Protein AF-A0A367KCV8-F1 (afdb_monomer_lite)

Foldseek 3Di:
DEEEEEAPQDADQLSLLLCLAQLNVVLCVVVVYQEYEYQRAPNVVSNVVSVVVHDDDRHHYYYDHDDPDCLVVLLPGQAYEYAQDPVVLVSNLVSVHAYEYEYDPPDPPCPSVVVQVVCVVQQQYHYDYSVCPSVCSVCSVVRDGDRDDDDDVVLVVVVVCLVVQEAEADALDKDKDWDAAQGKGKYKYFDDDPDDPDDQFAFKKKKKKFWQDDWDDPVDPDAADDKWKFKDLDPSCQDGDDVHGDTFDDPAQRMTIDMDPRRGRMMMMMTGHYHDPDDIDDIIMMMMHMHSPDHQAAEDPPPPFAKDWPEAAQFKTKIKTDFDPDDDFAKDKFKFAPQRRSRQSGPNNSVVRTDPDKDWDKDWALADPVSGIIIMIMIGRHHGQGKIWMWMWTADPNGIYIYGTAIATYANDNQWDFAACQPQLNNGTAIFGFAPVPDPPPCSPVVSPVLSVVLVVVCVVVVVVLVVDDQVPDDQDPPATSVQLSVLVSNLSSDQSTWHWGAQCQFVPWDFPPDPDGRQLQKDKAAFCRDPHNCCCVPRRGHTTITRAAALVSQVSNVVHDHCVVVRDGDDDPVNSVHHGYDDPGWTAGSSRTD

Radius of gyration: 41.88 Å; chains: 1; bounding box: 92×59×120 Å

pLDDT: mean 84.04, std 12.92, range [35.06, 97.25]

Secondary structure (DSSP, 8-state):
-EEEEE-TTS--HHHHHHHTSHHHHHHHHHTT--EEEEE-TT-HHHHHHHHHT--SS--EEEEES--S--HHHHHH-SEEEEE--HHHHHHHHHTT-EEEEE--TTSS-THHHHHHHHHHHTTSSEEE-TTTHHHHHHHGGG--PPPPPPP-HHHHHHHHHHHHHEEEPPBTEEEEEEE-TT-EEEEEEE----S-TT---PPPPEEEEEEEE--B-TT--SPPPPPEEEEE--TT-SS-BTTBSEEEPEEETTEEEEE--S--SEEEEEEEPPPPPS--BS-EEEEEEEESSS-SSEEE-SS-S-EEEEEE-SS-EEEEEPP--SSPP-EEEEEESS--GGGTT-HHHHHHTBPTT-EEEEEEE--STT---EEEEEEESPPTT-EEEEEEEEEETTEEEEEPPEEEE--S-TTEEEE---SSSTT--EEEE--TTTS-TT-HHHHHHHHHHHHHHHHHHHHHHHHTS-TTT-BSSSS-BHHHHHHHHHHHHHHHHS-EEE-TTTTTT---TTS---S-TTEEEE-TT--SSHHIIIII---SEEEEPPBTHHHHHHHHHS-GGG------THHHHTT-B---SS--EETTEE-

Structure (mmCIF, N/CA/C/O backbone):
data_AF-A0A367KCV8-F1
#
_entry.id   AF-A0A367KCV8-F1
#
loop_
_atom_site.group_PDB
_atom_site.id
_atom_site.type_symbol
_atom_site.label_atom_id
_atom_site.label_alt_id
_atom_site.label_comp_id
_atom_site.label_asym_id
_atom_site.label_entity_id
_atom_site.label_seq_id
_atom_site.pdbx_PDB_ins_code
_atom_site.Cartn_x
_atom_site.Cartn_y
_atom_site.Cartn_z
_atom_site.occupancy
_atom_site.B_iso_or_equiv
_atom_site.auth_seq_id
_atom_site.auth_comp_id
_atom_site.auth_asym_id
_atom_site.auth_atom_id
_atom_site.pdbx_PDB_model_num
ATOM 1 N N . MET A 1 1 ? -55.609 3.832 51.923 1.00 79.38 1 MET A N 1
ATOM 2 C CA . MET A 1 1 ? -54.250 3.484 51.453 1.00 79.38 1 MET A CA 1
ATOM 3 C C . MET A 1 1 ? -53.265 3.565 52.612 1.00 79.38 1 MET A C 1
ATOM 5 O O . MET A 1 1 ? -53.505 4.347 53.537 1.00 79.38 1 MET A O 1
ATOM 9 N N . SER A 1 2 ? -52.213 2.745 52.594 1.00 87.00 2 SER A N 1
ATOM 10 C CA . SER A 1 2 ? -51.105 2.768 53.562 1.00 87.00 2 SER A CA 1
ATOM 11 C C . SER A 1 2 ? -49.853 3.425 52.970 1.00 87.00 2 SER A C 1
ATOM 13 O O . SER A 1 2 ? -49.466 3.138 51.837 1.00 87.00 2 SER A O 1
ATOM 15 N N . LEU A 1 3 ? -49.215 4.302 53.746 1.00 88.88 3 LEU A N 1
ATOM 16 C CA . LEU A 1 3 ? -48.005 5.030 53.360 1.00 88.88 3 LEU A CA 1
ATOM 17 C C . LEU A 1 3 ? -46.841 4.656 54.278 1.00 88.88 3 LEU A C 1
ATOM 19 O O . LEU A 1 3 ? -46.977 4.706 55.501 1.00 88.88 3 LEU A O 1
ATOM 23 N N . PHE A 1 4 ? -45.696 4.323 53.691 1.00 90.50 4 PHE A N 1
ATOM 24 C CA . PHE A 1 4 ? -44.454 4.095 54.424 1.00 90.50 4 PHE A CA 1
ATOM 25 C C . PHE A 1 4 ? -43.439 5.197 54.117 1.00 90.50 4 PHE A C 1
ATOM 27 O O . PHE A 1 4 ? -43.141 5.470 52.956 1.00 90.50 4 PHE A O 1
ATOM 34 N N . ILE A 1 5 ? -42.915 5.844 55.156 1.00 90.31 5 ILE A N 1
ATOM 35 C CA . ILE A 1 5 ? -41.949 6.939 55.037 1.00 90.31 5 ILE A CA 1
ATOM 36 C C . ILE A 1 5 ? -40.646 6.502 55.693 1.00 90.31 5 ILE A C 1
ATOM 38 O O . ILE A 1 5 ? -40.646 6.108 56.858 1.00 90.31 5 ILE A O 1
ATOM 42 N N . THR A 1 6 ? -39.532 6.582 54.968 1.00 89.00 6 THR A N 1
ATOM 43 C CA . THR A 1 6 ? -38.209 6.223 55.494 1.00 89.00 6 THR A CA 1
ATOM 44 C C . THR A 1 6 ? -37.154 7.274 55.178 1.00 89.00 6 THR A C 1
ATOM 46 O O . THR A 1 6 ? -37.049 7.776 54.057 1.00 89.00 6 THR A O 1
ATOM 49 N N . VAL A 1 7 ? -36.327 7.572 56.179 1.00 85.94 7 VAL A N 1
ATOM 50 C CA . VAL A 1 7 ? -35.112 8.387 56.025 1.00 85.94 7 VAL A CA 1
ATOM 51 C C . VAL A 1 7 ? -33.915 7.573 55.508 1.00 85.94 7 VAL A C 1
ATOM 53 O O . VAL A 1 7 ? -32.872 8.132 55.186 1.00 85.94 7 VAL A O 1
ATOM 56 N N . GLY A 1 8 ? -34.051 6.250 55.376 1.00 79.25 8 GLY A N 1
ATOM 57 C CA . GLY A 1 8 ? -32.950 5.353 55.023 1.00 79.25 8 GLY A CA 1
ATOM 58 C C . GLY A 1 8 ? -32.027 5.056 56.210 1.00 79.25 8 GLY A C 1
ATOM 59 O O . GLY A 1 8 ? -32.471 4.973 57.355 1.00 79.25 8 GLY A O 1
ATOM 60 N N . SER A 1 9 ? -30.739 4.832 55.937 1.00 74.44 9 SER A N 1
ATOM 61 C CA . SER A 1 9 ? -29.710 4.543 56.954 1.00 74.44 9 SER A CA 1
ATOM 62 C C . SER A 1 9 ? -29.044 5.796 57.529 1.00 74.44 9 SER A C 1
ATOM 64 O O . SER A 1 9 ? -28.329 5.712 58.522 1.00 74.44 9 SER A O 1
ATOM 66 N N . THR A 1 10 ? -29.255 6.947 56.893 1.00 70.56 10 THR A N 1
ATOM 67 C CA . THR A 1 10 ? -28.753 8.258 57.307 1.00 70.56 10 THR A CA 1
ATOM 68 C C . THR A 1 10 ? -29.955 9.094 57.728 1.00 70.56 10 THR A C 1
ATOM 70 O O . THR A 1 10 ? -30.866 9.262 56.926 1.00 70.56 10 THR A O 1
ATOM 73 N N . GLY A 1 11 ? -30.002 9.581 58.970 1.00 72.31 11 GLY A N 1
ATOM 74 C CA . GLY A 1 11 ? -31.126 10.396 59.445 1.00 72.31 11 GLY A CA 1
ATOM 75 C C . GLY A 1 11 ? -31.396 11.606 58.544 1.00 72.31 11 GLY A C 1
ATOM 76 O O . GLY A 1 11 ? -30.465 12.171 57.969 1.00 72.31 11 GLY A O 1
ATOM 77 N N . PHE A 1 12 ? -32.666 11.996 58.417 1.00 81.69 12 PHE A N 1
ATOM 78 C CA . PHE A 1 12 ? -33.070 13.150 57.616 1.00 81.69 12 PHE A CA 1
ATOM 79 C C . PHE A 1 12 ? -34.162 13.945 58.333 1.00 81.69 12 PHE A C 1
ATOM 81 O O . PHE A 1 12 ? -35.361 13.741 58.130 1.00 81.69 12 PHE A O 1
ATOM 88 N N . ASP A 1 13 ? -33.709 14.854 59.193 1.00 84.44 13 ASP A N 1
ATOM 89 C CA . ASP A 1 13 ? -34.562 15.630 60.091 1.00 84.44 13 ASP A CA 1
ATOM 90 C C . ASP A 1 13 ? -35.578 16.490 59.332 1.00 84.44 13 ASP A C 1
ATOM 92 O O . ASP A 1 13 ? -36.745 16.538 59.721 1.00 84.44 13 ASP A O 1
ATOM 96 N N . ASP A 1 14 ? -35.174 17.109 58.217 1.00 84.94 14 ASP A N 1
ATOM 97 C CA . ASP A 1 14 ? -36.052 17.976 57.423 1.00 84.94 14 ASP A CA 1
ATOM 98 C C . ASP A 1 14 ? -37.203 17.204 56.769 1.00 84.94 14 ASP A C 1
ATOM 100 O O . ASP A 1 14 ? -38.337 17.686 56.751 1.00 84.94 14 ASP A O 1
ATOM 104 N N . LEU A 1 15 ? -36.952 15.975 56.300 1.00 86.12 15 LEU A N 1
ATOM 105 C CA . LEU A 1 15 ? -38.008 15.119 55.758 1.00 86.12 15 LEU A CA 1
ATOM 106 C C . LEU A 1 15 ? -39.021 14.753 56.838 1.00 86.12 15 LEU A C 1
ATOM 108 O O . LEU A 1 15 ? -40.221 14.853 56.595 1.00 86.12 15 LEU A O 1
ATOM 112 N N . ILE A 1 16 ? -38.568 14.363 58.034 1.00 86.50 16 ILE A N 1
ATOM 113 C CA . ILE A 1 16 ? -39.478 14.056 59.146 1.00 86.50 16 ILE A CA 1
ATOM 114 C C . ILE A 1 16 ? -40.247 15.306 59.567 1.00 86.50 16 ILE A C 1
ATOM 116 O O . ILE A 1 16 ? -41.457 15.235 59.764 1.00 86.50 16 ILE A O 1
ATOM 120 N N . LYS A 1 17 ? -39.587 16.463 59.635 1.00 86.50 17 LYS A N 1
ATOM 121 C CA . LYS A 1 17 ? -40.207 17.736 60.007 1.00 86.50 17 LYS A CA 1
ATOM 122 C C . LYS A 1 17 ? -41.314 18.160 59.036 1.00 86.50 17 LYS A C 1
ATOM 124 O O . LYS A 1 17 ? -42.360 18.614 59.494 1.00 86.50 17 LYS A O 1
ATOM 129 N N . GLU A 1 18 ? -41.100 18.003 57.731 1.00 86.06 18 GLU A N 1
ATOM 130 C CA . GLU A 1 18 ? -42.091 18.348 56.704 1.00 86.06 18 GLU A CA 1
ATOM 131 C C . GLU A 1 18 ? -43.231 17.324 56.662 1.00 86.06 18 GLU A C 1
ATOM 133 O O . GLU A 1 18 ? -44.409 17.687 56.666 1.00 86.06 18 GLU A O 1
ATOM 138 N N . THR A 1 19 ? -42.891 16.031 56.698 1.00 85.38 19 THR A N 1
ATOM 139 C CA . THR A 1 19 ? -43.872 14.938 56.601 1.00 85.38 19 THR A CA 1
ATOM 140 C C . THR A 1 19 ? -44.714 14.752 57.862 1.00 85.38 19 THR A C 1
ATOM 142 O O . THR A 1 19 ? -45.744 14.085 57.799 1.00 85.38 19 THR A O 1
ATOM 145 N N . THR A 1 20 ? -44.311 15.325 58.998 1.00 84.69 20 THR A N 1
ATOM 146 C CA . THR A 1 20 ? -45.121 15.386 60.231 1.00 84.69 20 THR A CA 1
ATOM 147 C C . THR A 1 20 ? -45.837 16.725 60.412 1.00 84.69 20 THR A C 1
ATOM 149 O O . THR A 1 20 ? -46.619 16.875 61.351 1.00 84.69 20 THR A O 1
ATOM 152 N N . SER A 1 21 ? -45.653 17.678 59.487 1.00 84.81 21 SER A N 1
ATOM 153 C CA . SER A 1 21 ? -46.322 18.974 59.565 1.00 84.81 21 SER A CA 1
ATOM 154 C C . SER A 1 21 ? -47.848 18.824 59.434 1.00 84.81 21 SER A C 1
ATOM 156 O O . SER A 1 21 ? -48.326 18.016 58.624 1.00 84.81 21 SER A O 1
ATOM 158 N N . PRO A 1 22 ? -48.654 19.631 60.157 1.00 80.88 22 PRO A N 1
ATOM 159 C CA . PRO A 1 22 ? -50.114 19.526 60.103 1.00 80.88 22 PRO A CA 1
ATOM 160 C C . PRO A 1 22 ? -50.658 19.652 58.679 1.00 80.88 22 PRO A C 1
ATOM 162 O O . PRO A 1 22 ? -51.522 18.892 58.247 1.00 80.88 22 PRO A O 1
ATOM 165 N N . SER A 1 23 ? -50.057 20.566 57.920 1.00 82.00 23 SER A N 1
ATOM 166 C CA . SER A 1 23 ? -50.456 20.889 56.559 1.00 82.00 23 SER A CA 1
ATOM 167 C C . SER A 1 23 ? -50.233 19.726 55.579 1.00 82.00 23 SER A C 1
ATOM 169 O O . SER A 1 23 ? -50.980 19.582 54.610 1.00 82.00 23 SER A O 1
ATOM 171 N N . PHE A 1 24 ? -49.211 18.899 55.815 1.00 84.00 24 PHE A N 1
ATOM 172 C CA . PHE A 1 24 ? -48.908 17.717 55.015 1.00 84.00 24 PHE A CA 1
ATOM 173 C C . PHE A 1 24 ? -49.825 16.546 55.379 1.00 84.00 24 PHE A C 1
ATOM 175 O O . PHE A 1 24 ? -50.396 15.909 54.492 1.00 84.00 24 PHE A O 1
ATOM 182 N N . LEU A 1 25 ? -50.037 16.313 56.678 1.00 83.69 25 LEU A N 1
ATOM 183 C CA . LEU A 1 25 ? -50.931 15.267 57.182 1.00 83.69 25 LEU A CA 1
ATOM 184 C C . LEU A 1 25 ? -52.392 15.484 56.739 1.00 83.69 25 LEU A C 1
ATOM 186 O O . LEU A 1 25 ? -53.073 14.528 56.370 1.00 83.69 25 LEU A O 1
ATOM 190 N N . GLU A 1 26 ? -52.865 16.732 56.685 1.00 82.00 26 GLU A N 1
ATOM 191 C CA . GLU A 1 26 ? -54.178 17.080 56.114 1.00 82.00 26 GLU A CA 1
ATOM 192 C C . GLU A 1 26 ? -54.273 16.772 54.609 1.00 82.00 26 GLU A C 1
ATOM 194 O O . GLU A 1 26 ? -55.301 16.277 54.130 1.00 82.00 26 GLU A O 1
ATOM 199 N N . SER A 1 27 ? -53.191 17.015 53.859 1.00 82.25 27 SER A N 1
ATOM 200 C CA . SER A 1 27 ? -53.111 16.679 52.431 1.00 82.25 27 SER A CA 1
ATOM 201 C C . SER A 1 27 ? -53.175 15.164 52.213 1.00 82.25 27 SER A C 1
ATOM 203 O O . SER A 1 27 ? -53.894 14.693 51.333 1.00 82.25 27 SER A O 1
ATOM 205 N N . LEU A 1 28 ? -52.495 14.378 53.056 1.00 83.19 28 LEU A N 1
ATOM 206 C CA . LEU A 1 28 ? -52.553 12.914 53.018 1.00 83.19 28 LEU A CA 1
ATOM 207 C C . LEU A 1 28 ? -53.958 12.376 53.313 1.00 83.19 28 LEU A C 1
ATOM 209 O O . LEU A 1 28 ? -54.453 11.514 52.582 1.00 83.19 28 LEU A O 1
ATOM 213 N N . ALA A 1 29 ? -54.618 12.915 54.342 1.00 81.31 29 ALA A N 1
ATOM 214 C CA . ALA A 1 29 ? -55.981 12.531 54.697 1.00 81.31 29 ALA A CA 1
ATOM 215 C C . ALA A 1 29 ? -56.967 12.820 53.551 1.00 81.31 29 ALA A C 1
ATOM 217 O O . ALA A 1 29 ? -57.804 11.977 53.226 1.00 81.31 29 ALA A O 1
ATOM 218 N N . SER A 1 30 ? -56.815 13.970 52.884 1.00 80.06 30 SER A N 1
ATOM 219 C CA . SER A 1 30 ? -57.627 14.363 51.721 1.00 80.06 30 SER A CA 1
ATOM 220 C C . SER A 1 30 ? -57.410 13.455 50.500 1.00 80.06 30 SER A C 1
ATOM 222 O O . SER A 1 30 ? -58.302 13.321 49.668 1.00 80.06 30 SER A O 1
ATOM 224 N N . ASN A 1 31 ? -56.255 12.787 50.415 1.00 77.31 31 ASN A N 1
ATOM 225 C CA . ASN A 1 31 ? -55.912 11.820 49.368 1.00 77.31 31 ASN A CA 1
ATOM 226 C C . ASN A 1 31 ? -56.251 10.355 49.739 1.00 77.31 31 ASN A C 1
ATOM 228 O O . ASN A 1 31 ? -55.851 9.435 49.027 1.00 77.31 31 ASN A O 1
ATOM 232 N N . GLY A 1 32 ? -56.987 10.107 50.835 1.00 80.19 32 GLY A N 1
ATOM 233 C CA . GLY A 1 32 ? -57.448 8.762 51.228 1.00 80.19 32 GLY A CA 1
ATOM 234 C C . GLY A 1 32 ? -56.385 7.880 51.906 1.00 80.19 32 GLY A C 1
ATOM 235 O O . GLY A 1 32 ? -56.506 6.643 51.955 1.00 80.19 32 GLY A O 1
ATOM 236 N N . ILE A 1 33 ? -55.318 8.493 52.425 1.00 82.62 33 ILE A N 1
ATOM 237 C CA . ILE A 1 33 ? -54.262 7.819 53.186 1.00 82.62 33 ILE A CA 1
ATOM 238 C C . ILE A 1 33 ? -54.579 7.965 54.677 1.00 82.62 33 ILE A C 1
ATOM 240 O O . ILE A 1 33 ? -54.560 9.064 55.220 1.00 82.62 33 ILE A O 1
ATOM 244 N N . HIS A 1 34 ? -54.869 6.843 55.340 1.00 81.25 34 HIS A N 1
ATOM 245 C CA . HIS A 1 34 ? -55.301 6.823 56.749 1.00 81.25 34 HIS A CA 1
ATOM 246 C C . HIS A 1 34 ? -54.345 6.064 57.678 1.00 81.25 34 HIS A C 1
ATOM 248 O O . HIS A 1 34 ? -54.458 6.174 58.898 1.00 81.25 34 HIS A O 1
ATOM 254 N N . LYS A 1 35 ? -53.412 5.287 57.113 1.00 87.38 35 LYS A N 1
ATOM 255 C CA . LYS A 1 35 ? -52.412 4.512 57.853 1.00 87.38 35 LYS A CA 1
ATOM 256 C C . LYS A 1 35 ? -51.023 4.921 57.384 1.00 87.38 35 LYS A C 1
ATOM 258 O O . LYS A 1 35 ? -50.709 4.738 56.209 1.00 87.38 35 LYS A O 1
ATOM 263 N N . ILE A 1 36 ? -50.212 5.457 58.287 1.00 88.19 36 ILE A N 1
ATOM 264 C CA . ILE A 1 36 ? -48.871 5.947 57.977 1.00 88.19 36 ILE A CA 1
ATOM 265 C C . ILE A 1 36 ? -47.884 5.283 58.927 1.00 88.19 36 ILE A C 1
ATOM 267 O O . ILE A 1 36 ? -48.107 5.236 60.136 1.00 88.19 36 ILE A O 1
ATOM 271 N N . ARG A 1 37 ? -46.790 4.761 58.378 1.00 89.25 37 ARG A N 1
ATOM 272 C CA . ARG A 1 37 ? -45.695 4.200 59.162 1.00 89.25 37 ARG A CA 1
ATOM 273 C C . ARG A 1 37 ? -44.399 4.932 58.854 1.00 89.25 37 ARG A C 1
ATOM 275 O O . ARG A 1 37 ? -44.002 5.016 57.695 1.00 89.25 37 ARG A O 1
ATOM 282 N N . TYR A 1 38 ? -43.744 5.427 59.895 1.00 89.31 38 TYR A N 1
ATOM 283 C CA . TYR A 1 38 ? -42.483 6.150 59.808 1.00 89.31 38 TYR A CA 1
ATOM 284 C C . TYR A 1 38 ? -41.320 5.280 60.274 1.00 89.31 38 TYR A C 1
ATOM 286 O O . TYR A 1 38 ? -41.352 4.679 61.344 1.00 89.31 38 TYR A O 1
ATOM 294 N N . GLN A 1 39 ? -40.246 5.286 59.501 1.00 88.12 39 GLN A N 1
ATOM 295 C CA . GLN A 1 39 ? -38.913 4.987 59.987 1.00 88.12 39 GLN A CA 1
ATOM 296 C C . GLN A 1 39 ? -38.185 6.325 60.154 1.00 88.12 39 GLN A C 1
ATOM 298 O O . GLN A 1 39 ? -37.676 6.879 59.177 1.00 88.12 39 GLN A O 1
ATOM 303 N N . TYR A 1 40 ? -38.159 6.851 61.379 1.00 85.62 40 TYR A N 1
ATOM 304 C CA . TYR A 1 40 ? -37.575 8.164 61.683 1.00 85.62 40 TYR A CA 1
ATOM 305 C C . TYR A 1 40 ? -36.071 8.110 61.989 1.00 85.62 40 TYR A C 1
ATOM 307 O O . TYR A 1 40 ? -35.425 9.152 62.055 1.00 85.62 40 TYR A O 1
ATOM 315 N N . GLY A 1 41 ? -35.483 6.920 62.157 1.00 84.94 41 GLY A N 1
ATOM 316 C CA . GLY A 1 41 ? -34.047 6.776 62.403 1.00 84.94 41 GLY A CA 1
ATOM 317 C C . GLY A 1 41 ? -33.590 7.533 63.654 1.00 84.94 41 GLY A C 1
ATOM 318 O O . GLY A 1 41 ? -34.101 7.293 64.745 1.00 84.94 41 GLY A O 1
ATOM 319 N N . SER A 1 42 ? -32.627 8.446 63.498 1.00 82.94 42 SER A N 1
ATOM 320 C CA . SER A 1 42 ? -32.120 9.311 64.577 1.00 82.94 42 SER A CA 1
ATOM 321 C C . SER A 1 42 ? -33.021 10.511 64.910 1.00 82.94 42 SER A C 1
ATOM 323 O O . SER A 1 42 ? -32.768 11.191 65.900 1.00 82.94 42 SER A O 1
ATOM 325 N N . SER A 1 43 ? -34.073 10.768 64.128 1.00 82.69 43 SER A N 1
ATOM 326 C CA . SER A 1 43 ? -34.943 11.953 64.234 1.00 82.69 43 SER A CA 1
ATOM 327 C C . SER A 1 43 ? -36.124 11.768 65.210 1.00 82.69 43 SER A C 1
ATOM 329 O O . SER A 1 43 ? -37.176 12.392 65.060 1.00 82.69 43 SER A O 1
ATOM 331 N N . GLU A 1 44 ? -35.978 10.894 66.212 1.00 82.19 44 GLU A N 1
ATOM 332 C CA . GLU A 1 44 ? -37.047 10.488 67.142 1.00 82.19 44 GLU A CA 1
ATOM 333 C C . GLU A 1 44 ? -37.644 11.658 67.935 1.00 82.19 44 GLU A C 1
ATOM 335 O O . GLU A 1 44 ? -38.862 11.780 68.066 1.00 82.19 44 GLU A O 1
ATOM 340 N N . SER A 1 45 ? -36.790 12.552 68.436 1.00 78.88 45 SER A N 1
ATOM 341 C CA . SER A 1 45 ? -37.211 13.710 69.231 1.00 78.88 45 SER A CA 1
ATOM 342 C C . SER A 1 45 ? -38.119 14.658 68.441 1.00 78.88 45 SER A C 1
ATOM 344 O O . SER A 1 45 ? -39.093 15.176 68.986 1.00 78.88 45 SER A O 1
ATOM 346 N N . ILE A 1 46 ? -37.840 14.838 67.146 1.00 80.81 46 ILE A N 1
ATOM 347 C CA . ILE A 1 46 ? -38.629 15.670 66.229 1.00 80.81 46 ILE A CA 1
ATOM 348 C C . ILE A 1 46 ? -39.981 15.007 65.959 1.00 80.81 46 ILE A C 1
ATOM 350 O O . ILE A 1 46 ? -41.014 15.671 66.037 1.00 80.81 46 ILE A O 1
ATOM 354 N N . PHE A 1 47 ? -39.972 13.698 65.695 1.00 82.81 47 PHE A N 1
ATOM 355 C CA . PHE A 1 47 ? -41.176 12.912 65.436 1.00 82.81 47 PHE A CA 1
ATOM 356 C C . PHE A 1 47 ? -42.160 12.963 66.615 1.00 82.81 47 PHE A C 1
ATOM 358 O O . PHE A 1 47 ? -43.333 13.288 66.430 1.00 82.81 47 PHE A O 1
ATOM 365 N N . ILE A 1 48 ? -41.679 12.722 67.840 1.00 81.31 48 ILE A N 1
ATOM 366 C CA . ILE A 1 48 ? -42.518 12.738 69.048 1.00 81.31 48 ILE A CA 1
ATOM 367 C C . ILE A 1 48 ? -43.056 14.147 69.327 1.00 81.31 48 ILE A C 1
ATOM 369 O O . ILE A 1 48 ? -44.250 14.308 69.5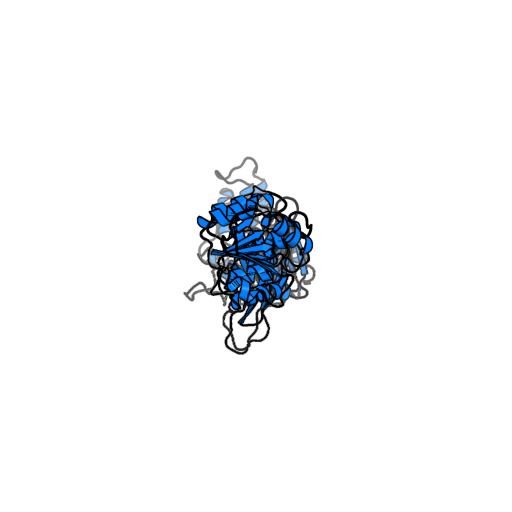82 1.00 81.31 48 ILE A O 1
ATOM 373 N N . HIS A 1 49 ? -42.202 15.173 69.255 1.00 80.62 49 HIS A N 1
ATOM 374 C CA . HIS A 1 49 ? -42.602 16.551 69.548 1.00 80.62 49 HIS A CA 1
ATOM 375 C C . HIS A 1 49 ? -43.658 17.073 68.560 1.00 80.62 49 HIS A C 1
ATOM 377 O O . HIS A 1 49 ? -44.608 17.741 68.966 1.00 80.62 49 HIS A O 1
ATOM 383 N N . GLN A 1 50 ? -43.528 16.763 67.266 1.00 77.19 50 GLN A N 1
ATOM 384 C CA . GLN A 1 50 ? -44.510 17.183 66.262 1.00 77.19 50 GLN A CA 1
ATOM 385 C C . GLN A 1 50 ? -45.852 16.460 66.400 1.00 77.19 50 GLN A C 1
ATOM 387 O O . GLN A 1 50 ? -46.895 17.101 66.290 1.00 77.19 50 GLN A O 1
ATOM 392 N N . LEU A 1 51 ? -45.846 15.159 66.705 1.00 75.94 51 LEU A N 1
ATOM 393 C CA . LEU A 1 51 ? -47.086 14.403 66.900 1.00 75.94 51 LEU A CA 1
ATOM 394 C C . LEU A 1 51 ? -47.850 14.824 68.159 1.00 75.94 51 LEU A C 1
ATOM 396 O O . LEU A 1 51 ? -49.077 14.835 68.146 1.00 75.94 51 LEU A O 1
ATOM 400 N N . GLN A 1 52 ? -47.151 15.226 69.225 1.00 71.25 52 GLN A N 1
ATOM 401 C CA . GLN A 1 52 ? -47.786 15.790 70.423 1.00 71.25 52 GLN A CA 1
ATOM 402 C C . GLN A 1 52 ? -48.458 17.145 70.156 1.00 71.25 52 GLN A C 1
ATOM 404 O O . GLN A 1 52 ? -49.442 17.479 70.813 1.00 71.25 52 GLN A O 1
ATOM 409 N N . ALA A 1 53 ? -47.946 17.911 69.190 1.00 63.12 53 ALA A N 1
ATOM 410 C CA . ALA A 1 53 ? -48.488 19.203 68.776 1.00 63.12 53 ALA A CA 1
ATOM 411 C C . ALA A 1 53 ? -49.574 19.098 67.682 1.00 63.12 53 ALA A C 1
ATOM 413 O O . ALA A 1 53 ? -50.114 20.120 67.251 1.00 63.12 53 ALA A O 1
ATOM 414 N N . TYR A 1 54 ? -49.895 17.889 67.210 1.00 70.44 54 TYR A N 1
ATOM 415 C CA . TYR A 1 54 ? -50.849 17.676 66.125 1.00 70.44 54 TYR A CA 1
ATOM 416 C C . TYR A 1 54 ? -52.299 17.623 66.634 1.00 70.44 54 TYR A C 1
ATOM 418 O O . TYR A 1 54 ? -52.688 16.735 67.391 1.00 70.44 54 TYR A O 1
ATOM 426 N N . HIS A 1 55 ? -53.130 18.552 66.156 1.00 61.28 55 HIS A N 1
ATOM 427 C CA . HIS A 1 55 ? -54.574 18.605 66.413 1.00 61.28 55 HIS A CA 1
ATOM 428 C C . HIS A 1 55 ? -55.367 18.502 65.098 1.00 61.28 55 HIS A C 1
ATOM 430 O O . HIS A 1 55 ? -56.092 19.423 64.730 1.00 61.28 55 HIS A O 1
ATOM 436 N N . GLY A 1 56 ? -55.189 17.402 64.359 1.00 60.84 56 GLY A N 1
ATOM 437 C CA . GLY A 1 56 ? -55.819 17.171 63.051 1.00 60.84 56 GLY A CA 1
ATOM 438 C C . GLY A 1 56 ? -56.643 15.871 62.961 1.00 60.84 56 GLY A C 1
ATOM 439 O O . GLY A 1 56 ? -56.963 15.273 63.990 1.00 60.84 56 GLY A O 1
ATOM 440 N N . PRO A 1 57 ? -57.046 15.440 61.747 1.00 62.62 57 PRO A N 1
ATOM 441 C CA . PRO A 1 57 ? -57.859 14.238 61.520 1.00 62.62 57 PRO A CA 1
ATOM 442 C C . PRO A 1 57 ? -57.262 12.948 62.113 1.00 62.62 57 PRO A C 1
ATOM 444 O O . PRO A 1 57 ? -56.050 12.805 62.253 1.00 62.62 57 PRO A O 1
ATOM 447 N N . VAL A 1 58 ? -58.132 11.977 62.431 1.00 66.62 58 VAL A N 1
ATOM 448 C CA . VAL A 1 58 ? -57.745 10.682 63.024 1.00 66.62 58 VAL A CA 1
ATOM 449 C C . VAL A 1 58 ? -56.954 9.849 62.007 1.00 66.62 58 VAL A C 1
ATOM 451 O O . VAL A 1 58 ? -57.528 9.135 61.184 1.00 66.62 58 VAL A O 1
ATOM 454 N N . LEU A 1 59 ? -55.626 9.950 62.063 1.00 76.12 59 LEU A N 1
ATOM 455 C CA . LEU A 1 59 ? -54.677 9.150 61.290 1.00 76.12 59 LEU A CA 1
ATOM 456 C C . LEU A 1 59 ? -54.031 8.101 62.197 1.00 76.12 59 LEU A C 1
ATOM 458 O O . LEU A 1 59 ? -53.643 8.397 63.325 1.00 76.12 59 LEU A O 1
ATOM 462 N N . ASN A 1 60 ? -53.895 6.871 61.702 1.00 79.75 60 ASN A N 1
ATOM 463 C CA . ASN A 1 60 ? -53.147 5.829 62.397 1.00 79.75 60 ASN A CA 1
ATOM 464 C C . ASN A 1 60 ? -51.660 5.973 62.043 1.00 79.75 60 ASN A C 1
ATOM 466 O O . ASN A 1 60 ? -51.240 5.524 60.971 1.00 79.75 60 ASN A O 1
ATOM 470 N N . ILE A 1 61 ? -50.914 6.669 62.905 1.00 83.31 61 ILE A N 1
ATOM 471 C CA . ILE A 1 61 ? -49.496 6.982 62.719 1.00 83.31 61 ILE A CA 1
ATOM 472 C C . ILE A 1 61 ? -48.661 6.137 63.682 1.00 83.31 61 ILE A C 1
ATOM 474 O O . ILE A 1 61 ? -48.688 6.360 64.889 1.00 83.31 61 ILE A O 1
ATOM 478 N N . ASP A 1 62 ? -47.877 5.218 63.122 1.00 84.56 62 ASP A N 1
ATOM 479 C CA . ASP A 1 62 ? -46.869 4.441 63.847 1.00 84.56 62 ASP A CA 1
ATOM 480 C C . ASP A 1 62 ? -45.464 4.893 63.434 1.00 84.56 62 ASP A C 1
ATOM 482 O O . ASP A 1 62 ? -45.240 5.267 62.281 1.00 84.56 62 ASP A O 1
ATOM 486 N N . GLY A 1 63 ? -44.487 4.791 64.335 1.00 85.25 63 GLY A N 1
ATOM 487 C CA . GLY A 1 63 ? -43.091 5.092 64.024 1.00 85.25 63 GLY A CA 1
ATOM 488 C C . GLY A 1 63 ? -42.102 4.186 64.751 1.00 85.25 63 GLY A C 1
ATOM 489 O O . GLY A 1 63 ? -42.390 3.710 65.847 1.00 85.25 63 GLY A O 1
ATOM 490 N N . TYR A 1 64 ? -40.935 3.958 64.152 1.00 87.62 64 TYR A N 1
ATOM 491 C CA . TYR A 1 64 ? -39.789 3.308 64.794 1.00 87.62 64 TYR A CA 1
ATOM 492 C C . TYR A 1 64 ? -38.459 3.920 64.324 1.00 87.62 64 TYR A C 1
ATOM 494 O O . TYR A 1 64 ? -38.400 4.602 63.298 1.00 87.62 64 TYR A O 1
ATOM 502 N N . SER A 1 65 ? -37.374 3.657 65.059 1.00 85.12 65 SER A N 1
ATOM 503 C CA . SER A 1 65 ? -36.029 4.146 64.731 1.00 85.12 65 SER A CA 1
ATOM 504 C C . SER A 1 65 ? -35.395 3.368 63.568 1.00 85.12 65 SER A C 1
ATOM 506 O O . SER A 1 65 ? -35.529 3.761 62.411 1.00 85.12 65 SER A O 1
ATOM 508 N N . TYR A 1 66 ? -34.732 2.243 63.846 1.00 81.50 66 TYR A N 1
ATOM 509 C CA . TYR A 1 66 ? -34.103 1.372 62.851 1.00 81.50 66 TYR A CA 1
ATOM 510 C C . TYR A 1 66 ? -34.554 -0.079 63.033 1.00 81.50 66 TYR A C 1
ATOM 512 O O . TYR A 1 66 ? -34.673 -0.575 64.152 1.00 81.50 66 TYR A O 1
ATOM 520 N N . LYS A 1 67 ? -34.768 -0.780 61.917 1.00 83.00 67 LYS A N 1
ATOM 521 C CA . LYS A 1 67 ? -35.113 -2.209 61.867 1.00 83.00 67 LYS A CA 1
ATOM 522 C C . LYS A 1 67 ? -34.109 -2.916 60.957 1.00 83.00 67 LYS A C 1
ATOM 524 O O . LYS A 1 67 ? -33.642 -2.324 59.989 1.00 83.00 67 LYS A O 1
ATOM 529 N N . GLN A 1 68 ? -33.785 -4.178 61.250 1.00 76.06 68 GLN A N 1
ATOM 530 C CA . GLN A 1 68 ? -32.844 -4.961 60.430 1.00 76.06 68 GLN A CA 1
ATOM 531 C C . GLN A 1 68 ? -33.341 -5.183 58.992 1.00 76.06 68 GLN A C 1
ATOM 533 O O . GLN A 1 68 ? -32.537 -5.320 58.077 1.00 76.06 68 GLN A O 1
ATOM 538 N N . SER A 1 69 ? -34.659 -5.211 58.784 1.00 80.94 69 SER A N 1
ATOM 539 C CA . SER A 1 69 ? -35.286 -5.335 57.469 1.00 80.94 69 SER A CA 1
ATOM 540 C C . SER A 1 69 ? -36.567 -4.514 57.436 1.00 80.94 69 SER A C 1
ATOM 542 O O . SER A 1 69 ? -37.423 -4.666 58.306 1.00 80.94 69 SER A O 1
ATOM 544 N N . ILE A 1 70 ? -36.698 -3.667 56.417 1.00 84.75 70 ILE A N 1
ATOM 545 C CA . ILE A 1 70 ? -37.893 -2.850 56.149 1.00 84.75 70 ILE A CA 1
ATOM 546 C C . ILE A 1 70 ? -38.818 -3.494 55.107 1.00 84.75 70 ILE A C 1
ATOM 548 O O . ILE A 1 70 ? -39.815 -2.906 54.709 1.00 84.75 70 ILE A O 1
ATOM 552 N N . THR A 1 71 ? -38.489 -4.708 54.653 1.00 84.44 71 THR A N 1
ATOM 553 C CA . THR A 1 71 ? -39.183 -5.398 53.553 1.00 84.44 71 THR A CA 1
ATOM 554 C C . THR A 1 71 ? -40.671 -5.592 53.838 1.00 84.44 71 THR A C 1
ATOM 556 O O . THR A 1 71 ? -41.499 -5.260 52.999 1.00 84.44 71 THR A O 1
ATOM 559 N N . GLU A 1 72 ? -41.013 -6.065 55.038 1.00 85.19 72 GLU A N 1
ATOM 560 C CA . GLU A 1 72 ? -42.402 -6.299 55.462 1.00 85.19 72 GLU A CA 1
ATOM 561 C C . GLU A 1 72 ? -43.225 -5.005 55.463 1.00 85.19 72 GLU A C 1
ATOM 563 O O . GLU A 1 72 ? -44.398 -4.996 55.095 1.00 85.19 72 GLU A O 1
ATOM 568 N N . ASP A 1 73 ? -42.601 -3.899 55.870 1.00 85.62 73 ASP A N 1
ATOM 569 C CA . ASP A 1 73 ? -43.239 -2.590 55.948 1.00 85.62 73 ASP A CA 1
ATOM 570 C C . ASP A 1 73 ? -43.459 -2.002 54.544 1.00 85.62 73 ASP A C 1
ATOM 572 O O . ASP A 1 73 ? -44.513 -1.423 54.282 1.00 85.62 73 ASP A O 1
ATOM 576 N N . ILE A 1 74 ? -42.531 -2.246 53.609 1.00 86.12 74 ILE A N 1
ATOM 577 C CA . ILE A 1 74 ? -42.700 -1.920 52.185 1.00 86.12 74 ILE A CA 1
ATOM 578 C C . ILE A 1 74 ? -43.815 -2.773 51.561 1.00 86.12 74 ILE A C 1
ATOM 580 O O . ILE A 1 74 ? -44.644 -2.251 50.818 1.00 86.12 74 ILE A O 1
ATOM 584 N N . GLU A 1 75 ? -43.878 -4.075 51.856 1.00 86.69 75 GLU A N 1
ATOM 585 C CA . GLU A 1 75 ? -44.914 -4.976 51.330 1.00 86.69 75 GLU A CA 1
ATOM 586 C C . GLU A 1 75 ? -46.324 -4.589 51.789 1.00 86.69 75 GLU A C 1
ATOM 588 O O . GLU A 1 75 ? -47.257 -4.621 50.983 1.00 86.69 75 GLU A O 1
ATOM 593 N N . GLN A 1 76 ? -46.474 -4.172 53.050 1.00 85.44 76 GLN A N 1
ATOM 594 C CA . GLN A 1 76 ? -47.746 -3.722 53.630 1.00 85.44 76 GLN A CA 1
ATOM 595 C C . GLN A 1 76 ? -48.167 -2.314 53.184 1.00 85.44 76 GLN A C 1
ATOM 597 O O . GLN A 1 76 ? -49.325 -1.929 53.379 1.00 85.44 76 GLN A O 1
ATOM 602 N N . ALA A 1 77 ? -47.244 -1.530 52.628 1.00 87.44 77 ALA A N 1
ATOM 603 C CA . ALA A 1 77 ? -47.512 -0.187 52.137 1.00 87.44 77 ALA A CA 1
ATOM 604 C C . ALA A 1 77 ? -48.025 -0.209 50.691 1.00 87.44 77 ALA A C 1
ATOM 606 O O . ALA A 1 77 ? -47.512 -0.946 49.850 1.00 87.44 77 ALA A O 1
ATOM 607 N N . ASP A 1 78 ? -49.009 0.627 50.371 1.00 85.62 78 ASP A N 1
ATOM 608 C CA . ASP A 1 78 ? -49.413 0.878 48.980 1.00 85.62 78 ASP A CA 1
ATOM 609 C C . ASP A 1 78 ? -48.434 1.844 48.289 1.00 85.62 78 ASP A C 1
ATOM 611 O O . ASP A 1 78 ? -48.252 1.817 47.068 1.00 85.62 78 ASP A O 1
ATOM 615 N N . MET A 1 79 ? -47.800 2.706 49.085 1.00 85.75 79 MET A N 1
ATOM 616 C CA . MET A 1 79 ? -46.962 3.809 48.637 1.00 85.75 79 MET A CA 1
ATOM 617 C C . MET A 1 79 ? -45.790 4.031 49.588 1.00 85.75 79 MET A C 1
ATOM 619 O O . MET A 1 79 ? -45.905 3.815 50.797 1.00 85.75 79 MET A O 1
ATOM 623 N N . MET A 1 80 ? -44.677 4.513 49.042 1.00 90.00 80 MET A N 1
ATOM 624 C CA . MET A 1 80 ? -43.469 4.791 49.799 1.00 90.00 80 MET A CA 1
ATOM 625 C C . MET A 1 80 ? -42.899 6.177 49.489 1.00 90.00 80 MET A C 1
ATOM 627 O O . MET A 1 80 ? -42.808 6.565 48.325 1.00 90.00 80 MET A O 1
ATOM 631 N N . ILE A 1 81 ? -42.468 6.891 50.529 1.00 90.19 81 ILE A N 1
ATOM 632 C CA . ILE A 1 81 ? -41.628 8.089 50.424 1.00 90.19 81 ILE A CA 1
ATOM 633 C C . ILE A 1 81 ? -40.272 7.739 51.030 1.00 90.19 81 ILE A C 1
ATOM 635 O O . ILE A 1 81 ? -40.192 7.337 52.191 1.00 90.19 81 ILE A O 1
ATOM 639 N N . SER A 1 82 ? -39.206 7.866 50.246 1.00 88.38 82 SER A N 1
ATOM 640 C CA . SER A 1 82 ? -37.857 7.514 50.687 1.00 88.38 82 SER A CA 1
ATOM 641 C C . SER A 1 82 ? -36.891 8.653 50.431 1.00 88.38 82 SER A C 1
ATOM 643 O O . SER A 1 82 ? -36.853 9.207 49.333 1.00 88.38 82 SER A O 1
ATOM 645 N N . HIS A 1 83 ? -36.030 8.919 51.408 1.00 83.12 83 HIS A N 1
ATOM 646 C CA . HIS A 1 83 ? -34.761 9.577 51.130 1.00 83.12 83 HIS A CA 1
ATOM 647 C C . HIS A 1 83 ? -33.860 8.621 50.327 1.00 83.12 83 HIS A C 1
ATOM 649 O O . HIS A 1 83 ? -33.890 7.407 50.542 1.00 83.12 83 HIS A O 1
ATOM 655 N N . ALA A 1 84 ? -33.129 9.152 49.353 1.00 67.06 84 ALA A N 1
ATOM 656 C CA . ALA A 1 84 ? -32.626 8.487 48.147 1.00 67.06 84 ALA A CA 1
ATOM 657 C C . ALA A 1 84 ? -31.497 7.429 48.311 1.00 67.06 84 ALA A C 1
ATOM 659 O O . ALA A 1 84 ? -30.524 7.404 47.557 1.00 67.06 84 ALA A O 1
ATOM 660 N N . GLY A 1 85 ? -31.632 6.475 49.235 1.00 74.56 85 GLY A N 1
ATOM 661 C CA . GLY A 1 85 ? -30.750 5.305 49.312 1.00 74.56 85 GLY A CA 1
ATOM 662 C C . GLY A 1 85 ? -30.961 4.336 48.138 1.00 74.56 85 GLY A C 1
ATOM 663 O O . GLY A 1 85 ? -32.064 3.820 47.948 1.00 74.56 85 GLY A O 1
ATOM 664 N N . SER A 1 86 ? -29.902 4.022 47.384 1.00 76.69 86 SER A N 1
ATOM 665 C CA . SER A 1 86 ? -29.966 3.148 46.195 1.00 76.69 86 SER A CA 1
ATOM 666 C C . SER A 1 86 ? -30.544 1.755 46.485 1.00 76.69 86 SER A C 1
ATOM 668 O O . SER A 1 86 ? -31.343 1.240 45.701 1.00 76.69 86 SER A O 1
ATOM 670 N N . GLY A 1 87 ? -30.206 1.165 47.636 1.00 79.62 87 GLY A N 1
ATOM 671 C CA . GLY A 1 87 ? -30.750 -0.124 48.075 1.00 79.62 87 GLY A CA 1
ATOM 672 C C . GLY A 1 87 ? -32.260 -0.084 48.328 1.00 79.62 87 GLY A C 1
ATOM 673 O O . GLY A 1 87 ? -32.989 -0.950 47.845 1.00 79.62 87 GLY A O 1
ATOM 674 N N . THR A 1 88 ? -32.738 0.953 49.018 1.00 84.25 88 THR A N 1
ATOM 675 C CA . THR A 1 88 ? -34.157 1.143 49.352 1.00 84.25 88 THR A CA 1
ATOM 676 C C . THR A 1 88 ? -35.004 1.393 48.106 1.00 84.25 88 THR A C 1
ATOM 678 O O . THR A 1 88 ? -36.069 0.794 47.954 1.00 84.25 88 THR A O 1
ATOM 681 N N . ILE A 1 89 ? -34.499 2.214 47.177 1.00 85.75 89 ILE A N 1
ATOM 682 C CA . ILE A 1 89 ? -35.160 2.493 45.896 1.00 85.75 89 ILE A CA 1
ATOM 683 C C . ILE A 1 89 ? -35.358 1.194 45.106 1.00 85.75 89 ILE A C 1
ATOM 685 O O . ILE A 1 89 ? -36.475 0.868 44.700 1.00 85.75 89 ILE A O 1
ATOM 689 N N . LEU A 1 90 ? -34.290 0.408 44.933 1.00 84.38 90 LEU A N 1
ATOM 690 C CA . LEU A 1 90 ? -34.355 -0.855 44.195 1.00 84.38 90 LEU A CA 1
ATOM 691 C C . LEU A 1 90 ? -35.271 -1.879 44.873 1.00 84.38 90 LEU A C 1
ATOM 693 O O . LEU A 1 90 ? -35.954 -2.638 44.187 1.00 84.38 90 LEU A O 1
ATOM 697 N N . GLN A 1 91 ? -35.302 -1.913 46.205 1.00 85.38 91 GLN A N 1
ATOM 698 C CA . GLN A 1 91 ? -36.164 -2.819 46.956 1.00 85.38 91 GLN A CA 1
ATOM 699 C C . GLN A 1 91 ? -37.651 -2.484 46.774 1.00 85.38 91 GLN A C 1
ATOM 701 O O . GLN A 1 91 ? -38.444 -3.381 46.486 1.00 85.38 91 GLN A O 1
ATOM 706 N N . ALA A 1 92 ? -38.020 -1.204 46.866 1.00 86.81 92 ALA A N 1
ATOM 707 C CA . ALA A 1 92 ? -39.390 -0.742 46.643 1.00 86.81 92 ALA A CA 1
ATOM 708 C C . ALA A 1 92 ? -39.859 -0.989 45.201 1.00 86.81 92 ALA A C 1
ATOM 710 O O . ALA A 1 92 ? -40.966 -1.487 44.979 1.00 86.81 92 ALA A O 1
ATOM 711 N N . LEU A 1 93 ? -38.985 -0.725 44.224 1.00 86.12 93 LEU A N 1
ATOM 712 C CA . LEU A 1 93 ? -39.253 -0.976 42.808 1.00 86.12 93 LEU A CA 1
ATOM 713 C C . LEU A 1 93 ? -39.428 -2.469 42.498 1.00 86.12 93 LEU A C 1
ATOM 715 O O . LEU A 1 93 ? -40.329 -2.835 41.748 1.00 86.12 93 LEU A O 1
ATOM 719 N N . ARG A 1 94 ? -38.627 -3.352 43.111 1.00 84.62 94 ARG A N 1
ATOM 720 C CA . ARG A 1 94 ? -38.773 -4.815 42.964 1.00 84.62 94 ARG A CA 1
ATOM 721 C C . ARG A 1 94 ? -40.086 -5.350 43.533 1.00 84.62 94 ARG A C 1
ATOM 723 O O . ARG A 1 94 ? -40.586 -6.357 43.039 1.00 84.62 94 ARG A O 1
ATOM 730 N N . LEU A 1 95 ? -40.639 -4.681 44.543 1.00 85.88 95 LEU A N 1
ATOM 731 C CA . LEU A 1 95 ? -41.941 -4.994 45.138 1.00 85.88 95 LEU A CA 1
ATOM 732 C C . LEU A 1 95 ? -43.111 -4.279 44.434 1.00 85.88 95 LEU A C 1
ATOM 734 O O . LEU A 1 95 ? -44.240 -4.335 44.922 1.00 85.88 95 LEU A O 1
ATOM 738 N N . ASN A 1 96 ? -42.860 -3.633 43.286 1.00 85.12 96 ASN A N 1
ATOM 739 C CA . ASN A 1 96 ? -43.839 -2.887 42.486 1.00 85.12 96 ASN A CA 1
ATOM 740 C C . ASN A 1 96 ? -44.602 -1.816 43.286 1.00 85.12 96 ASN A C 1
ATOM 742 O O . ASN A 1 96 ? -45.799 -1.608 43.078 1.00 85.12 96 ASN A O 1
ATOM 746 N N . LYS A 1 97 ? -43.926 -1.144 44.223 1.00 86.81 97 LYS A N 1
ATOM 747 C CA . LYS A 1 97 ? -44.531 -0.081 45.034 1.00 86.81 97 LYS A CA 1
ATOM 748 C C . LYS A 1 97 ? -44.385 1.276 44.362 1.00 86.81 97 LYS A C 1
ATOM 750 O O . LYS A 1 97 ? -43.369 1.557 43.727 1.00 86.81 97 LYS A O 1
ATOM 755 N N . LYS A 1 98 ? -45.392 2.141 44.530 1.00 87.19 98 LYS A N 1
ATOM 756 C CA . LYS A 1 98 ? -45.307 3.530 44.066 1.00 87.19 98 LYS A CA 1
ATOM 757 C C . LYS A 1 98 ? -44.341 4.296 44.969 1.00 87.19 98 LYS A C 1
ATOM 759 O O . LYS A 1 98 ? -44.607 4.427 46.164 1.00 87.19 98 LYS A O 1
ATOM 764 N N . LEU A 1 99 ? -43.240 4.781 44.402 1.00 88.94 99 LEU A N 1
ATOM 765 C CA . LEU A 1 99 ? -42.140 5.388 45.149 1.00 88.94 99 LEU A CA 1
ATOM 766 C C . LEU A 1 99 ? -41.970 6.871 44.793 1.00 88.94 99 LEU A C 1
ATOM 768 O O . LEU A 1 99 ? -41.747 7.209 43.628 1.00 88.94 99 LEU A O 1
ATOM 772 N N . ILE A 1 100 ? -42.014 7.728 45.814 1.00 88.88 100 ILE A N 1
ATOM 773 C CA . ILE A 1 100 ? -41.519 9.106 45.753 1.00 88.88 100 ILE A CA 1
ATOM 774 C C . ILE A 1 100 ? -40.124 9.130 46.371 1.00 88.88 100 ILE A C 1
ATOM 776 O O . ILE A 1 100 ? -39.936 8.757 47.533 1.00 88.88 100 ILE A O 1
ATOM 780 N N . VAL A 1 101 ? -39.147 9.581 45.593 1.00 88.69 101 VAL A N 1
ATOM 781 C CA . VAL A 1 101 ? -37.771 9.763 46.046 1.00 88.69 101 VAL A CA 1
ATOM 782 C C . VAL A 1 101 ? -37.571 11.232 46.386 1.00 88.69 101 VAL A C 1
ATOM 784 O O . VAL A 1 101 ? -37.672 12.087 45.507 1.00 88.69 101 VAL A O 1
ATOM 787 N N . VAL A 1 102 ? -37.298 11.514 47.661 1.00 87.31 102 VAL A N 1
ATOM 788 C CA . VAL A 1 102 ? -37.011 12.867 48.143 1.00 87.31 102 VAL A CA 1
ATOM 789 C C . VAL A 1 102 ? -35.508 13.052 48.218 1.00 87.31 102 VAL A C 1
ATOM 791 O O . VAL A 1 102 ? -34.830 12.383 49.000 1.00 87.31 102 VAL A O 1
ATOM 794 N N . VAL A 1 103 ? -34.985 13.946 47.386 1.00 81.06 103 VAL A N 1
ATOM 795 C CA . VAL A 1 103 ? -33.552 14.255 47.343 1.00 81.06 103 VAL A CA 1
ATOM 796 C C . VAL A 1 103 ? -33.217 15.363 48.338 1.00 81.06 103 VAL A C 1
ATOM 798 O O . VAL A 1 103 ? -33.915 16.375 48.419 1.00 81.06 103 VAL A O 1
ATOM 801 N N . ASN A 1 104 ? -32.139 15.184 49.103 1.00 75.75 104 ASN A N 1
ATOM 802 C CA . ASN A 1 104 ? -31.603 16.247 49.943 1.00 75.75 104 ASN A CA 1
ATOM 803 C C . ASN A 1 104 ? -30.607 17.096 49.141 1.00 75.75 104 ASN A C 1
ATOM 805 O O . ASN A 1 104 ? -29.498 16.657 48.860 1.00 75.75 104 ASN A O 1
ATOM 809 N N . LEU A 1 105 ? -30.996 18.329 48.813 1.00 67.88 105 LEU A N 1
ATOM 810 C CA . LEU A 1 105 ? -30.175 19.271 48.043 1.00 67.88 105 LEU A CA 1
ATOM 811 C C . LEU A 1 105 ? -29.042 19.924 48.863 1.00 67.88 105 LEU A C 1
ATOM 813 O O . LEU A 1 105 ? -28.247 20.676 48.307 1.00 67.88 105 LEU A O 1
ATOM 817 N N . THR A 1 106 ? -28.971 19.679 50.178 1.00 64.94 106 THR A N 1
ATOM 818 C CA . THR A 1 106 ? -27.962 20.288 51.072 1.00 64.94 106 THR A CA 1
ATOM 819 C C . THR A 1 106 ? -26.706 19.435 51.274 1.00 64.94 106 THR A C 1
ATOM 821 O O . THR A 1 106 ? -25.688 19.954 51.731 1.00 64.94 106 THR A O 1
ATOM 824 N N . LEU A 1 107 ? -26.738 18.145 50.917 1.00 59.62 107 LEU A N 1
ATOM 825 C CA . LEU A 1 107 ? -25.583 17.243 50.992 1.00 59.62 107 LEU A CA 1
ATOM 826 C C . LEU A 1 107 ? -24.823 17.260 49.652 1.00 59.62 107 LEU A C 1
ATOM 828 O O . LEU A 1 107 ? -25.406 16.980 48.613 1.00 59.62 107 LEU A O 1
ATOM 832 N N . MET A 1 108 ? -23.523 17.590 49.681 1.00 42.12 108 MET A N 1
ATOM 833 C CA . MET A 1 108 ? -22.669 17.799 48.491 1.00 42.12 108 MET A CA 1
ATOM 834 C C . MET A 1 108 ? -22.445 16.555 47.603 1.00 42.12 108 MET A C 1
ATOM 836 O O . MET A 1 108 ? -22.063 16.715 46.444 1.00 42.12 108 MET A O 1
ATOM 840 N N . ASP A 1 109 ? -22.676 15.335 48.098 1.00 53.88 109 ASP A N 1
ATOM 841 C CA . ASP A 1 109 ? -22.399 14.098 47.352 1.00 53.88 109 ASP A CA 1
ATOM 842 C C . ASP A 1 109 ? -23.614 13.660 46.508 1.00 53.88 109 ASP A C 1
ATOM 844 O O . ASP A 1 109 ? -24.468 12.875 46.925 1.00 53.88 109 ASP A O 1
ATOM 848 N N . ASN A 1 110 ? -23.683 14.168 45.276 1.00 61.94 110 ASN A N 1
ATOM 849 C CA . ASN A 1 110 ? -24.834 14.076 44.364 1.00 61.94 110 ASN A CA 1
ATOM 850 C C . ASN A 1 110 ? -25.112 12.695 43.722 1.00 61.94 110 ASN A C 1
ATOM 852 O O . ASN A 1 110 ? -25.970 12.590 42.845 1.00 61.94 110 ASN A O 1
ATOM 856 N N . HIS A 1 111 ? -24.476 11.608 44.165 1.00 66.31 111 HIS A N 1
ATOM 857 C CA . HIS A 1 111 ? -24.706 10.270 43.590 1.00 66.31 111 HIS A CA 1
ATOM 858 C C . HIS A 1 111 ? -26.158 9.779 43.741 1.00 66.31 111 HIS A C 1
ATOM 860 O O . HIS A 1 111 ? -26.675 9.044 42.899 1.00 66.31 111 HIS A O 1
ATOM 866 N N . GLN A 1 112 ? -26.837 10.183 44.817 1.00 70.44 112 GLN A N 1
ATOM 867 C CA . GLN A 1 112 ? -28.235 9.812 45.057 1.00 70.44 112 GLN A CA 1
ATOM 868 C C . GLN A 1 112 ? -29.199 10.580 44.140 1.00 70.44 112 GLN A C 1
ATOM 870 O O . GLN A 1 112 ? -30.204 10.022 43.694 1.00 70.44 112 GLN A O 1
ATOM 875 N N . TYR A 1 113 ? -28.864 11.833 43.816 1.00 76.69 113 TYR A N 1
ATOM 876 C CA . TYR A 1 113 ? -29.614 12.656 42.871 1.00 76.69 113 TYR A CA 1
ATOM 877 C C . TYR A 1 113 ? -29.518 12.093 41.450 1.00 76.69 113 TYR A C 1
ATOM 879 O O . TYR A 1 113 ? -30.545 11.939 40.795 1.00 76.69 113 TYR A O 1
ATOM 887 N N . GLU A 1 114 ? -28.320 11.708 40.995 1.00 76.62 114 GLU A N 1
ATOM 888 C CA . GLU A 1 114 ? -28.117 11.104 39.668 1.00 76.62 114 GLU A CA 1
ATOM 889 C C . GLU A 1 114 ? -28.982 9.852 39.467 1.00 76.62 114 GLU A C 1
ATOM 891 O O . GLU A 1 114 ? -29.647 9.708 38.439 1.00 76.62 114 GLU A O 1
ATOM 896 N N . LEU A 1 115 ? -29.032 8.971 40.474 1.00 81.00 115 LEU A N 1
ATOM 897 C CA . LEU A 1 115 ? -29.852 7.761 40.427 1.00 81.00 115 LEU A CA 1
ATOM 898 C C . LEU A 1 115 ? -31.354 8.080 40.398 1.00 81.00 115 LEU A C 1
ATOM 900 O O . LEU A 1 115 ? -32.085 7.517 39.582 1.00 81.00 115 LEU A O 1
ATOM 904 N N . ALA A 1 116 ? -31.816 8.976 41.276 1.00 80.38 116 ALA A N 1
ATOM 905 C CA . ALA A 1 116 ? -33.219 9.380 41.343 1.00 80.38 116 ALA A CA 1
ATOM 906 C C . ALA A 1 116 ? -33.675 10.048 40.036 1.00 80.38 116 ALA A C 1
ATOM 908 O O . ALA A 1 116 ? -34.751 9.738 39.523 1.00 80.38 116 ALA A O 1
ATOM 909 N N . HIS A 1 117 ? -32.826 10.904 39.466 1.00 81.81 117 HIS A N 1
ATOM 910 C CA . HIS A 1 117 ? -33.085 11.600 38.214 1.00 81.81 117 HIS A CA 1
ATOM 911 C C . HIS A 1 117 ? -33.134 10.634 37.023 1.00 81.81 117 HIS A C 1
ATOM 913 O O . HIS A 1 117 ? -34.083 10.678 36.241 1.00 81.81 117 HIS A O 1
ATOM 919 N N . ALA A 1 118 ? -32.178 9.703 36.919 1.00 82.25 118 ALA A N 1
ATOM 920 C CA . ALA A 1 118 ? -32.172 8.688 35.865 1.00 82.25 118 ALA A CA 1
ATOM 921 C C . ALA A 1 118 ? -33.418 7.784 35.918 1.00 82.25 118 ALA A C 1
ATOM 923 O O . ALA A 1 118 ? -34.006 7.468 34.886 1.00 82.25 118 ALA A O 1
ATOM 924 N N . MET A 1 119 ? -33.866 7.395 37.117 1.00 82.69 119 MET A N 1
ATOM 925 C CA . MET A 1 119 ? -35.078 6.581 37.272 1.00 82.69 119 MET A CA 1
ATOM 926 C C . MET A 1 119 ? -36.371 7.358 37.001 1.00 82.69 119 MET A C 1
ATOM 928 O O . MET A 1 119 ? -37.337 6.775 36.502 1.00 82.69 119 MET A O 1
ATOM 932 N N . ALA A 1 120 ? -36.404 8.653 37.324 1.00 84.06 120 ALA A N 1
ATOM 933 C CA 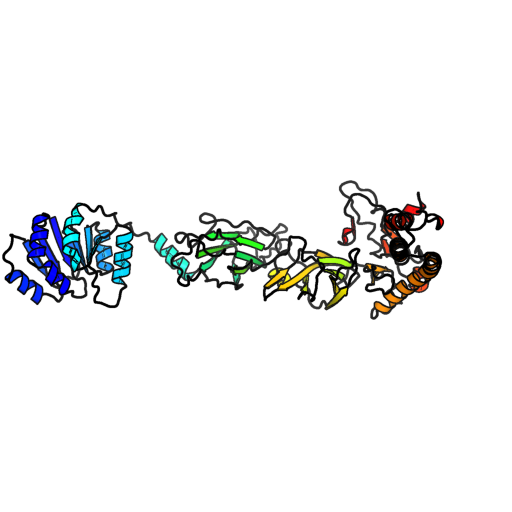. ALA A 1 120 ? -37.537 9.519 37.019 1.00 84.06 120 ALA A CA 1
ATOM 934 C C . ALA A 1 120 ? -37.660 9.784 35.510 1.00 84.06 120 ALA A C 1
ATOM 936 O O . ALA A 1 120 ? -38.767 9.732 34.980 1.00 84.06 120 ALA A O 1
ATOM 937 N N . ALA A 1 121 ? -36.539 9.972 34.802 1.00 82.81 121 ALA A N 1
ATOM 938 C CA . ALA A 1 121 ? -36.516 10.143 33.345 1.00 82.81 121 ALA A CA 1
ATOM 939 C C . ALA A 1 121 ? -37.131 8.944 32.596 1.00 82.81 121 ALA A C 1
ATOM 941 O O . ALA A 1 121 ? -37.848 9.117 31.613 1.00 82.81 121 ALA A O 1
ATOM 942 N N . GLU A 1 122 ? -36.918 7.729 33.106 1.00 81.06 122 GLU A N 1
ATOM 943 C CA . GLU A 1 122 ? -37.506 6.495 32.565 1.00 81.06 122 GLU A CA 1
ATOM 944 C C . GLU A 1 122 ? -38.935 6.203 33.076 1.00 81.06 122 GLU A C 1
ATOM 946 O O . GLU A 1 122 ? -39.565 5.221 32.663 1.00 81.06 122 GLU A O 1
ATOM 951 N N . ASN A 1 123 ? -39.484 7.077 33.929 1.00 84.88 123 ASN A N 1
ATOM 952 C CA . ASN A 1 123 ? -40.825 7.001 34.514 1.00 84.88 123 ASN A CA 1
ATOM 953 C C . ASN A 1 123 ? -41.049 5.787 35.451 1.00 84.88 123 ASN A C 1
ATOM 955 O O . ASN A 1 123 ? -42.144 5.213 35.493 1.00 84.88 123 ASN A O 1
ATOM 959 N N . TYR A 1 124 ? -40.009 5.375 36.192 1.00 84.88 124 TYR A N 1
ATOM 960 C CA . TYR A 1 124 ? -40.101 4.337 37.235 1.00 84.88 124 TYR A CA 1
ATOM 961 C C . TYR A 1 124 ? -40.437 4.906 38.622 1.00 84.88 124 TYR A C 1
ATOM 963 O O . TYR A 1 124 ? -41.105 4.241 39.413 1.00 84.88 124 TYR A O 1
ATOM 971 N N . VAL A 1 125 ? -39.969 6.119 38.933 1.00 87.75 125 VAL A N 1
ATOM 972 C CA . VAL A 1 125 ? -40.149 6.793 40.234 1.00 87.75 125 VAL A CA 1
ATOM 973 C C . VAL A 1 125 ? -40.528 8.255 40.033 1.00 87.75 125 VAL A C 1
ATOM 975 O O . VAL A 1 125 ? -40.278 8.816 38.969 1.00 87.75 125 VAL A O 1
ATOM 978 N N . ILE A 1 126 ? -41.067 8.890 41.074 1.00 87.50 126 ILE A N 1
ATOM 979 C CA . ILE A 1 126 ? -41.277 10.341 41.094 1.00 87.50 126 ILE A CA 1
ATOM 980 C C . ILE A 1 126 ? -40.165 10.972 41.932 1.00 87.50 126 ILE A C 1
ATOM 982 O O . ILE A 1 126 ? -40.046 10.680 43.122 1.00 87.50 126 ILE A O 1
ATOM 986 N N . CYS A 1 127 ? -39.336 11.811 41.315 1.00 86.19 127 CYS A N 1
ATOM 987 C CA . CYS A 1 127 ? -38.320 12.585 42.025 1.00 86.19 127 CYS A CA 1
ATOM 988 C C . CYS A 1 127 ? -38.941 13.902 42.506 1.00 86.19 127 CYS A C 1
ATOM 990 O O . CYS A 1 127 ? -39.498 14.639 41.698 1.00 86.19 127 CYS A O 1
ATOM 992 N N . SER A 1 128 ? -38.844 14.191 43.803 1.00 84.44 128 SER A N 1
ATOM 993 C CA . SER A 1 128 ? -39.362 15.415 44.426 1.00 84.44 128 SER A CA 1
ATOM 994 C C . SER A 1 128 ? -38.319 15.999 45.371 1.00 84.44 128 SER A C 1
ATOM 996 O O . SER A 1 128 ? -37.475 15.285 45.909 1.00 84.44 128 SER A O 1
ATOM 998 N N . ASP A 1 129 ? -38.393 17.296 45.618 1.00 83.31 129 ASP A N 1
ATOM 999 C CA . ASP A 1 129 ? -37.694 17.955 46.716 1.00 83.31 129 ASP A CA 1
ATOM 1000 C C . ASP A 1 129 ? -38.653 18.184 47.900 1.00 83.31 129 ASP A C 1
ATOM 1002 O O . ASP A 1 129 ? -39.856 17.912 47.809 1.00 83.31 129 ASP A O 1
ATOM 1006 N N . ILE A 1 130 ? -38.120 18.672 49.026 1.00 81.56 130 ILE A N 1
ATOM 1007 C CA . ILE A 1 130 ? -38.918 18.956 50.231 1.00 81.56 130 ILE A CA 1
ATOM 1008 C C . ILE A 1 130 ? -39.977 20.030 49.940 1.00 81.56 130 ILE A C 1
ATOM 1010 O O . ILE A 1 130 ? -41.103 19.910 50.416 1.00 81.56 130 ILE A O 1
ATOM 1014 N N . SER A 1 131 ? -39.651 21.050 49.136 1.00 80.62 131 SER A N 1
ATOM 1015 C CA . SER A 1 131 ? -40.566 22.172 48.899 1.00 80.62 131 SER A CA 1
ATOM 1016 C C . SER A 1 131 ? -41.769 21.794 48.026 1.00 80.62 131 SER A C 1
ATOM 1018 O O . SER A 1 131 ? -42.861 22.322 48.237 1.00 80.62 131 SER A O 1
ATOM 1020 N N . GLN A 1 132 ? -41.607 20.838 47.103 1.00 79.94 132 GLN A N 1
ATOM 1021 C CA . GLN A 1 132 ? -42.673 20.371 46.209 1.00 79.94 132 GLN A CA 1
ATOM 1022 C C . GLN A 1 132 ? -43.329 19.067 46.674 1.00 79.94 132 GLN A C 1
ATOM 1024 O O . GLN A 1 132 ? -44.279 18.598 46.051 1.00 79.94 132 GLN A O 1
ATOM 1029 N N . LEU A 1 133 ? -42.900 18.474 47.794 1.00 83.00 133 LEU A N 1
ATOM 1030 C CA . LEU A 1 133 ? -43.429 17.184 48.256 1.00 83.00 133 LEU A CA 1
ATOM 1031 C C . LEU A 1 133 ? -44.959 17.192 48.405 1.00 83.00 133 LEU A C 1
ATOM 1033 O O . LEU A 1 133 ? -45.640 16.205 48.121 1.00 83.00 133 LEU A O 1
ATOM 1037 N N . LYS A 1 134 ? -45.511 18.337 48.811 1.00 79.75 134 LYS A N 1
ATOM 1038 C CA . LYS A 1 134 ? -46.945 18.525 49.011 1.00 79.75 134 LYS A CA 1
ATOM 1039 C C . LYS A 1 134 ? -47.739 18.519 47.700 1.00 79.75 134 LYS A C 1
ATOM 1041 O O . LYS A 1 134 ? -48.819 17.932 47.661 1.00 79.75 134 LYS A O 1
ATOM 1046 N N . THR A 1 135 ? -47.208 19.135 46.643 1.00 80.19 135 THR A N 1
ATOM 1047 C CA . THR A 1 135 ? -47.815 19.143 45.301 1.00 80.19 135 THR A CA 1
ATOM 1048 C C . THR A 1 135 ? -47.652 17.785 44.624 1.00 80.19 135 THR A C 1
ATOM 1050 O O . THR A 1 135 ? -48.613 17.257 44.069 1.00 80.19 135 THR A O 1
ATOM 1053 N N . THR A 1 136 ? -46.490 17.145 44.786 1.00 83.00 136 THR A N 1
ATOM 1054 C CA . THR A 1 136 ? -46.192 15.818 44.229 1.00 83.00 136 THR A CA 1
ATOM 1055 C C . THR A 1 136 ? -47.199 14.755 44.676 1.00 83.00 136 THR A C 1
ATOM 1057 O O . THR A 1 136 ? -47.632 13.927 43.877 1.00 83.00 136 THR A O 1
ATOM 1060 N N . ILE A 1 137 ? -47.633 14.789 45.939 1.00 81.06 137 ILE A N 1
ATOM 1061 C CA . ILE A 1 137 ? -48.632 13.845 46.466 1.00 81.06 137 ILE A CA 1
ATOM 1062 C C . ILE A 1 137 ? -50.010 14.040 45.831 1.00 81.06 137 ILE A C 1
ATOM 1064 O O . ILE A 1 137 ? -50.717 13.059 45.606 1.00 81.06 137 ILE A O 1
ATOM 1068 N N . GLN A 1 138 ? -50.389 15.280 45.516 1.00 74.75 138 GLN A N 1
ATOM 1069 C CA . GLN A 1 138 ? -51.676 15.581 44.881 1.00 74.75 138 GLN A CA 1
ATOM 1070 C C . GLN A 1 138 ? -51.714 15.082 43.429 1.00 74.75 138 GLN A C 1
ATOM 1072 O O . GLN A 1 138 ? -52.732 14.567 42.970 1.00 74.75 138 GLN A O 1
ATOM 1077 N N . GLU A 1 139 ? -50.589 15.162 42.721 1.00 72.81 139 GLU A N 1
ATOM 1078 C CA . GLU A 1 139 ? -50.465 14.716 41.327 1.00 72.81 139 GLU A CA 1
ATOM 1079 C C . GLU A 1 139 ? -50.261 13.195 41.196 1.00 72.81 139 GLU A C 1
ATOM 1081 O O . GLU A 1 139 ? -50.501 12.600 40.143 1.00 72.81 139 GLU A O 1
ATOM 1086 N N . MET A 1 140 ? -49.884 12.524 42.285 1.00 69.81 140 MET A N 1
ATOM 1087 C CA . MET A 1 140 ? -49.507 11.111 42.288 1.00 69.81 140 MET A CA 1
ATOM 1088 C C . MET A 1 140 ? -50.642 10.145 41.925 1.00 69.81 140 MET A C 1
ATOM 1090 O O . MET A 1 140 ? -50.391 9.076 41.361 1.00 69.81 140 MET A O 1
ATOM 1094 N N . ASN A 1 141 ? -51.896 10.504 42.216 1.00 65.94 141 ASN A N 1
ATOM 1095 C CA . ASN A 1 141 ? -53.055 9.693 41.829 1.00 65.94 141 ASN A CA 1
ATOM 1096 C C . ASN A 1 141 ? -53.287 9.682 40.309 1.00 65.94 141 ASN A C 1
ATOM 1098 O O . ASN A 1 141 ? -53.905 8.749 39.795 1.00 65.94 141 ASN A O 1
ATOM 1102 N N . HIS A 1 142 ? -52.739 10.664 39.590 1.00 66.50 142 HIS A N 1
ATOM 1103 C CA . HIS A 1 142 ? -52.838 10.789 38.137 1.00 66.50 142 HIS A CA 1
ATOM 1104 C C . HIS A 1 142 ? -51.605 10.248 37.393 1.00 66.50 142 HIS A C 1
ATOM 1106 O O . HIS A 1 142 ? -51.619 10.170 36.166 1.00 66.50 142 HIS A O 1
ATOM 1112 N N . CYS A 1 143 ? -50.557 9.831 38.113 1.00 68.94 143 CYS A N 1
ATOM 1113 C CA . CYS A 1 143 ? -49.311 9.354 37.524 1.00 68.94 143 CYS A CA 1
ATOM 1114 C C . CYS A 1 143 ? -49.297 7.817 37.383 1.00 68.94 143 CYS A C 1
ATOM 1116 O O . CYS A 1 143 ? -49.467 7.079 38.361 1.00 68.94 143 CYS A O 1
ATOM 1118 N N . VAL A 1 144 ? -49.079 7.321 36.159 1.00 76.31 144 VAL A N 1
ATOM 1119 C CA . VAL A 1 144 ? -48.930 5.886 35.858 1.00 76.31 144 VAL A CA 1
ATOM 1120 C C . VAL A 1 144 ? -47.444 5.569 35.693 1.00 76.31 144 VAL A C 1
ATOM 1122 O O . VAL A 1 144 ? -46.845 5.881 34.664 1.00 76.31 144 VAL A O 1
ATOM 1125 N N . LEU A 1 145 ? -46.854 4.951 36.719 1.00 81.19 145 LEU A N 1
ATOM 1126 C CA . LEU A 1 145 ? -45.450 4.532 36.726 1.00 81.19 145 LEU A CA 1
ATOM 1127 C C . LEU A 1 145 ? -45.269 3.193 36.002 1.00 81.19 145 LEU A C 1
ATOM 1129 O O . LEU A 1 145 ? -46.113 2.297 36.104 1.00 81.19 145 LEU A O 1
ATOM 1133 N N . LYS A 1 146 ? -44.150 3.041 35.288 1.00 82.12 146 LYS A N 1
ATOM 1134 C CA . LYS A 1 146 ? -43.793 1.779 34.626 1.00 82.12 146 LYS A CA 1
ATOM 1135 C C . LYS A 1 146 ? -43.292 0.751 35.657 1.00 82.12 146 LYS A C 1
ATOM 1137 O O . LYS A 1 146 ? -42.547 1.125 36.562 1.00 82.12 146 LYS A O 1
ATOM 1142 N N . PRO A 1 147 ? -43.625 -0.548 35.523 1.00 82.06 147 PRO A N 1
ATOM 1143 C CA . PRO A 1 147 ? -43.026 -1.597 36.348 1.00 82.06 147 PRO A CA 1
ATOM 1144 C C . PRO A 1 147 ? -41.517 -1.701 36.105 1.00 82.06 147 PRO A C 1
ATOM 1146 O O . PRO A 1 147 ? -41.073 -1.693 34.955 1.00 82.06 147 PRO A O 1
ATOM 1149 N N . PHE A 1 148 ? -40.728 -1.843 37.171 1.00 81.00 148 PHE A N 1
ATOM 1150 C CA . PHE A 1 148 ? -39.277 -1.979 37.051 1.00 81.00 148 PHE A CA 1
ATOM 1151 C C . PHE A 1 148 ? -38.905 -3.341 36.430 1.00 81.00 148 PHE A C 1
ATOM 1153 O O . PHE A 1 148 ? -39.432 -4.376 36.858 1.00 81.00 148 PHE A O 1
ATOM 1160 N N . PRO A 1 149 ? -38.015 -3.388 35.421 1.00 78.50 149 PRO A N 1
ATOM 1161 C CA . PRO A 1 149 ? -37.687 -4.628 34.726 1.00 78.50 149 PRO A CA 1
ATOM 1162 C C . PRO A 1 149 ? -37.006 -5.645 35.651 1.00 78.50 149 PRO A C 1
ATOM 1164 O O . PRO A 1 149 ? -36.271 -5.303 36.581 1.00 78.50 149 PRO A O 1
ATOM 1167 N N . LYS A 1 150 ? -37.218 -6.938 35.371 1.00 77.50 150 LYS A N 1
ATOM 1168 C CA . LYS A 1 150 ? -36.519 -8.018 36.082 1.00 77.50 150 LYS A CA 1
ATOM 1169 C C . LYS A 1 150 ? -35.011 -7.905 35.849 1.00 77.50 150 LYS A C 1
ATOM 1171 O O . LYS A 1 150 ? -34.571 -7.584 34.747 1.00 77.50 150 LYS A O 1
ATOM 1176 N N . ALA A 1 151 ? -34.225 -8.227 36.878 1.00 68.25 151 ALA A N 1
ATOM 1177 C CA . ALA A 1 151 ? -32.773 -8.281 36.756 1.00 68.25 151 ALA A CA 1
ATOM 1178 C C . ALA A 1 151 ? -32.384 -9.236 35.619 1.00 68.25 151 ALA A C 1
ATOM 1180 O O . ALA A 1 151 ? -32.838 -10.380 35.591 1.00 68.25 151 ALA A O 1
ATOM 1181 N N . ASN A 1 152 ? -31.553 -8.759 34.692 1.00 72.19 152 ASN A N 1
ATOM 1182 C CA . ASN A 1 152 ? -31.002 -9.558 33.606 1.00 72.19 152 ASN A CA 1
ATOM 1183 C C . ASN A 1 152 ? -29.511 -9.817 33.888 1.00 72.19 152 ASN A C 1
ATOM 1185 O O . ASN A 1 152 ? -28.675 -8.968 33.569 1.00 72.19 152 ASN A O 1
ATOM 1189 N N . PRO A 1 153 ? -29.154 -10.975 34.479 1.00 71.75 153 PRO A N 1
ATOM 1190 C CA . PRO A 1 153 ? -27.770 -11.290 34.818 1.00 71.75 153 PRO A CA 1
ATOM 1191 C C . PRO A 1 153 ? -26.868 -11.339 33.586 1.00 71.75 153 PRO A C 1
ATOM 1193 O O . PRO A 1 153 ? -25.693 -11.005 33.683 1.00 71.75 153 PRO A O 1
ATOM 1196 N N . LYS A 1 154 ? -27.418 -11.709 32.420 1.00 69.50 154 LYS A N 1
ATOM 1197 C CA . LYS A 1 154 ? -26.666 -11.749 31.163 1.00 69.50 154 LYS A CA 1
ATOM 1198 C C . LYS A 1 154 ? -26.283 -10.347 30.698 1.00 69.50 154 LYS A C 1
ATOM 1200 O O . LYS A 1 154 ? -25.143 -10.159 30.304 1.00 69.50 154 LYS A O 1
ATOM 1205 N N . ALA A 1 155 ? -27.191 -9.373 30.809 1.00 66.19 155 ALA A N 1
ATOM 1206 C CA . ALA A 1 155 ? -26.906 -7.977 30.464 1.00 66.19 155 ALA A CA 1
ATOM 1207 C C . ALA A 1 155 ? -25.852 -7.355 31.395 1.00 66.19 155 ALA A C 1
ATOM 1209 O O . ALA A 1 155 ? -24.962 -6.634 30.950 1.00 66.19 155 ALA A O 1
ATOM 1210 N N . PHE A 1 156 ? -25.914 -7.667 32.692 1.00 68.06 156 PHE A N 1
ATOM 1211 C CA . PHE A 1 156 ? -24.888 -7.231 33.638 1.00 68.06 156 PHE A CA 1
ATOM 1212 C C . PHE A 1 156 ? -23.533 -7.885 33.335 1.00 68.06 156 PHE A C 1
ATOM 1214 O O . PHE A 1 156 ? -22.534 -7.185 33.200 1.00 68.06 156 PHE A O 1
ATOM 1221 N N . ALA A 1 157 ? -23.507 -9.208 33.146 1.00 68.12 157 ALA A N 1
ATOM 1222 C CA . ALA A 1 157 ? -22.292 -9.939 32.799 1.00 68.12 157 ALA A CA 1
ATOM 1223 C C . ALA A 1 157 ? -21.673 -9.439 31.486 1.00 68.12 157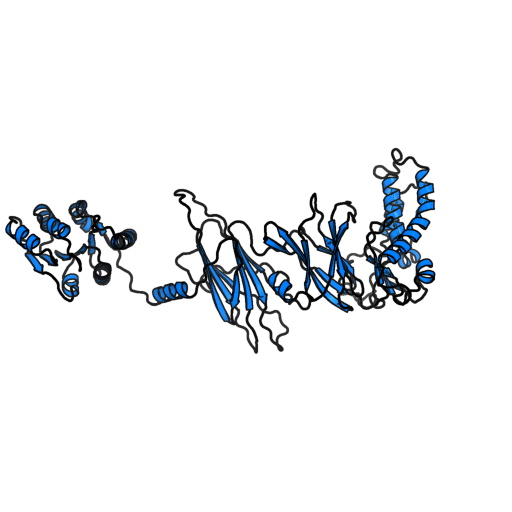 ALA A C 1
ATOM 1225 O O . ALA A 1 157 ? -20.462 -9.268 31.428 1.00 68.12 157 ALA A O 1
ATOM 1226 N N . SER A 1 158 ? -22.480 -9.134 30.463 1.00 66.00 158 SER A N 1
ATOM 1227 C CA . SER A 1 158 ? -21.979 -8.580 29.201 1.00 66.00 158 SER A CA 1
ATOM 1228 C C . SER A 1 158 ? -21.403 -7.175 29.359 1.00 66.00 158 SER A C 1
ATOM 1230 O O . SER A 1 158 ? -20.414 -6.860 28.711 1.00 66.00 158 SER A O 1
ATOM 1232 N N . ILE A 1 159 ? -21.979 -6.331 30.225 1.00 71.19 159 ILE A N 1
ATOM 1233 C CA . ILE A 1 159 ? -21.439 -4.988 30.493 1.00 71.19 159 ILE A CA 1
ATOM 1234 C C . ILE A 1 159 ? -20.107 -5.084 31.240 1.00 71.19 159 ILE A C 1
ATOM 1236 O O . ILE A 1 159 ? -19.153 -4.415 30.850 1.00 71.19 159 ILE A O 1
ATOM 1240 N N . VAL A 1 160 ? -20.027 -5.928 32.273 1.00 72.75 160 VAL A N 1
ATOM 1241 C CA . VAL A 1 160 ? -18.781 -6.142 33.027 1.00 72.75 160 VAL A CA 1
ATOM 1242 C C . VAL A 1 160 ? -17.707 -6.759 32.130 1.00 72.75 160 VAL A C 1
ATOM 1244 O O . VAL A 1 160 ? -16.569 -6.301 32.145 1.00 72.75 160 VAL A O 1
ATOM 1247 N N . TYR A 1 161 ? -18.071 -7.740 31.300 1.00 70.94 161 TYR A N 1
ATOM 1248 C CA . TYR A 1 161 ? -17.166 -8.343 30.323 1.00 70.94 161 TYR A CA 1
ATOM 1249 C C . TYR A 1 161 ? -16.682 -7.319 29.291 1.00 70.94 161 TYR A C 1
ATOM 1251 O O . TYR A 1 161 ? -15.486 -7.238 29.029 1.00 70.94 161 TYR A O 1
ATOM 1259 N N . ALA A 1 162 ? -17.570 -6.481 28.749 1.00 67.75 162 ALA A N 1
ATOM 1260 C CA . ALA A 1 162 ? -17.179 -5.421 27.823 1.00 67.75 162 ALA A CA 1
ATOM 1261 C C . ALA A 1 162 ? -16.199 -4.433 28.474 1.00 67.75 162 ALA A C 1
ATOM 1263 O O . ALA A 1 162 ? -15.212 -4.056 27.854 1.00 67.75 162 ALA A O 1
ATOM 1264 N N . GLN A 1 163 ? -16.415 -4.058 29.737 1.00 69.00 163 GLN A N 1
ATOM 1265 C CA . GLN A 1 163 ? -15.509 -3.156 30.454 1.00 69.00 163 GLN A CA 1
ATOM 1266 C C . GLN A 1 163 ? -14.127 -3.760 30.730 1.00 69.00 163 GLN A C 1
ATOM 1268 O O . GLN A 1 163 ? -13.158 -3.011 30.801 1.00 69.00 163 GLN A O 1
ATOM 1273 N N . SER A 1 164 ? -14.017 -5.083 30.885 1.00 71.44 164 SER A N 1
ATOM 1274 C CA . SER A 1 164 ? -12.738 -5.746 31.166 1.00 71.44 164 SER A CA 1
ATOM 1275 C C . SER A 1 164 ? -11.977 -6.213 29.923 1.00 71.44 164 SER A C 1
ATOM 1277 O O . SER A 1 164 ? -10.779 -6.468 30.021 1.00 71.44 164 SER A O 1
ATOM 1279 N N . THR A 1 165 ? -12.643 -6.339 28.771 1.00 77.12 165 THR A N 1
ATOM 1280 C CA . THR A 1 165 ? -12.056 -6.922 27.546 1.00 77.12 165 THR A CA 1
ATOM 1281 C C . THR A 1 165 ? -11.925 -5.951 26.377 1.00 77.12 165 THR A C 1
ATOM 1283 O O . THR A 1 165 ? -11.263 -6.278 25.393 1.00 77.12 165 THR A O 1
ATOM 1286 N N . THR A 1 166 ? -12.520 -4.759 26.471 1.00 86.81 166 THR A N 1
ATOM 1287 C CA . THR A 1 166 ? -12.483 -3.774 25.385 1.00 86.81 166 THR A CA 1
ATOM 1288 C C . THR A 1 166 ? -11.314 -2.814 25.553 1.00 86.81 166 THR A C 1
ATOM 1290 O O . THR A 1 166 ? -11.187 -2.147 26.579 1.00 86.81 166 THR A O 1
ATOM 1293 N N . THR A 1 167 ? -10.481 -2.706 24.522 1.00 91.56 167 THR A N 1
ATOM 1294 C CA . THR A 1 167 ? -9.331 -1.793 24.509 1.00 91.56 167 THR A CA 1
ATOM 1295 C C . THR A 1 167 ? -9.745 -0.418 23.982 1.00 91.56 167 THR A C 1
ATOM 1297 O O . THR A 1 167 ? -10.383 -0.322 22.934 1.00 91.56 167 THR A O 1
ATOM 1300 N N . LEU A 1 168 ? -9.388 0.658 24.689 1.00 91.81 168 LEU A N 1
ATOM 1301 C CA . LEU A 1 168 ? -9.633 2.026 24.223 1.00 91.81 168 LEU A CA 1
ATOM 1302 C C . LEU A 1 168 ? -8.659 2.379 23.092 1.00 91.81 168 LEU A C 1
ATOM 1304 O O . LEU A 1 168 ? -7.447 2.250 23.257 1.00 91.81 168 LEU A O 1
ATOM 1308 N N . LEU A 1 169 ? -9.192 2.863 21.974 1.00 94.00 169 LEU A N 1
ATOM 1309 C CA . LEU A 1 169 ? -8.419 3.462 20.891 1.00 94.00 169 LEU A CA 1
ATOM 1310 C C . LEU A 1 169 ? -8.377 4.979 21.064 1.00 94.00 169 LEU A C 1
ATOM 1312 O O . LEU A 1 169 ? -9.377 5.606 21.419 1.00 94.00 169 LEU A O 1
ATOM 1316 N N . ASN A 1 170 ? -7.220 5.564 20.775 1.00 93.19 170 ASN A N 1
ATOM 1317 C CA . ASN A 1 170 ? -7.030 7.009 20.774 1.00 93.19 170 ASN A CA 1
ATOM 1318 C C . ASN A 1 170 ? -7.184 7.566 19.357 1.00 93.19 170 ASN A C 1
ATOM 1320 O O . ASN A 1 170 ? -6.909 6.875 18.375 1.00 93.19 170 ASN A O 1
ATOM 1324 N N . ASN A 1 171 ? -7.596 8.831 19.260 1.00 93.06 171 ASN A N 1
ATOM 1325 C CA . ASN A 1 171 ? -7.719 9.507 17.972 1.00 93.06 171 ASN A CA 1
ATOM 1326 C C . ASN A 1 171 ? -6.348 9.659 17.309 1.00 93.06 171 ASN A C 1
ATOM 1328 O O . ASN A 1 171 ? -5.383 10.024 17.979 1.00 93.06 171 ASN A O 1
ATOM 1332 N N . ASP A 1 172 ? -6.289 9.413 16.001 1.00 92.44 172 ASP A N 1
ATOM 1333 C CA . ASP A 1 172 ? -5.088 9.562 15.173 1.00 92.44 172 ASP A CA 1
ATOM 1334 C C . ASP A 1 172 ? -3.906 8.678 15.638 1.00 92.44 172 ASP A C 1
ATOM 1336 O O . ASP A 1 172 ? -2.740 9.006 15.416 1.00 92.44 172 ASP A O 1
ATOM 1340 N N . GLN A 1 173 ? -4.194 7.535 16.276 1.00 92.50 173 GLN A N 1
ATOM 1341 C CA . GLN A 1 173 ? -3.189 6.557 16.704 1.00 92.50 173 GLN A CA 1
ATOM 1342 C C . GLN A 1 173 ? -3.464 5.166 16.128 1.00 92.50 173 GLN A C 1
ATOM 1344 O O . GLN A 1 173 ? -4.590 4.668 16.156 1.00 92.50 173 GLN A O 1
ATOM 1349 N N . ILE A 1 174 ? -2.403 4.526 15.632 1.00 94.81 174 ILE A N 1
ATOM 1350 C CA . ILE A 1 174 ? -2.419 3.132 15.183 1.00 94.81 174 ILE A CA 1
ATOM 1351 C C . ILE A 1 174 ? -2.014 2.238 16.357 1.00 94.81 174 ILE A C 1
ATOM 1353 O O . ILE A 1 174 ? -1.027 2.505 17.040 1.00 94.81 174 ILE A O 1
ATOM 1357 N N . THR A 1 175 ? -2.785 1.180 16.592 1.00 95.88 175 THR A N 1
ATOM 1358 C CA . THR A 1 175 ? -2.546 0.174 17.631 1.00 95.88 175 THR A CA 1
ATOM 1359 C C . THR A 1 175 ? -2.380 -1.195 16.983 1.00 95.88 175 THR A C 1
ATOM 1361 O O . THR A 1 175 ? -3.253 -1.634 16.238 1.00 95.88 175 THR A O 1
ATOM 1364 N N . SER A 1 176 ? -1.287 -1.894 17.283 1.00 96.38 176 SER A N 1
ATOM 1365 C CA . SER A 1 176 ? -1.079 -3.280 16.848 1.00 96.38 176 SER A CA 1
ATOM 1366 C C . SER A 1 176 ? -1.708 -4.257 17.848 1.00 96.38 176 SER A C 1
ATOM 1368 O O . SER A 1 176 ? -1.625 -4.065 19.062 1.00 96.38 176 SER A O 1
ATOM 1370 N N . SER A 1 177 ? -2.329 -5.324 17.353 1.00 95.94 177 SER A N 1
ATOM 1371 C CA . SER A 1 177 ? -2.943 -6.371 18.169 1.00 95.94 177 SER A CA 1
ATOM 1372 C C . SER A 1 177 ? -2.842 -7.740 17.490 1.00 95.94 177 SER A C 1
ATOM 1374 O O . SER A 1 177 ? -2.371 -7.869 16.359 1.00 95.94 177 SER A O 1
ATOM 1376 N N . SER A 1 178 ? -3.266 -8.786 18.198 1.00 95.81 178 SER A N 1
ATOM 1377 C CA . SER A 1 178 ? -3.331 -10.146 17.668 1.00 95.81 178 SER A CA 1
ATOM 1378 C C . SER A 1 178 ? -4.628 -10.829 18.076 1.00 95.81 178 SER A C 1
ATOM 1380 O O . SER A 1 178 ? -5.219 -10.497 19.105 1.00 95.81 178 SER A O 1
ATOM 1382 N N . VAL A 1 179 ? -5.074 -11.777 17.257 1.00 95.00 179 VAL A N 1
ATOM 1383 C CA . VAL A 1 179 ? -6.289 -12.553 17.501 1.00 95.00 179 VAL A CA 1
ATOM 1384 C C . VAL A 1 179 ? -6.067 -14.013 17.108 1.00 95.00 179 VAL A C 1
ATOM 1386 O O . VAL A 1 179 ? -5.548 -14.329 16.034 1.00 95.00 179 VAL A O 1
ATOM 1389 N N . SER A 1 180 ? -6.418 -14.915 18.025 1.00 93.94 180 SER A N 1
ATOM 1390 C CA . SER A 1 180 ? -6.332 -16.362 17.814 1.00 93.94 180 SER A CA 1
ATOM 1391 C C . SER A 1 180 ? -7.491 -16.872 16.967 1.00 93.94 180 SER A C 1
ATOM 1393 O O . SER A 1 180 ? -8.564 -16.273 16.948 1.00 93.94 180 SER A O 1
ATOM 1395 N N . ILE A 1 181 ? -7.286 -18.008 16.301 1.00 92.31 181 ILE A N 1
ATOM 1396 C CA . ILE A 1 181 ? -8.277 -18.638 15.418 1.00 92.31 181 ILE A CA 1
ATOM 1397 C C . ILE A 1 181 ? -9.631 -18.799 16.125 1.00 92.31 181 ILE A C 1
ATOM 1399 O O . ILE A 1 181 ? -9.697 -19.257 17.267 1.00 92.31 181 ILE A O 1
ATOM 1403 N N . GLY A 1 182 ? -10.709 -18.384 15.452 1.00 90.25 182 GLY A N 1
ATOM 1404 C CA . GLY A 1 182 ? -12.082 -18.454 15.965 1.00 90.25 182 GLY A CA 1
ATOM 1405 C C . GLY A 1 182 ? -12.405 -17.516 17.138 1.00 90.25 182 GLY A C 1
ATOM 1406 O O . GLY A 1 182 ? -13.478 -17.641 17.728 1.00 90.25 182 GLY A O 1
ATOM 1407 N N . SER A 1 183 ? -11.499 -16.604 17.502 1.00 92.12 183 SER A N 1
ATOM 1408 C CA . SER A 1 183 ? -11.660 -15.678 18.631 1.00 92.12 183 SER A CA 1
ATOM 1409 C C . SER A 1 183 ? -11.901 -14.237 18.170 1.00 92.12 183 SER A C 1
ATOM 1411 O O . SER A 1 183 ? -11.715 -13.903 17.001 1.00 92.12 183 SER A O 1
ATOM 1413 N N . TYR A 1 184 ? -12.305 -13.376 19.109 1.00 93.00 184 TYR A N 1
ATOM 1414 C CA . TYR A 1 184 ? -12.579 -11.956 18.876 1.00 93.00 184 TYR A CA 1
ATOM 1415 C C . TYR A 1 184 ? -11.785 -11.079 19.841 1.00 93.00 184 TYR A C 1
ATOM 1417 O O . TYR A 1 184 ? -11.686 -11.395 21.028 1.00 93.00 184 TYR A O 1
ATOM 1425 N N . THR A 1 185 ? -11.308 -9.945 19.338 1.00 94.06 185 THR A N 1
ATOM 1426 C CA . THR A 1 185 ? -10.720 -8.864 20.135 1.00 94.06 185 THR A CA 1
ATOM 1427 C C . THR A 1 185 ? -11.592 -7.618 20.001 1.00 94.06 185 THR A C 1
ATOM 1429 O O . THR A 1 185 ? -11.998 -7.262 18.893 1.00 94.06 185 THR A O 1
ATOM 1432 N N . TYR A 1 186 ? -11.892 -6.956 21.120 1.00 94.50 186 TYR A N 1
ATOM 1433 C CA . TYR A 1 186 ? -12.830 -5.832 21.171 1.00 94.50 186 TYR A CA 1
ATOM 1434 C C . TYR A 1 186 ? -12.113 -4.500 21.403 1.00 94.50 186 TYR A C 1
ATOM 1436 O O . TYR A 1 186 ? -11.196 -4.403 22.224 1.00 94.50 186 TYR A O 1
ATOM 1444 N N . PHE A 1 187 ? -12.578 -3.457 20.718 1.00 95.38 187 PHE A N 1
ATOM 1445 C CA . PHE A 1 187 ? -12.075 -2.093 20.838 1.00 95.38 187 PHE A CA 1
ATOM 1446 C C . PHE A 1 187 ? -13.211 -1.080 20.985 1.00 95.38 187 PHE A C 1
ATOM 1448 O O . PHE A 1 187 ? -14.347 -1.322 20.574 1.00 95.38 187 PHE A O 1
ATOM 1455 N N . TYR A 1 188 ? -12.893 0.069 21.572 1.00 93.38 188 TYR A N 1
ATOM 1456 C CA . TYR A 1 188 ? -13.825 1.170 21.769 1.00 93.38 188 TYR A CA 1
ATOM 1457 C C . TYR A 1 188 ? -13.157 2.502 21.460 1.00 93.38 188 TYR A C 1
ATOM 1459 O O . TYR A 1 188 ? -12.008 2.728 21.828 1.00 93.38 188 TYR A O 1
ATOM 1467 N N . PHE A 1 189 ? -13.901 3.396 20.824 1.00 93.19 189 PHE A N 1
ATOM 1468 C CA . PHE A 1 189 ? -13.502 4.767 20.560 1.00 93.19 189 PHE A CA 1
ATOM 1469 C C . PHE A 1 189 ? -14.642 5.717 20.933 1.00 93.19 189 PHE A C 1
ATOM 1471 O O . PHE A 1 189 ? -15.816 5.424 20.704 1.00 93.19 189 PHE A O 1
ATOM 1478 N N . THR A 1 190 ? -14.296 6.869 21.506 1.00 90.06 190 THR A N 1
ATOM 1479 C CA . THR A 1 190 ? -15.259 7.902 21.891 1.00 90.06 190 THR A CA 1
ATOM 1480 C C . THR A 1 190 ? -14.707 9.284 21.613 1.00 90.06 190 THR A C 1
ATOM 1482 O O . THR A 1 190 ? -13.532 9.560 21.843 1.00 90.06 190 THR A O 1
ATOM 1485 N N . LEU A 1 191 ? -15.586 10.178 21.181 1.00 85.12 191 LEU A N 1
ATOM 1486 C CA . LEU A 1 191 ? -15.296 11.595 21.052 1.00 85.12 191 LEU A CA 1
ATOM 1487 C C . LEU A 1 191 ? -15.542 12.285 22.395 1.00 85.12 191 LEU A C 1
ATOM 1489 O O . LEU A 1 191 ? -16.605 12.133 23.001 1.00 85.12 191 LEU A O 1
ATOM 1493 N N . PHE A 1 192 ? -14.563 13.055 22.865 1.00 67.94 192 PHE A N 1
ATOM 1494 C CA . PHE A 1 192 ? -14.742 13.916 24.028 1.00 67.94 192 PHE A CA 1
ATOM 1495 C C . PHE A 1 192 ? -15.438 15.200 23.574 1.00 67.94 192 PHE A C 1
ATOM 1497 O O . PHE A 1 192 ? -14.857 16.019 22.866 1.00 67.94 192 PHE A O 1
ATOM 1504 N N . SER A 1 193 ? -16.701 15.376 23.964 1.00 54.47 193 SER A N 1
ATOM 1505 C CA . SER A 1 193 ? -17.435 16.618 23.717 1.00 54.47 193 SER A CA 1
ATOM 1506 C C . SER A 1 193 ? -16.808 17.755 24.530 1.00 54.47 193 SER A C 1
ATOM 1508 O O . SER A 1 193 ? -17.109 17.917 25.715 1.00 54.47 193 SER A O 1
ATOM 1510 N N . SER A 1 194 ? -15.984 18.593 23.900 1.00 44.16 194 SER A N 1
ATOM 1511 C CA . SER A 1 194 ? -15.715 19.934 24.420 1.00 44.16 194 SER A CA 1
ATOM 1512 C C . SER A 1 194 ? -16.983 20.771 24.245 1.00 44.16 194 SER A C 1
ATOM 1514 O O . SER A 1 194 ? -17.255 21.245 23.147 1.00 44.16 194 SER A O 1
ATOM 1516 N N . THR A 1 195 ? -17.783 20.886 25.308 1.00 42.03 195 THR A N 1
ATOM 1517 C CA . THR A 1 195 ? -18.771 21.958 25.545 1.00 42.03 195 THR A CA 1
ATOM 1518 C C . THR A 1 195 ? -19.317 22.651 24.284 1.00 42.03 195 THR A C 1
ATOM 1520 O O . THR A 1 195 ? -19.061 23.833 24.063 1.00 42.03 195 THR A O 1
ATOM 1523 N N . GLN A 1 196 ? -20.082 21.945 23.451 1.00 44.41 196 GLN A N 1
ATOM 1524 C CA . GLN A 1 196 ? -20.919 22.585 22.437 1.00 44.41 196 GLN A CA 1
ATOM 1525 C C . GLN A 1 196 ? -22.337 22.052 22.569 1.00 44.41 196 GLN A C 1
ATOM 1527 O O . GLN A 1 196 ? -22.709 21.032 22.005 1.00 44.41 196 GLN A O 1
ATOM 1532 N N . LEU A 1 197 ? -23.132 22.788 23.343 1.00 43.34 197 LEU A N 1
ATOM 1533 C CA . LEU A 1 197 ? -24.536 22.516 23.650 1.00 43.34 197 LEU A CA 1
ATOM 1534 C C . LEU A 1 197 ? -25.475 22.507 22.422 1.00 43.34 197 LEU A C 1
ATOM 1536 O O . LEU A 1 197 ? -26.668 22.302 22.609 1.00 43.34 197 LEU A O 1
ATOM 1540 N N . PHE A 1 198 ? -24.984 22.712 21.188 1.00 45.91 198 PHE A N 1
ATOM 1541 C CA . PHE A 1 198 ? -25.840 22.885 20.002 1.00 45.91 198 PHE A CA 1
ATOM 1542 C C . PHE A 1 198 ? -25.281 22.366 18.658 1.00 45.91 198 PHE A C 1
ATOM 1544 O O . PHE A 1 198 ? -25.895 22.633 17.625 1.00 45.91 198 PHE A O 1
ATOM 1551 N N . ALA A 1 199 ? -24.172 21.616 18.617 1.00 47.50 199 ALA A N 1
ATOM 1552 C CA . ALA A 1 199 ? -23.741 20.972 17.368 1.00 47.50 199 ALA A CA 1
ATOM 1553 C C . ALA A 1 199 ? -24.514 19.654 17.173 1.00 47.50 199 ALA A C 1
ATOM 1555 O O . ALA A 1 199 ? -24.393 18.743 17.989 1.00 47.50 199 ALA A O 1
ATOM 1556 N N . ARG A 1 200 ? -25.350 19.572 16.127 1.00 53.31 200 ARG A N 1
ATOM 1557 C CA . ARG A 1 200 ? -26.121 18.359 15.785 1.00 53.31 200 ARG A CA 1
ATOM 1558 C C . ARG A 1 200 ? -25.284 17.260 15.126 1.00 53.31 200 ARG A C 1
ATOM 1560 O O . ARG A 1 200 ? -25.725 16.116 15.142 1.00 53.31 200 ARG A O 1
ATOM 1567 N N . ASP A 1 201 ? -24.106 17.602 14.611 1.00 68.81 201 ASP A N 1
ATOM 1568 C CA . ASP A 1 201 ? -23.275 16.702 13.816 1.00 68.81 201 ASP A CA 1
ATOM 1569 C C . ASP A 1 201 ? -21.927 16.478 14.515 1.00 68.81 201 ASP A C 1
ATOM 1571 O O . ASP A 1 201 ? -21.239 17.426 14.907 1.00 68.81 201 ASP A O 1
ATOM 1575 N N . TYR A 1 202 ? -21.558 15.211 14.687 1.00 81.94 202 TYR A N 1
ATOM 1576 C CA . TYR A 1 202 ? -20.232 14.785 15.121 1.00 81.94 202 TYR A CA 1
ATOM 1577 C C . TYR A 1 202 ? -19.296 14.678 13.905 1.00 81.94 202 TYR A C 1
ATOM 1579 O O . TYR A 1 202 ? -19.758 14.425 12.790 1.00 81.94 202 TYR A O 1
ATOM 1587 N N . PRO A 1 203 ? -17.970 14.843 14.079 1.00 87.69 203 PRO A N 1
ATOM 1588 C CA . PRO A 1 203 ? -17.030 14.575 12.997 1.00 87.69 203 PRO A CA 1
ATOM 1589 C C . PRO A 1 203 ? -17.149 13.121 12.516 1.00 87.69 203 PRO A C 1
ATOM 1591 O O . PRO A 1 203 ? -17.420 12.210 13.305 1.00 87.69 203 PRO A O 1
ATOM 1594 N N . ILE A 1 204 ? -16.919 12.910 11.218 1.00 91.31 204 ILE A N 1
ATOM 1595 C CA . ILE A 1 204 ? -16.864 11.571 10.623 1.00 91.31 204 ILE A CA 1
ATOM 1596 C C . ILE A 1 204 ? -15.721 10.797 11.280 1.00 91.31 204 ILE A C 1
ATOM 1598 O O . ILE A 1 204 ? -14.602 11.293 11.389 1.00 91.31 204 ILE A O 1
ATOM 1602 N N . ILE A 1 205 ? -16.013 9.574 11.712 1.00 93.94 205 ILE A N 1
ATOM 1603 C CA . ILE A 1 205 ? -15.041 8.657 12.300 1.00 93.94 205 ILE A CA 1
ATOM 1604 C C . ILE A 1 205 ? -14.592 7.705 11.197 1.00 93.94 205 ILE A C 1
ATOM 1606 O O . ILE A 1 205 ? -15.405 6.937 10.686 1.00 93.94 205 ILE A O 1
ATOM 1610 N N . TYR A 1 206 ? -13.308 7.735 10.859 1.00 94.81 206 TYR A N 1
ATOM 1611 C CA . TYR A 1 206 ? -12.660 6.789 9.959 1.00 94.81 206 TYR A CA 1
ATOM 1612 C C . TYR A 1 206 ? -12.051 5.653 10.774 1.00 94.81 206 TYR A C 1
ATOM 1614 O O . TYR A 1 206 ? -11.183 5.880 11.615 1.00 94.81 206 TYR A O 1
ATOM 1622 N N . LEU A 1 207 ? -12.486 4.425 10.505 1.00 95.94 207 LEU A N 1
ATOM 1623 C CA . LEU A 1 207 ? -11.901 3.199 11.032 1.00 95.94 207 LEU A CA 1
ATOM 1624 C C . LEU A 1 207 ? -11.152 2.494 9.909 1.00 95.94 207 LEU A C 1
ATOM 1626 O O . LEU A 1 207 ? -11.698 2.248 8.835 1.00 95.94 207 LEU A O 1
ATOM 1630 N N . THR A 1 208 ? -9.911 2.114 10.180 1.00 95.69 208 THR A N 1
ATOM 1631 C CA . THR A 1 208 ? -9.124 1.288 9.268 1.00 95.69 208 THR A CA 1
ATOM 1632 C C . THR A 1 208 ? -8.431 0.179 10.036 1.00 95.69 208 THR A C 1
ATOM 1634 O O . THR A 1 208 ? -7.866 0.417 11.105 1.00 95.69 208 THR A O 1
ATOM 1637 N N . THR A 1 209 ? -8.453 -1.022 9.479 1.00 95.62 209 THR A N 1
ATOM 1638 C CA . THR A 1 209 ? -7.754 -2.187 10.019 1.00 95.62 209 THR A CA 1
ATOM 1639 C C . THR A 1 209 ? -6.976 -2.865 8.912 1.00 95.62 209 THR A C 1
ATOM 1641 O O . THR A 1 209 ? -7.529 -3.109 7.839 1.00 95.62 209 THR A O 1
ATOM 1644 N N . THR A 1 210 ? -5.722 -3.206 9.171 1.00 95.38 210 THR A N 1
ATOM 1645 C CA . THR A 1 210 ? -4.870 -3.889 8.203 1.00 95.38 210 THR A CA 1
ATOM 1646 C C . THR A 1 210 ? -4.217 -5.118 8.821 1.00 95.38 210 THR A C 1
ATOM 1648 O O . THR A 1 210 ? -3.782 -5.091 9.969 1.00 95.38 210 THR A O 1
ATOM 1651 N N . THR A 1 211 ? -4.194 -6.228 8.087 1.00 95.81 211 THR A N 1
ATOM 1652 C CA . THR A 1 211 ? -3.662 -7.504 8.590 1.00 95.81 211 THR A CA 1
ATOM 1653 C C . THR A 1 211 ? -2.164 -7.578 8.321 1.00 95.81 211 THR A C 1
ATOM 1655 O O . THR A 1 211 ? -1.748 -7.437 7.178 1.00 95.81 211 THR A O 1
ATOM 1658 N N . CYS A 1 212 ? -1.346 -7.809 9.344 1.00 95.50 212 CYS A N 1
ATOM 1659 C CA . CYS A 1 212 ? 0.116 -7.833 9.239 1.00 95.50 212 CYS A CA 1
ATOM 1660 C C . CYS A 1 212 ? 0.666 -9.243 9.014 1.00 95.50 212 CYS A C 1
ATOM 1662 O O . CYS A 1 212 ? 1.602 -9.430 8.243 1.00 95.50 212 CYS A O 1
ATOM 1664 N N . SER A 1 213 ? 0.072 -10.249 9.656 1.00 94.38 213 SER A N 1
ATOM 1665 C CA . SER A 1 213 ? 0.412 -11.656 9.442 1.00 94.38 213 SER A CA 1
ATOM 1666 C C . SER A 1 213 ? -0.832 -12.526 9.539 1.00 94.38 213 SER A C 1
ATOM 1668 O O . SER A 1 213 ? -1.762 -12.206 10.281 1.00 94.38 213 SER A O 1
ATOM 1670 N N . GLN A 1 214 ? -0.812 -13.654 8.835 1.00 92.62 214 GLN A N 1
ATOM 1671 C CA . GLN A 1 214 ? -1.867 -14.665 8.854 1.00 92.62 214 GLN A CA 1
ATOM 1672 C C . GLN A 1 214 ? -1.302 -16.028 9.283 1.00 92.62 214 GLN A C 1
ATOM 1674 O O . GLN A 1 214 ? -0.108 -16.278 9.065 1.00 92.62 214 GLN A O 1
ATOM 1679 N N . PRO A 1 215 ? -2.116 -16.902 9.904 1.00 91.44 215 PRO A N 1
ATOM 1680 C CA . PRO A 1 215 ? -1.687 -18.241 10.283 1.00 91.44 215 PRO A CA 1
ATOM 1681 C C . PRO A 1 215 ? -1.271 -19.048 9.052 1.00 91.44 215 PRO A C 1
ATOM 1683 O O . PRO A 1 215 ? -1.735 -18.803 7.940 1.00 91.44 215 PRO A O 1
ATOM 1686 N N . GLN A 1 216 ? -0.382 -20.009 9.272 1.00 86.75 216 GLN A N 1
ATOM 1687 C CA . GLN A 1 216 ? 0.208 -20.832 8.221 1.00 86.75 216 GLN A CA 1
ATOM 1688 C C . GLN A 1 216 ? -0.210 -22.292 8.408 1.00 86.75 216 GLN A C 1
ATOM 1690 O O . GLN A 1 216 ? -0.290 -22.786 9.541 1.00 86.75 216 GLN A O 1
ATOM 1695 N N . SER A 1 217 ? -0.442 -22.989 7.298 1.00 84.31 217 SER A N 1
ATOM 1696 C CA . SER A 1 217 ? -0.678 -24.432 7.263 1.00 84.31 217 SER A CA 1
ATOM 1697 C C . SER A 1 217 ? 0.070 -25.040 6.080 1.00 84.31 217 SER A C 1
ATOM 1699 O O . SER A 1 217 ? 0.017 -24.501 4.981 1.00 84.31 217 SER A O 1
ATOM 1701 N N . SER A 1 218 ? 0.771 -26.154 6.307 1.00 77.00 218 SER A N 1
ATOM 1702 C CA . SER A 1 218 ? 1.482 -26.894 5.252 1.00 77.00 218 SER A CA 1
ATOM 1703 C C . SER A 1 218 ? 0.543 -27.580 4.262 1.00 77.00 218 SER A C 1
ATOM 1705 O O . SER A 1 218 ? 0.958 -27.911 3.156 1.00 77.00 218 SER A O 1
ATOM 1707 N N . ASP A 1 219 ? -0.703 -27.810 4.675 1.00 70.19 219 ASP A N 1
ATOM 1708 C CA . ASP A 1 219 ? -1.658 -28.666 3.971 1.00 70.19 219 ASP A CA 1
ATOM 1709 C C . ASP A 1 219 ? -2.741 -27.842 3.251 1.00 70.19 219 ASP A C 1
ATOM 1711 O O . ASP A 1 219 ? -3.648 -28.406 2.638 1.00 70.19 219 ASP A O 1
ATOM 1715 N N . PHE A 1 220 ? -2.670 -26.508 3.339 1.00 72.12 220 PHE A N 1
ATOM 1716 C CA . PHE A 1 220 ? -3.664 -25.593 2.789 1.00 72.12 220 PHE A CA 1
ATOM 1717 C C . PHE A 1 220 ? -3.055 -24.732 1.681 1.00 72.12 220 PHE A C 1
ATOM 1719 O O . PHE A 1 220 ? -2.259 -23.836 1.945 1.00 72.12 220 PHE A O 1
ATOM 1726 N N . ASN A 1 221 ? -3.473 -25.002 0.444 1.00 67.19 221 ASN A N 1
ATOM 1727 C CA . ASN A 1 221 ? -3.040 -24.271 -0.753 1.00 67.19 221 ASN A CA 1
ATOM 1728 C C . ASN A 1 221 ? -4.103 -23.280 -1.266 1.00 67.19 221 ASN A C 1
ATOM 1730 O O . ASN A 1 221 ? -3.959 -22.733 -2.356 1.00 67.19 221 ASN A O 1
ATOM 1734 N N . GLU A 1 222 ? -5.194 -23.093 -0.522 1.00 74.31 222 GLU A N 1
ATOM 1735 C CA . GLU A 1 222 ? -6.254 -22.139 -0.857 1.00 74.31 222 GLU A CA 1
ATOM 1736 C C . GLU A 1 222 ? -6.013 -20.771 -0.199 1.00 74.31 222 GLU A C 1
ATOM 1738 O O . GLU A 1 222 ? -5.115 -20.598 0.627 1.00 74.31 222 GLU A O 1
ATOM 1743 N N . GLN A 1 223 ? -6.839 -19.789 -0.567 1.00 81.12 223 GLN A N 1
ATOM 1744 C CA . GLN A 1 223 ? -6.759 -18.432 -0.037 1.00 81.12 223 GLN A CA 1
ATOM 1745 C C . GLN A 1 223 ? -7.169 -18.395 1.443 1.00 81.12 223 GLN A C 1
ATOM 1747 O O . GLN A 1 223 ? -8.245 -18.876 1.814 1.00 81.12 223 GLN A O 1
ATOM 1752 N N . VAL A 1 224 ? -6.338 -17.796 2.299 1.00 87.19 224 VAL A N 1
ATOM 1753 C CA . VAL A 1 224 ? -6.644 -17.673 3.731 1.00 87.19 224 VAL A CA 1
ATOM 1754 C C . VAL A 1 224 ? -7.793 -16.673 3.922 1.00 87.19 224 VAL A C 1
ATOM 1756 O O . VAL A 1 224 ? -7.693 -15.530 3.467 1.00 87.19 224 VAL A O 1
ATOM 1759 N N . PRO A 1 225 ? -8.890 -17.046 4.610 1.00 89.38 225 PRO A N 1
ATOM 1760 C CA . PRO A 1 225 ? -9.995 -16.125 4.834 1.00 89.38 225 PRO A CA 1
ATOM 1761 C C . PRO A 1 225 ? -9.552 -14.871 5.615 1.00 89.38 225 PRO A C 1
ATOM 1763 O O . PRO A 1 225 ? -8.834 -14.993 6.615 1.00 89.38 225 PRO A O 1
ATOM 1766 N N . PRO A 1 226 ? -9.989 -13.667 5.202 1.00 91.19 226 PRO A N 1
ATOM 1767 C CA . PRO A 1 226 ? -9.600 -12.421 5.853 1.00 91.19 226 PRO A CA 1
ATOM 1768 C C . PRO A 1 226 ? -10.223 -12.279 7.249 1.00 91.19 226 PRO A C 1
ATOM 1770 O O . PRO A 1 226 ? -11.236 -12.907 7.573 1.00 91.19 226 PRO A O 1
ATOM 1773 N N . LEU A 1 227 ? -9.641 -11.396 8.066 1.00 93.19 227 LEU A N 1
ATOM 1774 C CA . LEU A 1 227 ? -10.246 -10.977 9.332 1.00 93.19 227 LEU A CA 1
ATOM 1775 C C . LEU A 1 227 ? -11.632 -10.358 9.102 1.00 93.19 227 LEU A C 1
ATOM 1777 O O . LEU A 1 227 ? -11.885 -9.701 8.091 1.00 93.19 227 LEU A O 1
ATOM 1781 N N . GLN A 1 228 ? -12.527 -10.565 10.064 1.00 93.75 228 GLN A N 1
ATOM 1782 C CA . GLN A 1 228 ? -13.886 -10.035 10.043 1.00 93.75 228 GLN A CA 1
ATOM 1783 C C . GLN A 1 228 ? -13.990 -8.869 11.020 1.00 93.75 228 GLN A C 1
ATOM 1785 O O . GLN A 1 228 ? -13.690 -9.021 12.205 1.00 93.75 228 GLN A O 1
ATOM 1790 N N . VAL A 1 229 ? -14.426 -7.707 10.538 1.00 95.56 229 VAL A N 1
ATOM 1791 C CA . VAL A 1 229 ? -14.594 -6.514 11.372 1.00 95.56 229 VAL A CA 1
ATOM 1792 C C . VAL A 1 229 ? -16.076 -6.208 11.528 1.00 95.56 229 VAL A C 1
ATOM 1794 O O . VAL A 1 229 ? -16.814 -6.107 10.548 1.00 95.56 229 VAL A O 1
ATOM 1797 N N . TYR A 1 230 ? -16.507 -6.041 12.774 1.00 95.94 230 TYR A N 1
ATOM 1798 C CA . TYR A 1 230 ? -17.871 -5.669 13.130 1.00 95.94 230 TYR A CA 1
ATOM 1799 C C . TYR A 1 230 ? -17.865 -4.365 13.913 1.00 95.94 230 TYR A C 1
ATOM 1801 O O . TYR A 1 230 ? -17.059 -4.192 14.827 1.00 95.94 230 TYR A O 1
ATOM 1809 N N . VAL A 1 231 ? -18.793 -3.466 13.596 1.00 95.50 231 VAL A N 1
ATOM 1810 C CA . VAL A 1 231 ? -18.915 -2.164 14.260 1.00 95.50 231 VAL A CA 1
ATOM 1811 C C . VAL A 1 231 ? -20.315 -1.930 14.817 1.00 95.50 231 VAL A C 1
ATOM 1813 O O . VAL A 1 231 ? -21.313 -2.442 14.308 1.00 95.50 231 VAL A O 1
ATOM 1816 N N . SER A 1 232 ? -20.396 -1.147 15.888 1.00 94.25 232 SER A N 1
ATOM 1817 C CA . SER A 1 232 ? -21.646 -0.698 16.497 1.00 94.25 232 SER A CA 1
ATOM 1818 C C . SER A 1 232 ? -21.485 0.714 17.048 1.00 94.25 232 SER A C 1
ATOM 1820 O O . SER A 1 232 ? -20.590 0.981 17.846 1.00 94.25 232 SER A O 1
ATOM 1822 N N . THR A 1 233 ? -22.383 1.616 16.662 1.00 90.06 233 THR A N 1
ATOM 1823 C CA . THR A 1 233 ? -22.466 2.980 17.207 1.00 90.06 233 THR A CA 1
ATOM 1824 C C . THR A 1 233 ? -23.492 3.107 18.337 1.00 90.06 233 THR A C 1
ATOM 1826 O O . THR A 1 233 ? -23.624 4.158 18.959 1.00 90.06 233 THR A O 1
ATOM 1829 N N . SER A 1 234 ? -24.229 2.032 18.643 1.00 85.88 234 SER A N 1
ATOM 1830 C CA . SER A 1 234 ? -25.246 2.038 19.695 1.00 85.88 234 SER A CA 1
ATOM 1831 C C . SER A 1 234 ? -24.631 1.780 21.067 1.00 85.88 234 SER A C 1
ATOM 1833 O O . SER A 1 234 ? -23.906 0.806 21.263 1.00 85.88 234 SER A O 1
ATOM 1835 N N . SER A 1 235 ? -25.035 2.569 22.065 1.00 78.75 235 SER A N 1
ATOM 1836 C CA . SER A 1 235 ? -24.674 2.356 23.475 1.00 78.75 235 SER A CA 1
ATOM 1837 C C . SER A 1 235 ? -25.196 1.031 24.055 1.00 78.7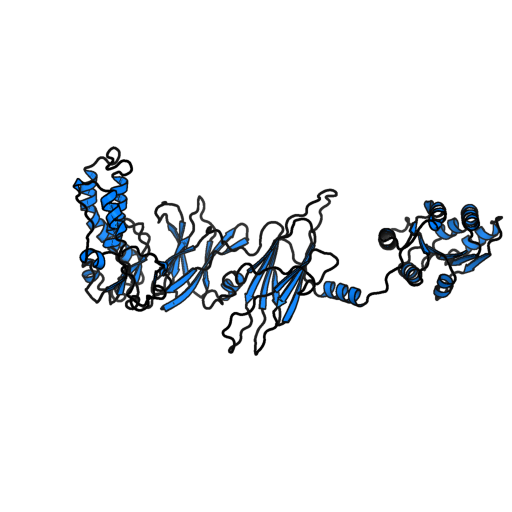5 235 SER A C 1
ATOM 1839 O O . SER A 1 235 ? -24.682 0.557 25.073 1.00 78.75 235 SER A O 1
ATOM 1841 N N . SER A 1 236 ? -26.200 0.424 23.409 1.00 81.75 236 SER A N 1
ATOM 1842 C CA . SER A 1 236 ? -26.795 -0.856 23.810 1.00 81.75 236 SER A CA 1
ATOM 1843 C C . SER A 1 236 ? -25.986 -2.076 23.356 1.00 81.75 236 SER A C 1
ATOM 1845 O O . SER A 1 236 ? -25.985 -3.094 24.049 1.00 81.75 236 SER A O 1
ATOM 1847 N N . ASN A 1 237 ? -25.259 -1.973 22.238 1.00 86.00 237 ASN A N 1
ATOM 1848 C CA . ASN A 1 237 ? -24.449 -3.055 21.688 1.00 86.00 237 ASN A CA 1
ATOM 1849 C C . ASN A 1 237 ? -22.960 -2.708 21.791 1.00 86.00 237 ASN A C 1
ATOM 1851 O O . ASN A 1 237 ? -22.378 -2.124 20.877 1.00 86.00 237 ASN A O 1
ATOM 1855 N N . LYS A 1 238 ? -22.365 -3.092 22.925 1.00 87.19 238 LYS A N 1
ATOM 1856 C CA . LYS A 1 238 ? -20.947 -2.864 23.246 1.00 87.19 238 LYS A CA 1
ATOM 1857 C C . LYS A 1 238 ? -20.012 -3.978 22.762 1.00 87.19 238 LYS A C 1
ATOM 1859 O O . LYS A 1 238 ? -18.802 -3.834 22.851 1.00 87.19 238 LYS A O 1
ATOM 1864 N N . LEU A 1 239 ? -20.567 -5.096 22.289 1.00 89.12 239 LEU A N 1
ATOM 1865 C CA . LEU A 1 239 ? -19.826 -6.277 21.837 1.00 89.12 239 LEU A CA 1
ATOM 1866 C C . LEU A 1 239 ? -20.357 -6.690 20.461 1.00 89.12 239 LEU A C 1
ATOM 1868 O O . LEU A 1 239 ? -21.113 -7.667 20.364 1.00 89.12 239 LEU A O 1
ATOM 1872 N N . PRO A 1 240 ? -20.033 -5.922 19.404 1.00 91.44 240 PRO A N 1
ATOM 1873 C CA . PRO A 1 240 ? -20.492 -6.255 18.070 1.00 91.44 240 PRO A CA 1
ATOM 1874 C C . PRO A 1 240 ? -19.926 -7.606 17.613 1.00 91.44 240 PRO A C 1
ATOM 1876 O O . PRO A 1 240 ? -18.883 -8.053 18.078 1.00 91.44 240 PRO A O 1
ATOM 1879 N N . GLY A 1 241 ? -20.629 -8.277 16.710 1.00 89.75 241 GLY A N 1
ATOM 1880 C CA . GLY A 1 241 ? -20.258 -9.593 16.203 1.00 89.75 241 GLY A CA 1
ATOM 1881 C C . GLY A 1 241 ? -21.192 -10.058 15.081 1.00 89.75 241 GLY A C 1
ATOM 1882 O O . GLY A 1 241 ? -22.077 -9.303 14.670 1.00 89.75 241 GLY A O 1
ATOM 1883 N N . PRO A 1 242 ? -21.069 -11.314 14.621 1.00 86.81 242 PRO A N 1
ATOM 1884 C CA . PRO A 1 242 ? -21.737 -11.812 13.412 1.00 86.81 242 PRO A CA 1
ATOM 1885 C C . PRO A 1 242 ? -23.270 -11.763 13.458 1.00 86.81 242 PRO A C 1
ATOM 1887 O O . PRO A 1 242 ? -23.917 -11.696 12.418 1.00 86.81 242 PRO A O 1
ATOM 1890 N N . HIS A 1 243 ? -23.866 -11.788 14.652 1.00 85.81 243 HIS A N 1
ATOM 1891 C CA . HIS A 1 243 ? -25.321 -11.726 14.839 1.00 85.81 243 HIS A CA 1
ATOM 1892 C C . HIS A 1 243 ? -25.817 -10.371 15.362 1.00 85.81 243 HIS A C 1
ATOM 1894 O O . HIS A 1 243 ? -27.022 -10.174 15.498 1.00 85.81 243 HIS A O 1
ATOM 1900 N N . GLN A 1 244 ? -24.906 -9.458 15.707 1.00 83.81 244 GLN A N 1
ATOM 1901 C CA . GLN A 1 244 ? -25.232 -8.199 16.371 1.00 83.81 244 GLN A CA 1
ATOM 1902 C C . GLN A 1 244 ? -24.214 -7.117 15.997 1.00 83.81 244 GLN A C 1
ATOM 1904 O O . GLN A 1 244 ? -23.146 -7.026 16.584 1.00 83.81 244 GLN A O 1
ATOM 1909 N N . GLY A 1 245 ? -24.535 -6.259 15.035 1.00 84.75 245 GLY A N 1
ATOM 1910 C CA . GLY A 1 245 ? -23.641 -5.191 14.578 1.00 84.75 245 GLY A CA 1
ATOM 1911 C C . GLY A 1 245 ? -23.654 -5.047 13.064 1.00 84.75 245 GLY A C 1
ATOM 1912 O O . GLY A 1 245 ? -24.326 -5.800 12.361 1.00 84.75 245 GLY A O 1
ATOM 1913 N N . ILE A 1 246 ? -22.918 -4.058 12.574 1.00 90.56 246 ILE A N 1
ATOM 1914 C CA . ILE A 1 246 ? -22.714 -3.828 11.147 1.00 90.56 246 ILE A CA 1
ATOM 1915 C C . ILE A 1 246 ? -21.448 -4.583 10.751 1.00 90.56 246 ILE A C 1
ATOM 1917 O O . ILE A 1 246 ? -20.393 -4.377 11.352 1.00 90.56 246 ILE A O 1
ATOM 1921 N N . THR A 1 247 ? -21.557 -5.469 9.764 1.00 91.69 247 THR A N 1
ATOM 1922 C CA . THR A 1 247 ? -20.385 -6.126 9.172 1.00 91.69 247 THR A CA 1
ATOM 1923 C C . THR A 1 247 ? -19.691 -5.124 8.264 1.00 91.69 247 THR A C 1
ATOM 1925 O O . THR A 1 247 ? -20.346 -4.517 7.418 1.00 91.69 247 THR A O 1
ATOM 1928 N N . VAL A 1 248 ? -18.390 -4.930 8.449 1.00 91.44 248 VAL A N 1
ATOM 1929 C CA . VAL A 1 248 ? -17.589 -4.087 7.564 1.00 91.44 248 VAL A CA 1
ATOM 1930 C C . VAL A 1 248 ? -17.084 -4.948 6.415 1.00 91.44 248 VAL A C 1
ATOM 1932 O O . VAL A 1 248 ? -16.436 -5.970 6.638 1.00 91.44 248 VAL A O 1
ATOM 1935 N N . GLU A 1 249 ? -17.403 -4.550 5.187 1.00 83.69 249 GLU A N 1
ATOM 1936 C CA . GLU A 1 249 ? -16.932 -5.247 3.994 1.00 83.69 249 GLU A CA 1
ATOM 1937 C C . GLU A 1 249 ? -15.424 -5.048 3.807 1.00 83.69 249 GLU A C 1
ATOM 1939 O O . GLU A 1 249 ? -14.881 -3.957 4.008 1.00 83.69 249 GLU A O 1
ATOM 1944 N N . ASN A 1 250 ? -14.736 -6.118 3.412 1.00 74.75 250 ASN A N 1
ATOM 1945 C CA . ASN A 1 250 ? -13.316 -6.055 3.093 1.00 74.75 250 ASN A CA 1
ATOM 1946 C C . ASN A 1 250 ? -13.146 -5.353 1.745 1.00 74.75 250 ASN A C 1
ATOM 1948 O O . ASN A 1 250 ? -13.530 -5.896 0.713 1.00 74.75 250 ASN A O 1
ATOM 1952 N N . GLY A 1 251 ? -12.605 -4.134 1.774 1.00 74.06 251 GLY A N 1
ATOM 1953 C CA . GLY A 1 251 ? -12.439 -3.313 0.576 1.00 74.06 251 GLY A CA 1
ATOM 1954 C C . GLY A 1 251 ? -11.296 -3.800 -0.312 1.00 74.06 251 GLY A C 1
ATOM 1955 O O . GLY A 1 251 ? -11.473 -3.954 -1.516 1.00 74.06 251 GLY A O 1
ATOM 1956 N N . LEU A 1 252 ? -10.125 -4.059 0.277 1.00 87.12 252 LEU A N 1
ATOM 1957 C CA . LEU A 1 252 ? -8.924 -4.515 -0.428 1.00 87.12 252 LEU A CA 1
ATOM 1958 C C . LEU A 1 252 ? -8.264 -5.669 0.338 1.00 87.12 252 LEU A C 1
ATOM 1960 O O . LEU A 1 252 ? -8.430 -5.799 1.551 1.00 87.12 252 LEU A O 1
ATOM 1964 N N . ASN A 1 253 ? -7.475 -6.494 -0.354 1.00 90.19 253 ASN A N 1
ATOM 1965 C CA . ASN A 1 253 ? -6.757 -7.609 0.272 1.00 90.19 253 ASN A CA 1
ATOM 1966 C C . ASN A 1 253 ? -5.830 -7.113 1.396 1.00 90.19 253 ASN A C 1
ATOM 1968 O O . ASN A 1 253 ? -4.814 -6.460 1.146 1.00 90.19 253 ASN A O 1
ATOM 1972 N N . GLY A 1 254 ? -6.194 -7.427 2.641 1.00 89.19 254 GLY A N 1
ATOM 1973 C CA . GLY A 1 254 ? -5.421 -7.081 3.831 1.00 89.19 254 GLY A CA 1
ATOM 1974 C C . GLY A 1 254 ? -5.755 -5.708 4.413 1.00 89.19 254 GLY A C 1
ATOM 1975 O O . GLY A 1 254 ? -5.106 -5.309 5.381 1.00 89.19 254 GLY A O 1
ATOM 1976 N N . LEU A 1 255 ? -6.756 -5.002 3.871 1.00 93.62 255 LEU A N 1
ATOM 1977 C CA . LEU A 1 255 ? -7.220 -3.700 4.348 1.00 93.62 255 LEU A CA 1
ATOM 1978 C C . LEU A 1 255 ? -8.753 -3.629 4.376 1.00 93.62 255 LEU A C 1
ATOM 1980 O O . LEU A 1 255 ? -9.437 -3.706 3.354 1.00 93.62 255 LEU A O 1
ATOM 1984 N N . THR A 1 256 ? -9.279 -3.354 5.561 1.00 94.19 256 THR A N 1
ATOM 1985 C CA . THR A 1 256 ? -10.705 -3.141 5.804 1.00 94.19 256 THR A CA 1
ATOM 1986 C C . THR A 1 256 ? -10.908 -1.711 6.296 1.00 94.19 256 THR A C 1
ATOM 1988 O O . THR A 1 256 ? -10.180 -1.237 7.174 1.00 94.19 256 THR A O 1
ATOM 1991 N N . GLN A 1 257 ? -11.875 -1.001 5.714 1.00 94.00 257 GLN A N 1
ATOM 1992 C CA . GLN A 1 257 ? -12.135 0.408 6.003 1.00 94.00 257 GLN A CA 1
ATOM 1993 C C . GLN A 1 257 ? -13.624 0.632 6.260 1.00 94.00 257 GLN A C 1
ATOM 1995 O O . GLN A 1 257 ? -14.479 0.036 5.611 1.00 94.00 257 GLN A O 1
ATOM 2000 N N . TRP A 1 258 ? -13.930 1.516 7.202 1.00 94.88 258 TRP A N 1
ATOM 2001 C CA . TRP A 1 258 ? -15.286 1.932 7.532 1.00 94.88 258 TRP A CA 1
ATOM 2002 C C . TRP A 1 258 ? -15.308 3.418 7.878 1.00 94.88 258 TRP A C 1
ATOM 2004 O O . TRP A 1 258 ? -14.341 3.947 8.427 1.00 94.88 258 TRP A O 1
ATOM 2014 N N . GLN A 1 259 ? -16.420 4.088 7.591 1.00 93.88 259 GLN A N 1
ATOM 2015 C CA . GLN A 1 259 ? -16.637 5.482 7.963 1.00 93.88 259 GLN A CA 1
ATOM 2016 C C . GLN A 1 259 ? -18.021 5.666 8.586 1.00 93.88 259 GLN A C 1
ATOM 2018 O O . GLN A 1 259 ? -18.984 5.023 8.157 1.00 93.88 259 GLN A O 1
ATOM 2023 N N . SER A 1 260 ? -18.122 6.538 9.590 1.00 92.06 260 SER A N 1
ATOM 2024 C CA . SER A 1 260 ? -19.406 6.879 10.207 1.00 92.06 260 SER A CA 1
ATOM 2025 C C . SER A 1 260 ? -20.220 7.864 9.363 1.00 92.06 260 SER A C 1
ATOM 2027 O O . SER A 1 260 ? -19.714 8.522 8.457 1.00 92.06 260 SER A O 1
ATOM 2029 N N . ASP A 1 261 ? -21.499 7.993 9.703 1.00 88.31 261 ASP A N 1
ATOM 2030 C CA . ASP A 1 261 ? -22.435 8.962 9.126 1.00 88.31 261 ASP A CA 1
ATOM 2031 C C . ASP A 1 261 ? -22.383 10.347 9.807 1.00 88.31 261 ASP A C 1
ATOM 2033 O O . ASP A 1 261 ? -23.203 11.211 9.509 1.00 88.31 261 ASP A O 1
ATOM 2037 N N . GLY A 1 262 ? -21.449 10.559 10.744 1.00 85.44 262 GLY A N 1
ATOM 2038 C CA . GLY A 1 262 ? -21.336 11.803 11.516 1.00 85.44 262 GLY A CA 1
ATOM 2039 C C . GLY A 1 262 ? -22.419 12.001 12.586 1.00 85.44 262 GLY A C 1
ATOM 2040 O O . GLY A 1 262 ? -22.522 13.082 13.156 1.00 85.44 262 GLY A O 1
ATOM 2041 N N . THR A 1 263 ? -23.228 10.988 12.913 1.00 84.94 263 THR A N 1
ATOM 2042 C CA . THR A 1 263 ? -24.310 11.130 13.916 1.00 84.94 263 THR A CA 1
ATOM 2043 C C . THR A 1 263 ? -23.951 10.584 15.296 1.00 84.94 263 THR A C 1
ATOM 2045 O O . THR A 1 263 ? -24.668 10.802 16.272 1.00 84.94 263 THR A O 1
ATOM 2048 N N . SER A 1 264 ? -22.834 9.864 15.392 1.00 83.12 264 SER A N 1
ATOM 2049 C CA . SER A 1 264 ? -22.477 9.067 16.563 1.00 83.12 264 SER A CA 1
ATOM 2050 C C . SER A 1 264 ? -21.152 9.519 17.171 1.00 83.12 264 SER A C 1
ATOM 2052 O O . SER A 1 264 ? -20.152 9.654 16.473 1.00 83.12 264 SER A O 1
ATOM 2054 N N . SER A 1 265 ? -21.131 9.694 18.493 1.00 85.19 265 SER A N 1
ATOM 2055 C CA . SER A 1 265 ? -19.931 10.064 19.258 1.00 85.19 265 SER A CA 1
ATOM 2056 C C . SER A 1 265 ? -19.117 8.875 19.763 1.00 85.19 265 SER A C 1
ATOM 2058 O O . SER A 1 265 ? -18.056 9.067 20.354 1.00 85.19 265 SER A O 1
ATOM 2060 N N . GLN A 1 266 ? -19.619 7.657 19.568 1.00 89.44 266 GLN A N 1
ATOM 2061 C CA . GLN A 1 266 ? -19.055 6.424 20.105 1.00 89.44 266 GLN A CA 1
ATOM 2062 C C . GLN A 1 266 ? -19.018 5.341 19.033 1.00 89.44 266 GLN A C 1
ATOM 2064 O O . GLN A 1 266 ? -19.911 5.254 18.188 1.00 89.44 266 GLN A O 1
ATOM 2069 N N . LEU A 1 267 ? -17.995 4.495 19.106 1.00 93.44 267 LEU A N 1
ATOM 2070 C CA . LEU A 1 267 ? -17.780 3.383 18.195 1.00 93.44 267 LEU A CA 1
ATOM 2071 C C . LEU A 1 267 ? -17.248 2.175 18.973 1.00 93.44 267 LEU A C 1
ATOM 2073 O O . LEU A 1 267 ? -16.168 2.226 19.558 1.00 93.44 267 LEU A O 1
ATOM 2077 N N . TRP A 1 268 ? -18.008 1.085 18.962 1.00 93.94 268 TRP A N 1
ATOM 2078 C CA . TRP A 1 268 ? -17.606 -0.232 19.452 1.00 93.94 268 TRP A CA 1
ATOM 2079 C C . TRP A 1 268 ? -17.203 -1.095 18.264 1.00 93.94 268 TRP A C 1
ATOM 2081 O O . TRP A 1 268 ? -17.885 -1.091 17.239 1.00 93.94 268 TRP A O 1
ATOM 2091 N N . ILE A 1 269 ? -16.102 -1.827 18.397 1.00 95.88 269 ILE A N 1
ATOM 2092 C CA . ILE A 1 269 ? -15.467 -2.560 17.301 1.00 95.88 269 ILE A CA 1
ATOM 2093 C C . ILE A 1 269 ? -15.127 -3.963 17.794 1.00 95.88 269 ILE A C 1
ATOM 2095 O O . ILE A 1 269 ? -14.635 -4.131 18.908 1.00 95.88 269 ILE A O 1
ATOM 2099 N N . ALA A 1 270 ? -15.349 -4.968 16.957 1.00 95.50 270 ALA A N 1
ATOM 2100 C CA . ALA A 1 270 ? -14.852 -6.317 17.165 1.00 95.50 270 ALA A CA 1
ATOM 2101 C C . ALA A 1 270 ? -14.081 -6.765 15.929 1.00 95.50 270 ALA A C 1
ATOM 2103 O O . ALA A 1 270 ? -14.591 -6.681 14.812 1.00 95.50 270 ALA A O 1
ATOM 2104 N N . VAL A 1 271 ? -12.863 -7.253 16.143 1.00 95.81 271 VAL A N 1
ATOM 2105 C CA . VAL A 1 271 ? -12.040 -7.884 15.110 1.00 95.81 271 VAL A CA 1
ATOM 2106 C C . VAL A 1 271 ? -12.011 -9.377 15.407 1.00 95.81 271 VAL A C 1
ATOM 2108 O O . VAL A 1 271 ? -11.483 -9.802 16.435 1.00 95.81 271 VAL A O 1
ATOM 2111 N N . GLY A 1 272 ? -12.652 -10.155 14.541 1.00 93.94 272 GLY A N 1
ATOM 2112 C CA . GLY A 1 272 ? -12.815 -11.597 14.663 1.00 93.94 272 GLY A CA 1
ATOM 2113 C C . GLY A 1 272 ? -11.932 -12.356 13.683 1.00 93.94 272 GLY A C 1
ATOM 2114 O O . GLY A 1 272 ? -11.896 -12.043 12.492 1.00 93.94 272 GLY A O 1
ATOM 2115 N N . ALA A 1 273 ? -11.249 -13.381 14.182 1.00 94.00 273 ALA A N 1
ATOM 2116 C CA . ALA A 1 273 ? -10.577 -14.359 13.344 1.00 94.00 273 ALA A CA 1
ATOM 2117 C C . ALA A 1 273 ? -11.564 -15.452 12.903 1.00 94.00 273 ALA A C 1
ATOM 2119 O O . ALA A 1 273 ? -12.241 -16.037 13.758 1.00 94.00 273 ALA A O 1
ATOM 2120 N N . PRO A 1 274 ? -11.626 -15.789 11.603 1.00 91.19 274 PRO A N 1
ATOM 2121 C CA . PRO A 1 274 ? -12.458 -16.886 11.134 1.00 91.19 274 PRO A CA 1
ATOM 2122 C C . PRO A 1 274 ? -12.010 -18.217 11.753 1.00 91.19 274 PRO A C 1
ATOM 2124 O O . PRO A 1 274 ? -10.846 -18.415 12.112 1.00 91.19 274 PRO A O 1
ATOM 2127 N N . SER A 1 275 ? -12.954 -19.148 11.900 1.00 89.31 275 SER A N 1
ATOM 2128 C CA . SER A 1 275 ? -12.633 -20.518 12.312 1.00 89.31 275 SER A CA 1
ATOM 2129 C C . SER A 1 275 ? -12.084 -21.284 11.115 1.00 89.31 275 SER A C 1
ATOM 2131 O O . SER A 1 275 ? -12.766 -21.392 10.098 1.00 89.31 275 SER A O 1
ATOM 2133 N N . LEU A 1 276 ? -10.870 -21.818 11.240 1.00 86.88 276 LEU A N 1
ATOM 2134 C CA . LEU A 1 276 ? -10.224 -22.597 10.187 1.00 86.88 276 LEU A CA 1
ATOM 2135 C C . LEU A 1 276 ? -10.281 -24.095 10.506 1.00 86.88 276 LEU A C 1
ATOM 2137 O O . LEU A 1 276 ? -10.167 -24.500 11.662 1.00 86.88 276 LEU A O 1
ATOM 2141 N N . GLN A 1 277 ? -10.470 -24.915 9.473 1.00 82.19 277 GLN A N 1
ATOM 2142 C CA . GLN A 1 277 ? -10.432 -26.378 9.554 1.00 82.19 277 GLN A CA 1
ATOM 2143 C C . GLN A 1 277 ? -9.009 -26.858 9.234 1.00 82.19 277 GLN A C 1
ATOM 2145 O O . GLN A 1 277 ? -8.400 -26.364 8.288 1.00 82.19 277 GLN A O 1
ATOM 2150 N N . GLY A 1 278 ? -8.486 -27.823 9.992 1.00 78.50 278 GLY A N 1
ATOM 2151 C CA . GLY A 1 278 ? -7.155 -28.404 9.771 1.00 78.50 278 GLY A CA 1
ATOM 2152 C C . GLY A 1 278 ? -6.088 -27.947 10.770 1.00 78.50 278 GLY A C 1
ATOM 2153 O O . GLY A 1 278 ? -6.383 -27.307 11.781 1.00 78.50 278 GLY A O 1
ATOM 2154 N N . SER A 1 279 ? -4.838 -28.318 10.493 1.00 83.00 279 SER A N 1
ATOM 2155 C CA . SER A 1 279 ? -3.683 -28.019 11.345 1.00 83.00 279 SER A CA 1
ATOM 2156 C C . SER A 1 279 ? -3.094 -26.658 10.977 1.00 83.00 279 SER A C 1
ATOM 2158 O O . SER A 1 279 ? -2.284 -26.544 10.057 1.00 83.00 279 SER A O 1
ATOM 2160 N N . TRP A 1 280 ? -3.515 -25.621 11.698 1.00 87.75 280 TRP A N 1
ATOM 2161 C CA . TRP A 1 280 ? -3.032 -24.250 11.530 1.00 87.75 280 TRP A CA 1
ATOM 2162 C C . TRP A 1 280 ? -2.102 -23.857 12.670 1.00 87.75 280 TRP A C 1
ATOM 2164 O O . TRP A 1 280 ? -2.327 -24.215 13.827 1.00 87.75 280 TRP A O 1
ATOM 2174 N N . THR A 1 281 ? -1.066 -23.087 12.346 1.00 86.62 281 THR A N 1
ATOM 2175 C CA . THR A 1 281 ? -0.112 -22.565 13.327 1.00 86.62 281 THR A CA 1
ATOM 2176 C C . THR A 1 281 ? -0.029 -21.045 13.250 1.00 86.62 281 THR A C 1
ATOM 2178 O O . THR A 1 281 ? -0.073 -20.454 12.171 1.00 86.62 281 THR A O 1
ATOM 2181 N N . GLY A 1 282 ? 0.096 -20.409 14.414 1.00 88.94 282 GLY A N 1
ATOM 2182 C CA . GLY A 1 282 ? 0.153 -18.955 14.536 1.00 88.94 282 GLY A CA 1
ATOM 2183 C C . GLY A 1 282 ? -1.215 -18.288 14.701 1.00 88.94 282 GLY A C 1
ATOM 2184 O O . GLY A 1 282 ? -2.260 -18.934 14.731 1.00 88.94 282 GLY A O 1
ATOM 2185 N N . ASN A 1 283 ? -1.171 -16.966 14.840 1.00 92.44 283 ASN A N 1
ATOM 2186 C CA . ASN A 1 283 ? -2.327 -16.095 15.020 1.00 92.44 283 ASN A CA 1
ATOM 2187 C C . ASN A 1 283 ? -2.340 -15.042 13.909 1.00 92.44 283 ASN A C 1
ATOM 2189 O O . ASN A 1 283 ? -1.300 -14.756 13.305 1.00 92.44 283 ASN A O 1
ATOM 2193 N N . TRP A 1 284 ? -3.488 -14.398 13.708 1.00 94.56 284 TRP A N 1
ATOM 2194 C CA . TRP A 1 284 ? -3.488 -13.149 12.958 1.00 94.56 284 TRP A CA 1
ATOM 2195 C C . TRP A 1 284 ? -2.898 -12.044 13.818 1.00 94.56 284 TRP A C 1
ATOM 2197 O O . TRP A 1 284 ? -3.242 -11.904 14.996 1.00 94.56 284 TRP A O 1
ATOM 2207 N N . THR A 1 285 ? -2.041 -11.235 13.211 1.00 96.88 285 THR A N 1
ATOM 2208 C CA . THR A 1 285 ? -1.641 -9.940 13.763 1.00 96.88 285 THR A CA 1
ATOM 2209 C C . THR A 1 285 ? -2.177 -8.852 12.852 1.00 96.88 285 THR A C 1
ATOM 2211 O O . THR A 1 285 ? -2.250 -9.038 11.637 1.00 96.88 285 THR A O 1
ATOM 2214 N N . PHE A 1 286 ? -2.614 -7.739 13.427 1.00 96.88 286 PHE A N 1
ATOM 2215 C CA . PHE A 1 286 ? -3.212 -6.644 12.674 1.00 96.88 286 PHE A CA 1
ATOM 2216 C C . PHE A 1 286 ? -2.948 -5.307 13.355 1.00 96.88 286 PHE A C 1
ATOM 2218 O O . PHE A 1 286 ? -2.717 -5.236 14.563 1.00 96.88 286 PHE A O 1
ATOM 2225 N N . GLU A 1 287 ? -3.016 -4.244 12.572 1.00 97.25 287 GLU A N 1
ATOM 2226 C CA . GLU A 1 287 ? -3.015 -2.867 13.040 1.00 97.25 287 GLU A CA 1
ATOM 2227 C C . GLU A 1 287 ? -4.413 -2.276 12.868 1.00 97.25 287 GLU A C 1
ATOM 2229 O O . GLU A 1 287 ? -5.089 -2.504 11.865 1.00 97.25 287 GLU A O 1
ATOM 2234 N N . ILE A 1 288 ? -4.870 -1.534 13.872 1.00 97.12 288 ILE A N 1
ATOM 2235 C CA . ILE A 1 288 ? -6.155 -0.838 13.884 1.00 97.12 288 ILE A CA 1
ATOM 2236 C C . ILE A 1 288 ? -5.919 0.633 14.203 1.00 97.12 288 ILE A C 1
ATOM 2238 O O . ILE A 1 288 ? -5.173 0.971 15.119 1.00 97.12 288 ILE A O 1
ATOM 2242 N N . GLY A 1 289 ? -6.549 1.516 13.437 1.00 96.00 289 GLY A N 1
ATOM 2243 C CA . GLY A 1 289 ? -6.452 2.957 13.628 1.00 96.00 289 GLY A CA 1
ATOM 2244 C C . GLY A 1 289 ? -7.806 3.622 13.451 1.00 96.00 289 GLY A C 1
ATOM 2245 O O . GLY A 1 289 ? -8.555 3.279 12.529 1.00 96.00 289 GLY A O 1
ATOM 2246 N N . VAL A 1 290 ? -8.096 4.579 14.334 1.00 95.38 290 VAL A N 1
ATOM 2247 C CA . VAL A 1 290 ? -9.294 5.423 14.279 1.00 95.38 290 VAL A CA 1
ATOM 2248 C C . VAL A 1 290 ? -8.883 6.891 14.226 1.00 95.38 290 VAL A C 1
ATOM 2250 O O . VAL A 1 290 ? -7.968 7.311 14.933 1.00 95.38 290 VAL A O 1
ATOM 2253 N N . SER A 1 291 ? -9.552 7.671 13.381 1.00 94.50 291 SER A N 1
ATOM 2254 C CA . SER A 1 291 ? -9.289 9.100 13.207 1.00 94.50 291 SER A CA 1
ATOM 2255 C C . SER A 1 291 ? -10.562 9.857 12.851 1.00 94.50 291 SER A C 1
ATOM 2257 O O . SER A 1 291 ? -11.444 9.332 12.176 1.00 94.50 291 SER A O 1
ATOM 2259 N N . THR A 1 292 ? -10.641 11.116 13.268 1.00 92.50 292 THR A N 1
ATOM 2260 C CA . THR A 1 292 ? -11.681 12.067 12.848 1.00 92.50 292 THR A CA 1
ATOM 2261 C C . THR A 1 292 ? -11.309 12.884 11.610 1.00 92.50 292 THR A C 1
ATOM 2263 O O . THR A 1 292 ? -12.104 13.702 11.152 1.00 92.50 292 THR A O 1
ATOM 2266 N N . HIS A 1 293 ? -10.087 12.724 11.100 1.00 91.00 293 HIS A N 1
ATOM 2267 C CA . HIS A 1 293 ? -9.532 13.557 10.035 1.00 91.00 293 HIS A CA 1
ATOM 2268 C C . HIS A 1 293 ? -9.438 12.802 8.711 1.00 91.00 293 HIS A C 1
ATOM 2270 O O . HIS A 1 293 ? -9.879 13.312 7.683 1.00 91.00 293 HIS A O 1
ATOM 2276 N N . GLN A 1 294 ? -8.858 11.600 8.730 1.00 91.94 294 GLN A N 1
ATOM 2277 C CA . GLN A 1 294 ? -8.599 10.801 7.532 1.00 91.94 294 GLN A CA 1
ATOM 2278 C C . GLN A 1 294 ? -8.387 9.317 7.876 1.00 91.94 294 GLN A C 1
ATOM 2280 O O . GLN A 1 294 ? -8.064 8.997 9.017 1.00 91.94 294 GLN A O 1
ATOM 2285 N N . PRO A 1 295 ? -8.508 8.388 6.912 1.00 93.56 295 PRO A N 1
ATOM 2286 C CA . PRO A 1 295 ? -8.129 6.988 7.114 1.00 93.56 295 PRO A CA 1
ATOM 2287 C C . PRO A 1 295 ? -6.670 6.840 7.584 1.00 93.56 295 PRO A C 1
ATOM 2289 O O . PRO A 1 295 ? -5.784 7.476 7.023 1.00 93.56 295 PRO A O 1
ATOM 2292 N N . MET A 1 296 ? -6.407 5.981 8.579 1.00 94.88 296 MET A N 1
ATOM 2293 C CA . MET A 1 296 ? -5.056 5.800 9.151 1.00 94.88 296 MET A CA 1
ATOM 2294 C C . MET A 1 296 ? -4.183 4.803 8.373 1.00 94.88 296 MET A C 1
ATOM 2296 O O . MET A 1 296 ? -2.961 4.890 8.404 1.00 94.88 296 MET A O 1
ATOM 2300 N N . HIS A 1 297 ? -4.794 3.869 7.647 1.00 94.88 297 HIS A N 1
ATOM 2301 C CA . HIS A 1 297 ? -4.099 2.995 6.702 1.00 94.88 297 HIS A CA 1
ATOM 2302 C C . HIS A 1 297 ? -4.491 3.417 5.287 1.00 94.88 297 HIS A C 1
ATOM 2304 O O . HIS A 1 297 ? -5.630 3.204 4.862 1.00 94.88 297 HIS A O 1
ATOM 2310 N N . VAL A 1 298 ? -3.563 4.080 4.595 1.00 93.06 298 VAL A N 1
ATOM 2311 C CA . VAL A 1 298 ? -3.816 4.736 3.307 1.00 93.06 298 VAL A CA 1
ATOM 2312 C C . VAL A 1 298 ? -3.228 3.913 2.170 1.00 93.06 298 VAL A C 1
ATOM 2314 O O . VAL A 1 298 ? -2.033 3.619 2.151 1.00 93.06 298 VAL A O 1
ATOM 2317 N N . VAL A 1 299 ? -4.073 3.596 1.192 1.00 93.25 299 VAL A N 1
ATOM 2318 C CA . VAL A 1 299 ? -3.687 2.966 -0.072 1.00 93.25 299 VAL A CA 1
ATOM 2319 C C . VAL A 1 299 ? -4.167 3.855 -1.210 1.00 93.25 299 VAL A C 1
ATOM 2321 O O . VAL A 1 299 ? -5.341 4.219 -1.274 1.00 93.25 299 VAL A O 1
ATOM 2324 N N . TYR A 1 300 ? -3.256 4.225 -2.103 1.00 92.00 300 TYR A N 1
ATOM 2325 C CA . TYR A 1 300 ? -3.548 5.108 -3.226 1.00 92.00 300 TYR A CA 1
ATOM 2326 C C . TYR A 1 300 ? -4.058 4.303 -4.428 1.00 92.00 300 TYR A C 1
ATOM 2328 O O . TYR A 1 300 ? -3.271 3.779 -5.213 1.00 92.00 300 TYR A O 1
ATOM 2336 N N . THR A 1 301 ? -5.383 4.215 -4.577 1.00 84.12 301 THR A N 1
ATOM 2337 C CA . THR A 1 301 ? -6.052 3.469 -5.665 1.00 84.12 301 THR A CA 1
ATOM 2338 C C . THR A 1 301 ? -6.407 4.326 -6.884 1.00 84.12 301 THR A C 1
ATOM 2340 O O . THR A 1 301 ? -6.662 3.796 -7.959 1.00 84.12 301 THR A O 1
ATOM 2343 N N . ASN A 1 302 ? -6.425 5.656 -6.754 1.00 79.69 302 ASN A N 1
ATOM 2344 C CA . ASN A 1 302 ? -6.937 6.574 -7.784 1.00 79.69 302 ASN A CA 1
ATOM 2345 C C . ASN A 1 302 ? -5.873 6.993 -8.816 1.00 79.69 302 ASN A C 1
ATOM 2347 O O . ASN A 1 302 ? -5.853 8.140 -9.261 1.00 79.69 302 ASN A O 1
ATOM 2351 N N . ASN A 1 303 ? -4.960 6.086 -9.174 1.00 69.94 303 ASN A N 1
ATOM 2352 C CA . ASN A 1 303 ? -3.853 6.320 -10.110 1.00 69.94 303 ASN A CA 1
ATOM 2353 C C . ASN A 1 303 ? -2.899 7.479 -9.753 1.00 69.94 303 ASN A C 1
ATOM 2355 O O . ASN A 1 303 ? -2.098 7.843 -10.604 1.00 69.94 303 ASN A O 1
ATOM 2359 N N . GLN A 1 304 ? -2.947 8.064 -8.548 1.00 80.12 304 GLN A N 1
ATOM 2360 C CA . GLN A 1 304 ? -1.976 9.046 -8.037 1.00 80.12 304 GLN A CA 1
ATOM 2361 C C . GLN A 1 304 ? -1.924 9.021 -6.491 1.00 80.12 304 GLN A C 1
ATOM 2363 O O . GLN A 1 304 ? -2.986 9.004 -5.862 1.00 80.12 304 GLN A O 1
ATOM 2368 N N . PRO A 1 305 ? -0.733 9.115 -5.871 1.00 89.81 305 PRO A N 1
ATOM 2369 C CA . PRO A 1 305 ? 0.558 8.805 -6.475 1.00 89.81 305 PRO A CA 1
ATOM 2370 C C . PRO A 1 305 ? 0.595 7.348 -6.965 1.00 89.81 305 PRO A C 1
ATOM 2372 O O . PRO A 1 305 ? -0.118 6.490 -6.448 1.00 89.81 305 PRO A O 1
ATOM 2375 N N . TYR A 1 306 ? 1.405 7.074 -7.985 1.00 91.19 306 TYR A N 1
ATOM 2376 C CA . TYR A 1 306 ? 1.581 5.734 -8.550 1.00 91.19 306 TYR A CA 1
ATOM 2377 C C . TYR A 1 306 ? 3.065 5.408 -8.709 1.00 91.19 306 TYR A C 1
ATOM 2379 O O . TYR A 1 306 ? 3.913 6.303 -8.718 1.00 91.19 306 TYR A O 1
ATOM 2387 N N . LEU A 1 307 ? 3.353 4.116 -8.828 1.00 93.81 307 LEU A N 1
ATOM 2388 C CA . LEU A 1 307 ? 4.671 3.576 -9.120 1.00 93.81 307 LEU A CA 1
ATOM 2389 C C . LEU A 1 307 ? 4.578 2.792 -10.428 1.00 93.81 307 LEU A C 1
ATOM 2391 O O . LEU A 1 307 ? 3.655 2.000 -10.603 1.00 93.81 307 LEU A O 1
ATOM 2395 N N . LEU A 1 308 ? 5.517 3.025 -11.336 1.00 92.00 308 LEU A N 1
ATOM 2396 C CA . LEU A 1 308 ? 5.642 2.310 -12.600 1.00 92.00 308 LEU A CA 1
ATOM 2397 C C . LEU A 1 308 ? 6.999 1.605 -12.638 1.00 92.00 308 LEU A C 1
ATOM 2399 O O . LEU A 1 308 ? 8.003 2.210 -12.269 1.00 92.00 308 LEU A O 1
ATOM 2403 N N . LEU A 1 309 ? 7.027 0.350 -13.081 1.00 94.00 309 LEU A N 1
ATOM 2404 C CA . LEU A 1 309 ? 8.263 -0.352 -13.427 1.00 94.00 309 LEU A CA 1
ATOM 2405 C C . LEU A 1 309 ? 8.674 0.057 -14.848 1.00 94.00 309 LEU A C 1
ATOM 2407 O O . LEU A 1 309 ? 7.870 -0.086 -15.766 1.00 94.00 309 LEU A O 1
ATOM 2411 N N . ASP A 1 310 ? 9.894 0.569 -15.019 1.00 91.69 310 ASP A N 1
ATOM 2412 C CA . ASP A 1 310 ? 10.467 0.817 -16.347 1.00 91.69 310 ASP A CA 1
ATOM 2413 C C . ASP A 1 310 ? 11.066 -0.481 -16.912 1.00 91.69 310 ASP A C 1
ATOM 2415 O O . ASP A 1 310 ? 10.641 -0.942 -17.969 1.00 91.69 310 ASP A O 1
ATOM 2419 N N . ASP A 1 311 ? 12.034 -1.079 -16.205 1.00 93.75 311 ASP A N 1
ATOM 2420 C CA . ASP A 1 311 ? 12.641 -2.369 -16.565 1.00 93.75 311 ASP A CA 1
ATOM 2421 C C . ASP A 1 311 ? 13.471 -2.958 -15.403 1.00 93.75 311 ASP A C 1
ATOM 2423 O O . ASP A 1 311 ? 13.770 -2.277 -14.416 1.00 93.75 311 ASP A O 1
ATOM 2427 N N . THR A 1 312 ? 13.879 -4.219 -15.536 1.00 93.94 312 THR A N 1
ATOM 2428 C CA . THR A 1 312 ? 14.755 -4.953 -14.606 1.00 93.94 312 THR A CA 1
ATOM 2429 C C . THR A 1 312 ? 16.051 -5.391 -15.273 1.00 93.94 312 THR A C 1
ATOM 2431 O O . THR A 1 312 ? 16.104 -5.520 -16.481 1.00 93.94 312 THR A O 1
ATOM 2434 N N . ASP A 1 313 ? 17.107 -5.678 -14.524 1.00 92.25 313 ASP A N 1
ATOM 2435 C CA . ASP A 1 313 ? 18.179 -6.558 -15.001 1.00 92.25 313 ASP A CA 1
ATOM 2436 C C . ASP A 1 313 ? 18.319 -7.755 -14.052 1.00 92.25 313 ASP A C 1
ATOM 2438 O O . ASP A 1 313 ? 17.400 -8.068 -13.290 1.00 92.25 313 ASP A O 1
ATOM 2442 N N . ARG A 1 314 ? 19.459 -8.447 -14.105 1.00 91.06 314 ARG A N 1
ATOM 2443 C CA . ARG A 1 314 ? 19.757 -9.594 -13.246 1.00 91.06 314 ARG A CA 1
ATOM 2444 C C . ARG A 1 314 ? 19.654 -9.294 -11.745 1.00 91.06 314 ARG A C 1
ATOM 2446 O O . ARG A 1 314 ? 19.311 -10.177 -10.969 1.00 91.06 314 ARG A O 1
ATOM 2453 N N . ASN A 1 315 ? 19.985 -8.082 -11.302 1.00 93.00 315 ASN A N 1
ATOM 2454 C CA . ASN A 1 315 ? 20.083 -7.742 -9.875 1.00 93.00 315 ASN A CA 1
ATOM 2455 C C . ASN A 1 315 ? 19.524 -6.356 -9.526 1.00 93.00 315 ASN A C 1
ATOM 2457 O O . ASN A 1 315 ? 19.622 -5.927 -8.373 1.00 93.00 315 ASN A O 1
ATOM 2461 N N . ASN A 1 316 ? 18.960 -5.647 -10.499 1.00 94.31 316 ASN A N 1
ATOM 2462 C CA . ASN A 1 316 ? 18.446 -4.300 -10.347 1.00 94.31 316 ASN A CA 1
ATOM 2463 C C . ASN A 1 316 ? 17.042 -4.163 -10.935 1.00 94.31 316 ASN A C 1
ATOM 2465 O O . ASN A 1 316 ? 16.628 -4.928 -11.807 1.00 94.31 316 ASN A O 1
ATOM 2469 N N . ALA A 1 317 ? 16.323 -3.145 -10.479 1.00 96.50 317 ALA A N 1
ATOM 2470 C CA . ALA A 1 317 ? 15.035 -2.751 -11.030 1.00 96.50 317 ALA A CA 1
ATOM 2471 C C . ALA A 1 317 ? 14.906 -1.228 -11.025 1.00 96.50 317 ALA A C 1
ATOM 2473 O O . ALA A 1 317 ? 15.257 -0.570 -10.042 1.00 96.50 317 ALA A O 1
ATOM 2474 N N . LEU A 1 318 ? 14.402 -0.670 -12.123 1.00 96.25 318 LEU A N 1
ATOM 2475 C CA . LEU A 1 318 ? 14.212 0.763 -12.291 1.00 96.25 318 LEU A CA 1
ATOM 2476 C C . LEU A 1 318 ? 12.731 1.111 -12.245 1.00 96.25 318 LEU A C 1
ATOM 2478 O O . LEU A 1 318 ? 11.935 0.571 -13.009 1.00 96.25 318 LEU A O 1
ATOM 2482 N N . PHE A 1 319 ? 12.377 2.054 -11.379 1.00 96.44 319 PHE A N 1
ATOM 2483 C CA . PHE A 1 319 ? 11.005 2.520 -11.234 1.00 96.44 319 PHE A CA 1
ATOM 2484 C C . PHE A 1 319 ? 10.881 4.026 -11.422 1.00 96.44 319 PHE A C 1
ATOM 2486 O O . PHE A 1 319 ? 11.816 4.788 -11.164 1.00 96.44 319 PHE A O 1
ATOM 2493 N N . LEU A 1 320 ? 9.672 4.452 -11.775 1.00 93.94 320 LEU A N 1
ATOM 2494 C CA . LEU A 1 320 ? 9.296 5.841 -11.977 1.00 93.94 320 LEU A CA 1
ATOM 2495 C C . LEU A 1 320 ? 8.032 6.181 -11.177 1.00 93.94 320 LEU A C 1
ATOM 2497 O O . LEU A 1 320 ? 7.050 5.438 -11.192 1.00 93.94 320 LEU A O 1
ATOM 2501 N N . SER A 1 321 ? 8.045 7.316 -10.481 1.00 94.25 321 SER A N 1
ATOM 2502 C CA . SER A 1 321 ? 6.895 7.805 -9.720 1.00 94.25 321 SER A CA 1
ATOM 2503 C C . SER A 1 321 ? 5.869 8.528 -10.594 1.00 94.25 321 SER A C 1
ATOM 2505 O O . SER A 1 321 ? 6.138 8.962 -11.721 1.00 94.25 321 SER A O 1
ATOM 2507 N N . SER A 1 322 ? 4.715 8.803 -9.990 1.00 92.12 322 SER A N 1
ATOM 2508 C CA . SER A 1 322 ? 3.830 9.885 -10.412 1.00 92.12 322 SER A CA 1
ATOM 2509 C C . SER A 1 322 ? 4.549 11.235 -10.530 1.00 92.12 322 SER A C 1
ATOM 2511 O O . SER A 1 322 ? 5.432 11.524 -9.711 1.00 92.12 322 SER A O 1
ATOM 2513 N N . PRO A 1 323 ? 4.148 12.096 -11.484 1.00 92.75 323 PRO A N 1
ATOM 2514 C CA . PRO A 1 323 ? 4.617 13.473 -11.551 1.00 92.75 323 PRO A CA 1
ATOM 2515 C C . PRO A 1 323 ? 4.360 14.253 -10.260 1.00 92.75 323 PRO A C 1
ATOM 2517 O O . PRO A 1 323 ? 3.324 14.079 -9.621 1.00 92.75 323 PRO A O 1
ATOM 2520 N N . PHE A 1 324 ? 5.264 15.170 -9.917 1.00 92.12 324 PHE A N 1
ATOM 2521 C CA . PHE A 1 324 ? 5.083 16.108 -8.809 1.00 92.12 324 PHE A CA 1
ATOM 2522 C C . PHE A 1 324 ? 5.507 17.528 -9.205 1.00 92.12 324 PHE A C 1
ATOM 2524 O O . PHE A 1 324 ? 6.293 17.737 -10.129 1.00 92.12 324 PHE A O 1
ATOM 2531 N N . SER A 1 325 ? 4.982 18.523 -8.488 1.00 90.50 325 SER A N 1
ATOM 2532 C CA . SER A 1 325 ? 5.315 19.939 -8.673 1.00 90.50 325 SER A CA 1
ATOM 2533 C C . SER A 1 325 ? 5.920 20.525 -7.400 1.00 90.50 325 SER A C 1
ATOM 2535 O O . SER A 1 325 ? 5.368 20.337 -6.317 1.00 90.50 325 SER A O 1
ATOM 2537 N N . GLY A 1 326 ? 7.001 21.296 -7.529 1.00 88.88 326 GLY A N 1
ATOM 2538 C CA . GLY A 1 326 ? 7.669 21.929 -6.391 1.00 88.88 326 GLY A CA 1
ATOM 2539 C C . GLY A 1 326 ? 8.682 21.000 -5.722 1.00 88.88 326 GLY A C 1
ATOM 2540 O O . GLY A 1 326 ? 9.555 20.450 -6.390 1.00 88.88 326 GLY A O 1
ATOM 2541 N N . THR A 1 327 ? 8.604 20.862 -4.399 1.00 90.38 327 THR A N 1
ATOM 2542 C CA . THR A 1 327 ? 9.517 20.015 -3.619 1.00 90.38 327 THR A CA 1
ATOM 2543 C C . THR A 1 327 ? 9.199 18.536 -3.809 1.00 90.38 327 THR A C 1
ATOM 2545 O O . THR A 1 327 ? 8.029 18.155 -3.775 1.00 90.38 327 THR A O 1
ATOM 2548 N N . ALA A 1 328 ? 10.235 17.705 -3.954 1.00 90.88 328 ALA A N 1
ATOM 2549 C CA . ALA A 1 328 ? 10.071 16.257 -4.054 1.00 90.88 328 ALA A CA 1
ATOM 2550 C C . ALA A 1 328 ? 9.333 15.695 -2.822 1.00 90.88 328 ALA A C 1
ATOM 2552 O O . ALA A 1 328 ? 9.665 16.083 -1.694 1.00 90.88 328 ALA A O 1
ATOM 2553 N N . PRO A 1 329 ? 8.330 14.818 -3.011 1.00 92.25 329 PRO A N 1
ATOM 2554 C CA . PRO A 1 329 ? 7.609 14.220 -1.898 1.00 92.25 329 PRO A CA 1
ATOM 2555 C C . PRO A 1 329 ? 8.523 13.285 -1.094 1.00 92.25 329 PRO A C 1
ATOM 2557 O O . PRO A 1 329 ? 9.479 12.708 -1.613 1.00 92.25 329 PRO A O 1
ATOM 2560 N N . ASN A 1 330 ? 8.224 13.134 0.199 1.00 94.62 330 ASN A N 1
ATOM 2561 C CA . ASN A 1 330 ? 8.945 12.206 1.065 1.00 94.62 330 ASN A CA 1
ATOM 2562 C C . ASN A 1 330 ? 8.493 10.772 0.771 1.00 94.62 330 ASN A C 1
ATOM 2564 O O . ASN A 1 330 ? 7.506 10.289 1.337 1.00 94.62 330 ASN A O 1
ATOM 2568 N N . THR A 1 331 ? 9.202 10.131 -0.151 1.00 95.06 331 THR A N 1
ATOM 2569 C CA . THR A 1 331 ? 8.906 8.791 -0.649 1.00 95.06 331 THR A CA 1
ATOM 2570 C C . THR A 1 331 ? 10.015 7.811 -0.302 1.00 95.06 331 THR A C 1
ATOM 2572 O O . THR A 1 331 ? 11.197 8.139 -0.412 1.00 95.06 331 THR A O 1
ATOM 2575 N N . SER A 1 332 ? 9.641 6.580 0.014 1.00 94.12 332 SER A N 1
ATOM 2576 C CA . SER A 1 332 ? 10.544 5.437 0.098 1.00 94.12 332 SER A CA 1
ATOM 2577 C C . SER A 1 332 ? 10.000 4.277 -0.728 1.00 94.12 332 SER A C 1
ATOM 2579 O O . SER A 1 332 ? 8.789 4.134 -0.899 1.00 94.12 332 SER A O 1
ATOM 2581 N N . LEU A 1 333 ? 10.896 3.447 -1.256 1.00 95.88 333 LEU A N 1
ATOM 2582 C CA . LEU A 1 333 ? 10.518 2.252 -2.001 1.00 95.88 333 LEU A CA 1
ATOM 2583 C C . LEU A 1 333 ? 10.636 1.018 -1.101 1.00 95.88 333 LEU A C 1
ATOM 2585 O O . LEU A 1 333 ? 11.669 0.806 -0.460 1.00 95.88 333 LEU A O 1
ATOM 2589 N N . LEU A 1 334 ? 9.579 0.212 -1.060 1.00 96.38 334 LEU A N 1
ATOM 2590 C CA . LEU A 1 334 ? 9.508 -1.037 -0.310 1.00 96.38 334 LEU A CA 1
ATOM 2591 C C . LEU A 1 334 ? 9.476 -2.204 -1.294 1.00 96.38 334 LEU A C 1
ATOM 2593 O O . LEU A 1 334 ? 8.610 -2.245 -2.166 1.00 96.38 334 LEU A O 1
ATOM 2597 N N . ILE A 1 335 ? 10.404 -3.146 -1.139 1.00 97.00 335 ILE A N 1
ATOM 2598 C CA . ILE A 1 335 ? 10.454 -4.378 -1.930 1.00 97.00 335 ILE A CA 1
ATOM 2599 C C . ILE A 1 335 ? 10.156 -5.543 -0.997 1.00 97.00 335 ILE A C 1
ATOM 2601 O O . ILE A 1 335 ? 10.900 -5.777 -0.045 1.00 97.00 335 ILE A O 1
ATOM 2605 N N . ALA A 1 336 ? 9.073 -6.267 -1.261 1.00 95.94 336 ALA A N 1
ATOM 2606 C CA . ALA A 1 336 ? 8.687 -7.453 -0.511 1.00 95.94 336 ALA A CA 1
ATOM 2607 C C . ALA A 1 336 ? 8.867 -8.721 -1.353 1.00 95.94 336 ALA A C 1
ATOM 2609 O O . ALA A 1 336 ? 8.701 -8.705 -2.573 1.00 95.94 336 ALA A O 1
ATOM 2610 N N . SER A 1 337 ? 9.183 -9.831 -0.689 1.00 93.50 337 SER A N 1
ATOM 2611 C CA . SER A 1 337 ? 9.210 -11.170 -1.295 1.00 93.50 337 SER A CA 1
ATOM 2612 C C . SER A 1 337 ? 8.261 -12.093 -0.542 1.00 93.50 337 SER A C 1
ATOM 2614 O O . SER A 1 337 ? 8.057 -11.890 0.653 1.00 93.50 337 SER A O 1
ATOM 2616 N N . HIS A 1 338 ? 7.704 -13.101 -1.219 1.00 88.31 338 HIS A N 1
ATOM 2617 C CA . HIS A 1 338 ? 6.821 -14.104 -0.603 1.00 88.31 338 HIS A CA 1
ATOM 2618 C C . HIS A 1 338 ? 5.620 -13.504 0.160 1.00 88.31 338 HIS A C 1
ATOM 2620 O O . HIS A 1 338 ? 5.128 -14.095 1.119 1.00 88.31 338 HIS A O 1
ATOM 2626 N N . LEU A 1 339 ? 5.148 -12.320 -0.248 1.00 90.94 339 LEU A N 1
ATOM 2627 C CA . LEU A 1 339 ? 3.993 -11.678 0.369 1.00 90.94 339 LEU A CA 1
ATOM 2628 C C . LEU A 1 339 ? 2.714 -12.416 -0.065 1.00 90.94 339 LEU A C 1
ATOM 2630 O O . LEU A 1 339 ? 2.458 -12.498 -1.269 1.00 90.94 339 LEU A O 1
ATOM 2634 N N . PRO A 1 340 ? 1.891 -12.923 0.870 1.00 90.19 340 PRO A N 1
ATOM 2635 C CA . PRO A 1 340 ? 0.627 -13.552 0.509 1.00 90.19 340 PRO A CA 1
ATOM 2636 C C . PRO A 1 340 ? -0.293 -12.575 -0.228 1.00 90.19 340 PRO A C 1
ATOM 2638 O O . PRO A 1 340 ? -0.391 -11.400 0.140 1.00 90.19 340 PRO A O 1
ATOM 2641 N N . THR A 1 341 ? -0.990 -13.059 -1.257 1.00 89.19 341 THR A N 1
ATOM 2642 C CA . THR A 1 341 ? -1.887 -12.236 -2.095 1.00 89.19 341 THR A CA 1
ATOM 2643 C C . THR A 1 341 ? -3.024 -11.585 -1.300 1.00 89.19 341 THR A C 1
ATOM 2645 O O . THR A 1 341 ? -3.543 -10.529 -1.664 1.00 89.19 341 THR A O 1
ATOM 2648 N N . GLU A 1 342 ? -3.392 -12.185 -0.170 1.00 90.94 342 GLU A N 1
ATOM 2649 C CA . GLU A 1 342 ? -4.394 -11.696 0.773 1.00 90.94 342 GLU A CA 1
ATOM 2650 C C . GLU A 1 342 ? -3.919 -10.483 1.565 1.00 90.94 342 GLU A C 1
ATOM 2652 O O . GLU A 1 342 ? -4.743 -9.792 2.152 1.00 90.94 342 GLU A O 1
ATOM 2657 N N . LEU A 1 343 ? -2.612 -10.213 1.585 1.00 93.69 343 LEU A N 1
ATOM 2658 C CA . LEU A 1 343 ? -1.988 -9.128 2.340 1.00 93.69 343 LEU A CA 1
ATOM 2659 C C . LEU A 1 343 ? -1.370 -8.059 1.427 1.00 93.69 343 LEU A C 1
ATOM 2661 O O . LEU A 1 343 ? -0.653 -7.179 1.905 1.00 93.69 343 LEU A O 1
ATOM 2665 N N . SER A 1 344 ? -1.659 -8.097 0.121 1.00 93.25 344 SER A N 1
ATOM 2666 C CA . SER A 1 344 ? -1.030 -7.227 -0.880 1.00 93.25 344 SER A CA 1
ATOM 2667 C C . SER A 1 344 ? -1.255 -5.727 -0.674 1.00 93.25 344 SER A C 1
ATOM 2669 O O . SER A 1 344 ? -0.491 -4.945 -1.231 1.00 93.25 344 SER A O 1
ATOM 2671 N N . TYR A 1 345 ? -2.249 -5.302 0.112 1.00 94.38 345 TYR A N 1
ATOM 2672 C CA . TYR A 1 345 ? -2.507 -3.887 0.421 1.00 94.38 345 TYR A CA 1
ATOM 2673 C C . TYR A 1 345 ? -2.241 -3.529 1.890 1.00 94.38 345 TYR A C 1
ATOM 2675 O O . TYR A 1 345 ? -2.721 -2.508 2.384 1.00 94.38 345 TYR A O 1
ATOM 2683 N N . SER A 1 346 ? -1.471 -4.357 2.601 1.00 95.25 346 SER A N 1
ATOM 2684 C CA . SER A 1 346 ? -1.124 -4.141 4.004 1.00 95.25 346 SER A CA 1
ATOM 2685 C C . SER A 1 346 ? 0.299 -3.617 4.173 1.00 95.25 346 SER A C 1
ATOM 2687 O O . SER A 1 346 ? 1.275 -4.348 4.003 1.00 95.25 346 SER A O 1
ATOM 2689 N N . LEU A 1 347 ? 0.434 -2.351 4.585 1.00 95.00 347 LEU A N 1
ATOM 2690 C CA . LEU A 1 347 ? 1.741 -1.740 4.853 1.00 95.00 347 LEU A CA 1
ATOM 2691 C C . LEU A 1 347 ? 2.519 -2.490 5.945 1.00 95.00 347 LEU A C 1
ATOM 2693 O O . LEU A 1 347 ? 3.731 -2.670 5.817 1.00 95.00 347 LEU A O 1
ATOM 2697 N N . CYS A 1 348 ? 1.859 -2.942 7.012 1.00 95.38 348 CYS A N 1
ATOM 2698 C CA . CYS A 1 348 ? 2.552 -3.679 8.063 1.00 95.38 348 CYS A CA 1
ATOM 2699 C C . CYS A 1 348 ? 2.986 -5.078 7.596 1.00 95.38 348 CYS A C 1
ATOM 2701 O O . CYS A 1 348 ? 4.093 -5.498 7.929 1.00 95.38 348 CYS A O 1
ATOM 2703 N N . ALA A 1 349 ? 2.196 -5.765 6.759 1.00 96.06 349 ALA A N 1
ATOM 2704 C CA . ALA A 1 349 ? 2.615 -7.035 6.161 1.00 96.06 349 ALA A CA 1
ATOM 2705 C C . ALA A 1 349 ? 3.805 -6.850 5.212 1.00 96.06 349 ALA A C 1
ATOM 2707 O O . ALA A 1 349 ? 4.753 -7.634 5.253 1.00 96.06 349 ALA A O 1
ATOM 2708 N N . ILE A 1 350 ? 3.803 -5.782 4.410 1.00 95.88 350 ILE A N 1
ATOM 2709 C CA . ILE A 1 350 ? 4.928 -5.421 3.537 1.00 95.88 350 ILE A CA 1
ATOM 2710 C C . ILE A 1 350 ? 6.195 -5.201 4.371 1.00 95.88 350 ILE A C 1
ATOM 2712 O O . ILE A 1 350 ? 7.242 -5.761 4.055 1.00 95.88 350 ILE A O 1
ATOM 2716 N N . ARG A 1 351 ? 6.108 -4.452 5.479 1.00 94.38 351 ARG A N 1
ATOM 2717 C CA . ARG A 1 351 ? 7.248 -4.222 6.387 1.00 94.38 351 ARG A CA 1
ATOM 2718 C C . ARG A 1 351 ? 7.814 -5.520 6.965 1.00 94.38 351 ARG A C 1
ATOM 2720 O O . ARG A 1 351 ? 9.029 -5.654 7.062 1.00 94.38 351 ARG A O 1
ATOM 2727 N N . LEU A 1 352 ? 6.957 -6.477 7.317 1.00 94.31 352 LEU A N 1
ATOM 2728 C CA . LEU A 1 352 ? 7.388 -7.779 7.839 1.00 94.31 352 LEU A CA 1
ATOM 2729 C C . LEU A 1 352 ? 8.033 -8.677 6.772 1.00 94.31 352 LEU A C 1
ATOM 2731 O O . LEU A 1 352 ? 8.892 -9.485 7.111 1.00 94.31 352 LEU A O 1
ATOM 2735 N N . ASN A 1 353 ? 7.648 -8.522 5.503 1.00 94.75 353 ASN A N 1
ATOM 2736 C CA . ASN A 1 353 ? 8.140 -9.324 4.375 1.00 94.75 353 ASN A CA 1
ATOM 2737 C C . ASN A 1 353 ? 9.112 -8.547 3.466 1.00 94.75 353 ASN A C 1
ATOM 2739 O O . ASN A 1 353 ? 9.335 -8.927 2.313 1.00 94.75 353 ASN A O 1
ATOM 2743 N N . THR A 1 354 ? 9.680 -7.444 3.965 1.00 94.50 354 THR A N 1
ATOM 2744 C CA . THR A 1 354 ? 10.628 -6.615 3.212 1.00 94.50 354 THR A CA 1
ATOM 2745 C C . THR A 1 354 ? 11.922 -7.395 2.977 1.00 94.50 354 THR A C 1
ATOM 2747 O O . THR A 1 354 ? 12.470 -7.995 3.903 1.00 94.50 354 THR A O 1
ATOM 2750 N N . VAL A 1 355 ? 12.424 -7.380 1.742 1.00 94.00 355 VAL A N 1
ATOM 2751 C CA . VAL A 1 355 ? 13.679 -8.046 1.372 1.00 94.00 355 VAL A CA 1
ATOM 2752 C C . VAL A 1 355 ? 14.841 -7.415 2.148 1.00 94.00 355 VAL A C 1
ATOM 2754 O O . VAL A 1 355 ? 14.951 -6.188 2.197 1.00 94.00 355 VAL A O 1
ATOM 2757 N N . PRO A 1 356 ? 15.733 -8.207 2.761 1.00 89.19 356 PRO A N 1
ATOM 2758 C CA . PRO A 1 356 ? 16.901 -7.651 3.428 1.00 89.19 356 PRO A CA 1
ATOM 2759 C C . PRO A 1 356 ? 17.945 -7.164 2.406 1.00 89.19 356 PRO A C 1
ATOM 2761 O O . PRO A 1 356 ? 18.159 -7.795 1.377 1.00 89.19 356 PRO A O 1
ATOM 2764 N N . ASN A 1 357 ? 18.664 -6.087 2.737 1.00 87.62 357 ASN A N 1
ATOM 2765 C CA . ASN A 1 357 ? 19.895 -5.635 2.060 1.00 87.62 357 ASN A CA 1
ATOM 2766 C C . ASN A 1 357 ? 19.782 -5.123 0.605 1.00 87.62 357 ASN A C 1
ATOM 2768 O O . ASN A 1 357 ? 20.817 -4.973 -0.053 1.00 87.62 357 ASN A O 1
ATOM 2772 N N . TYR A 1 358 ? 18.588 -4.787 0.106 1.00 94.62 358 TYR A N 1
ATOM 2773 C CA . TYR A 1 358 ? 18.489 -4.010 -1.137 1.00 94.62 358 TYR A CA 1
ATOM 2774 C C . TYR A 1 358 ? 18.879 -2.545 -0.902 1.00 94.62 358 TYR A C 1
ATOM 2776 O O . TYR A 1 358 ? 18.719 -2.004 0.195 1.00 94.62 358 TYR A O 1
ATOM 2784 N N . ALA A 1 359 ? 19.393 -1.895 -1.942 1.00 94.94 359 ALA A N 1
ATOM 2785 C CA . ALA A 1 359 ? 19.701 -0.469 -1.934 1.00 94.94 359 ALA A CA 1
ATOM 2786 C C . ALA A 1 359 ? 18.754 0.272 -2.878 1.00 94.94 359 ALA A C 1
ATOM 2788 O O . ALA A 1 359 ? 18.390 -0.260 -3.921 1.00 94.94 359 ALA A O 1
ATOM 2789 N N . VAL A 1 360 ? 18.369 1.500 -2.523 1.00 96.38 360 VAL A N 1
ATOM 2790 C CA . VAL A 1 360 ? 17.556 2.369 -3.387 1.00 96.38 360 VAL A CA 1
ATOM 2791 C C . VAL A 1 360 ? 18.286 3.682 -3.592 1.00 96.38 360 VAL A C 1
ATOM 2793 O O . VAL A 1 360 ? 18.485 4.440 -2.643 1.00 96.38 360 VAL A O 1
ATOM 2796 N N . ASN A 1 361 ? 18.650 3.970 -4.836 1.00 95.31 361 ASN A N 1
ATOM 2797 C CA . ASN A 1 361 ? 19.133 5.279 -5.244 1.00 95.31 361 ASN A CA 1
ATOM 2798 C C . ASN A 1 361 ? 17.977 6.067 -5.872 1.00 95.31 361 ASN A C 1
ATOM 2800 O O . ASN A 1 361 ? 17.395 5.632 -6.865 1.00 95.31 361 ASN A O 1
ATOM 2804 N N . THR A 1 362 ? 17.627 7.207 -5.274 1.00 95.81 362 THR A N 1
ATOM 2805 C CA . THR A 1 362 ? 16.507 8.041 -5.730 1.00 95.81 362 THR A CA 1
ATOM 2806 C C . THR A 1 362 ? 17.032 9.288 -6.430 1.00 95.81 362 THR A C 1
ATOM 2808 O O . THR A 1 362 ? 17.696 10.114 -5.804 1.00 95.81 362 THR A O 1
ATOM 2811 N N . THR A 1 363 ? 16.696 9.452 -7.706 1.00 94.81 363 THR A N 1
ATOM 2812 C CA . THR A 1 363 ? 17.026 10.635 -8.514 1.00 94.81 363 THR A CA 1
ATOM 2813 C C . THR A 1 363 ? 15.756 11.321 -9.020 1.00 94.81 363 THR A C 1
ATOM 2815 O O . THR A 1 363 ? 14.642 10.825 -8.848 1.00 94.81 363 THR A O 1
ATOM 2818 N N . ILE A 1 364 ? 15.903 12.513 -9.599 1.00 94.50 364 ILE A N 1
ATOM 2819 C CA . ILE A 1 364 ? 14.805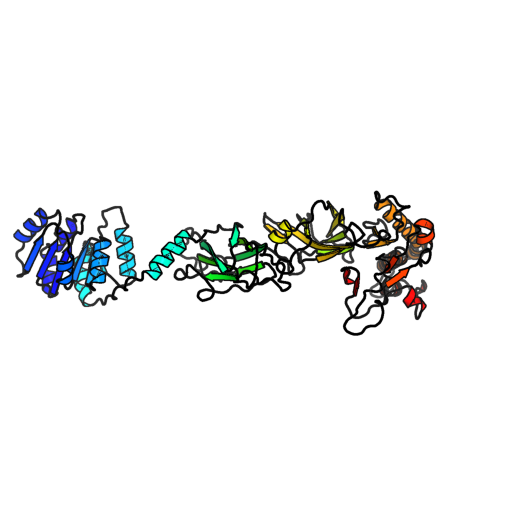 13.250 -10.231 1.00 94.50 364 ILE A CA 1
ATOM 2820 C C . ILE A 1 364 ? 15.026 13.221 -11.738 1.00 94.50 364 ILE A C 1
ATOM 2822 O O . ILE A 1 364 ? 16.127 13.502 -12.203 1.00 94.50 364 ILE A O 1
ATOM 2826 N N . THR A 1 365 ? 13.967 12.943 -12.493 1.00 93.62 365 THR A N 1
ATOM 2827 C CA . THR A 1 365 ? 13.992 12.920 -13.956 1.00 93.62 365 THR A CA 1
ATOM 2828 C C . THR A 1 365 ? 12.783 13.651 -14.536 1.00 93.62 365 THR A C 1
ATOM 2830 O O . THR A 1 365 ? 11.757 13.827 -13.875 1.00 93.62 365 THR A O 1
ATOM 2833 N N . THR A 1 366 ? 12.894 14.080 -15.789 1.00 92.56 366 THR A N 1
ATOM 2834 C CA . THR A 1 366 ? 11.785 14.627 -16.588 1.00 92.56 366 THR A CA 1
ATOM 2835 C C . THR A 1 366 ? 11.377 13.679 -17.716 1.00 92.56 366 THR A C 1
ATOM 2837 O O . THR A 1 366 ? 10.616 14.067 -18.599 1.00 92.56 366 THR A O 1
ATOM 2840 N N . ARG A 1 367 ? 11.852 12.423 -17.694 1.00 89.56 367 ARG A N 1
ATOM 2841 C CA . ARG A 1 367 ? 11.540 11.410 -18.710 1.00 89.56 367 ARG A CA 1
ATOM 2842 C C . ARG A 1 367 ? 10.024 11.207 -18.894 1.00 89.56 367 ARG A C 1
ATOM 2844 O O . ARG A 1 367 ? 9.237 11.091 -17.941 1.00 89.56 367 ARG A O 1
ATOM 2851 N N . GLY A 1 368 ? 9.625 11.117 -20.159 1.00 81.75 368 GLY A N 1
ATOM 2852 C CA . GLY A 1 368 ? 8.256 10.959 -20.636 1.00 81.75 368 GLY A CA 1
ATOM 2853 C C . GLY A 1 368 ? 7.802 12.109 -21.540 1.00 81.75 368 GLY A C 1
ATOM 2854 O O . GLY A 1 368 ? 8.371 13.195 -21.544 1.00 81.75 368 GLY A O 1
ATOM 2855 N N . TYR A 1 369 ? 6.712 11.879 -22.273 1.00 70.50 369 TYR A N 1
ATOM 2856 C CA . TYR A 1 369 ? 6.177 12.811 -23.276 1.00 70.50 369 TYR A CA 1
ATOM 2857 C C . TYR A 1 369 ? 5.846 14.213 -22.731 1.00 70.50 369 TYR A C 1
ATOM 2859 O O . TYR A 1 369 ? 5.983 15.212 -23.432 1.00 70.50 369 TYR A O 1
ATOM 2867 N N . THR A 1 370 ? 5.412 14.296 -21.472 1.00 77.81 370 THR A N 1
ATOM 2868 C CA . THR A 1 370 ? 4.966 15.543 -20.834 1.00 77.81 370 THR A CA 1
ATOM 2869 C C . THR A 1 370 ? 6.101 16.370 -20.226 1.00 77.81 370 THR A C 1
ATOM 2871 O O . THR A 1 370 ? 5.832 17.463 -19.736 1.00 77.81 370 THR A O 1
ATOM 2874 N N . ASN A 1 371 ? 7.347 15.870 -20.216 1.00 81.94 371 ASN A N 1
ATOM 2875 C CA . ASN A 1 371 ? 8.507 16.497 -19.560 1.00 81.94 371 ASN A CA 1
ATOM 2876 C C . ASN A 1 371 ? 8.259 16.934 -18.101 1.00 81.94 371 ASN A C 1
ATOM 2878 O O . ASN A 1 371 ? 8.888 17.861 -17.590 1.00 81.94 371 ASN A O 1
ATOM 2882 N N . THR A 1 372 ? 7.317 16.286 -17.418 1.00 91.31 372 THR A N 1
ATOM 2883 C CA . THR A 1 372 ? 6.971 16.585 -16.027 1.00 91.31 372 THR A CA 1
ATOM 2884 C C . THR A 1 372 ? 7.983 15.960 -15.079 1.00 91.31 372 THR A C 1
ATOM 2886 O O . THR A 1 372 ? 8.375 14.810 -15.282 1.00 91.31 372 THR A O 1
ATOM 2889 N N . THR A 1 373 ? 8.330 16.672 -14.010 1.00 94.56 373 THR A N 1
ATOM 2890 C CA . THR A 1 373 ? 9.240 16.192 -12.967 1.00 94.56 373 THR A CA 1
ATOM 2891 C C . THR A 1 373 ? 8.674 14.973 -12.238 1.00 94.56 373 THR A C 1
ATOM 2893 O O . THR A 1 373 ? 7.538 14.999 -11.764 1.00 94.56 373 THR A O 1
ATOM 2896 N N . LYS A 1 374 ? 9.475 13.911 -12.143 1.00 94.31 374 LYS A N 1
ATOM 2897 C CA . LYS A 1 374 ? 9.167 12.639 -11.473 1.00 94.31 374 LYS A CA 1
ATOM 2898 C C . LYS A 1 374 ? 10.374 12.175 -10.659 1.00 94.31 374 LYS A C 1
ATOM 2900 O O . LYS A 1 374 ? 11.503 12.589 -10.929 1.00 94.31 374 LYS A O 1
ATOM 2905 N N . GLN A 1 375 ? 10.143 11.330 -9.662 1.00 95.38 375 GLN A N 1
ATOM 2906 C CA . GLN A 1 375 ? 11.208 10.609 -8.971 1.00 95.38 375 GLN A CA 1
ATOM 2907 C C . GLN A 1 375 ? 11.472 9.298 -9.693 1.00 95.38 375 GLN A C 1
ATOM 2909 O O . GLN A 1 375 ? 10.552 8.640 -10.175 1.00 95.38 375 GLN A O 1
ATOM 2914 N N . GLN A 1 376 ? 12.739 8.932 -9.749 1.00 95.38 376 GLN A N 1
ATOM 2915 C CA . GLN A 1 376 ? 13.209 7.686 -10.307 1.00 95.38 376 GLN A CA 1
ATOM 2916 C C . GLN A 1 376 ? 13.932 6.907 -9.216 1.00 95.38 376 GLN A C 1
ATOM 2918 O O . GLN A 1 376 ? 14.754 7.471 -8.494 1.00 95.38 376 GLN A O 1
ATOM 2923 N N . PHE A 1 377 ? 13.633 5.617 -9.104 1.00 97.06 377 PHE A N 1
ATOM 2924 C CA . PHE A 1 377 ? 14.189 4.742 -8.080 1.00 97.06 377 PHE A CA 1
ATOM 2925 C C . PHE A 1 377 ? 14.967 3.618 -8.753 1.00 97.06 377 PHE A C 1
ATOM 2927 O O . PHE A 1 377 ? 14.373 2.748 -9.385 1.00 97.06 377 PHE A O 1
ATOM 2934 N N . MET A 1 378 ? 16.291 3.641 -8.616 1.00 96.12 378 MET A N 1
ATOM 2935 C CA . MET A 1 378 ? 17.144 2.518 -8.989 1.00 96.12 378 MET A CA 1
ATOM 2936 C C . MET A 1 378 ? 17.319 1.614 -7.772 1.00 96.12 378 MET A C 1
ATOM 2938 O O . MET A 1 378 ? 17.917 2.020 -6.772 1.00 96.12 378 MET A O 1
ATOM 2942 N N . VAL A 1 379 ? 16.762 0.410 -7.850 1.00 96.94 379 VAL A N 1
ATOM 2943 C CA . VAL A 1 379 ? 16.877 -0.629 -6.827 1.00 96.94 379 VAL A CA 1
ATOM 2944 C C . VAL A 1 379 ? 18.007 -1.566 -7.202 1.00 96.94 379 VAL A C 1
ATOM 2946 O O . VAL A 1 379 ? 18.027 -2.053 -8.326 1.00 96.94 379 VAL A O 1
ATOM 2949 N N . SER A 1 380 ? 18.894 -1.860 -6.258 1.00 94.75 380 SER A N 1
ATOM 2950 C CA . SER A 1 380 ? 20.046 -2.745 -6.450 1.00 94.75 380 SER A CA 1
ATOM 2951 C C . SER A 1 380 ? 20.132 -3.820 -5.369 1.00 94.75 380 SER A C 1
ATOM 2953 O O . SER A 1 380 ? 19.494 -3.711 -4.318 1.00 94.75 380 SER A O 1
ATOM 2955 N N . ASN A 1 381 ? 20.976 -4.828 -5.610 1.00 94.62 381 ASN A N 1
ATOM 2956 C CA . ASN A 1 381 ? 21.179 -6.013 -4.763 1.00 94.62 381 ASN A CA 1
ATOM 2957 C C . ASN A 1 381 ? 19.956 -6.943 -4.682 1.00 94.62 381 ASN A C 1
ATOM 2959 O O . ASN A 1 381 ? 19.733 -7.598 -3.664 1.00 94.62 381 ASN A O 1
ATOM 2963 N N . LEU A 1 382 ? 19.163 -7.012 -5.750 1.00 94.88 382 LEU A N 1
ATOM 2964 C CA . LEU A 1 382 ? 18.134 -8.037 -5.902 1.00 94.88 382 LEU A CA 1
ATOM 2965 C C . LEU A 1 382 ? 18.770 -9.368 -6.324 1.00 94.88 382 LEU A C 1
ATOM 2967 O O . LEU A 1 382 ? 19.869 -9.406 -6.882 1.00 94.88 382 LEU A O 1
ATOM 2971 N N . VAL A 1 383 ? 18.083 -10.472 -6.047 1.00 94.19 383 VAL A N 1
ATOM 2972 C CA . VAL A 1 383 ? 18.495 -11.814 -6.481 1.00 94.19 383 VAL A CA 1
ATOM 2973 C C . VAL A 1 383 ? 18.003 -12.033 -7.909 1.00 94.19 383 VAL A C 1
ATOM 2975 O O . VAL A 1 383 ? 16.925 -11.559 -8.255 1.00 94.19 383 VAL A O 1
ATOM 2978 N N . GLN A 1 384 ? 18.796 -12.720 -8.731 1.00 92.69 384 GLN A N 1
ATOM 2979 C CA . GLN A 1 384 ? 18.429 -13.085 -10.106 1.00 92.69 384 GLN A CA 1
ATOM 2980 C C . GLN A 1 384 ? 17.220 -14.020 -10.153 1.00 92.69 384 GLN A C 1
ATOM 2982 O O . GLN A 1 384 ? 17.000 -14.760 -9.192 1.00 92.69 384 GLN A O 1
ATOM 2987 N N . ASP A 1 385 ? 16.492 -14.021 -11.271 1.00 92.19 385 ASP A N 1
ATOM 2988 C CA . ASP A 1 385 ? 15.361 -14.929 -11.519 1.00 92.19 385 ASP A CA 1
ATOM 2989 C C . ASP A 1 385 ? 14.385 -15.015 -10.328 1.00 92.19 385 ASP A C 1
ATOM 2991 O O . ASP A 1 385 ? 13.987 -16.079 -9.855 1.00 92.19 385 ASP A O 1
ATOM 2995 N N . THR A 1 386 ? 14.088 -13.860 -9.729 1.00 92.69 386 THR A N 1
ATOM 2996 C CA . THR A 1 386 ? 13.270 -13.776 -8.518 1.00 92.69 386 THR A CA 1
ATOM 2997 C C . THR A 1 386 ? 12.166 -12.751 -8.707 1.00 92.69 386 THR A C 1
ATOM 2999 O O . THR A 1 386 ? 12.400 -11.619 -9.134 1.00 92.69 386 THR A O 1
ATOM 3002 N N . THR A 1 387 ? 10.944 -13.147 -8.351 1.00 93.62 387 THR A N 1
ATOM 3003 C CA . THR A 1 387 ? 9.778 -12.263 -8.383 1.00 93.62 387 THR A CA 1
ATOM 3004 C C . THR A 1 387 ? 9.571 -11.599 -7.027 1.00 93.62 387 THR A C 1
ATOM 3006 O O . THR A 1 387 ? 9.503 -12.259 -5.988 1.00 93.62 387 THR A O 1
ATOM 3009 N N . TYR A 1 388 ? 9.427 -10.281 -7.049 1.00 95.44 388 TYR A N 1
ATOM 3010 C CA . TYR A 1 388 ? 9.145 -9.438 -5.898 1.00 95.44 388 TYR A CA 1
ATOM 3011 C C . TYR A 1 388 ? 7.858 -8.642 -6.115 1.00 95.44 388 TYR A C 1
ATOM 3013 O O . TYR A 1 388 ? 7.299 -8.574 -7.211 1.00 95.44 388 TYR A O 1
ATOM 3021 N N . THR A 1 389 ? 7.390 -8.003 -5.048 1.00 96.12 389 THR A N 1
ATOM 3022 C CA . THR A 1 389 ? 6.344 -6.981 -5.116 1.00 96.12 389 THR A CA 1
ATOM 3023 C C . THR A 1 389 ? 6.899 -5.659 -4.606 1.00 96.12 389 THR A C 1
ATOM 3025 O O . THR A 1 389 ? 7.378 -5.572 -3.474 1.00 96.12 389 THR A O 1
ATOM 3028 N N . ALA A 1 390 ? 6.853 -4.636 -5.452 1.00 96.50 390 ALA A N 1
ATOM 3029 C CA . ALA A 1 390 ? 7.333 -3.297 -5.164 1.00 96.50 390 ALA A CA 1
ATOM 3030 C C . ALA A 1 390 ? 6.178 -2.352 -4.815 1.00 96.50 390 ALA A C 1
ATOM 3032 O O . ALA A 1 390 ? 5.101 -2.401 -5.414 1.00 96.50 390 ALA A O 1
ATOM 3033 N N . TYR A 1 391 ? 6.437 -1.458 -3.865 1.00 96.56 391 TYR A N 1
ATOM 3034 C CA . TYR A 1 391 ? 5.515 -0.420 -3.420 1.00 96.56 391 TYR A CA 1
ATOM 3035 C C . TYR A 1 391 ? 6.264 0.892 -3.246 1.00 96.56 391 TYR A C 1
ATOM 3037 O O . TYR A 1 391 ? 7.383 0.914 -2.731 1.00 96.56 391 TYR A O 1
ATOM 3045 N N . MET A 1 392 ? 5.621 2.004 -3.587 1.00 96.19 392 MET A N 1
ATOM 3046 C CA . MET A 1 392 ? 6.084 3.321 -3.172 1.00 96.19 392 MET A CA 1
ATOM 3047 C C . MET A 1 392 ? 5.290 3.751 -1.944 1.00 96.19 392 MET A C 1
ATOM 3049 O O . MET A 1 392 ? 4.063 3.834 -1.976 1.00 96.19 392 MET A O 1
ATOM 3053 N N . ALA A 1 393 ? 5.996 4.016 -0.853 1.00 95.69 393 ALA A N 1
ATOM 3054 C CA . ALA A 1 393 ? 5.439 4.562 0.368 1.00 95.69 393 ALA A CA 1
ATOM 3055 C C . ALA A 1 393 ? 5.678 6.073 0.397 1.00 95.69 393 ALA A C 1
ATOM 3057 O O . ALA A 1 393 ? 6.811 6.524 0.259 1.00 95.69 393 ALA A O 1
ATOM 3058 N N . GLN A 1 394 ? 4.629 6.864 0.601 1.00 94.62 394 GLN A N 1
ATOM 3059 C CA . GLN A 1 394 ? 4.717 8.317 0.715 1.00 94.62 394 GLN A CA 1
ATOM 3060 C C . GLN A 1 394 ? 4.257 8.755 2.101 1.00 94.62 394 GLN A C 1
ATOM 3062 O O . GLN A 1 394 ? 3.157 8.417 2.535 1.00 94.62 394 GLN A O 1
ATOM 3067 N N . THR A 1 395 ? 5.092 9.530 2.794 1.00 93.75 395 THR A N 1
ATOM 3068 C CA . THR A 1 395 ? 4.777 10.031 4.137 1.00 93.75 395 THR A CA 1
ATOM 3069 C C . THR A 1 395 ? 4.393 11.503 4.094 1.00 93.75 395 THR A C 1
ATOM 3071 O O . THR A 1 395 ? 5.201 12.355 3.728 1.00 93.75 395 THR A O 1
ATOM 3074 N N . THR A 1 396 ? 3.166 11.809 4.516 1.00 89.44 396 THR A N 1
ATOM 3075 C CA . THR A 1 396 ? 2.624 13.172 4.583 1.00 89.44 396 THR A CA 1
ATOM 3076 C C . THR A 1 396 ? 2.126 13.439 5.999 1.00 89.44 396 THR A C 1
ATOM 3078 O O . THR A 1 396 ? 1.295 12.697 6.509 1.00 89.44 396 THR A O 1
ATOM 3081 N N . GLN A 1 397 ? 2.651 14.480 6.657 1.00 87.31 397 GLN A N 1
ATOM 3082 C CA . GLN A 1 397 ? 2.264 14.865 8.028 1.00 87.31 397 GLN A CA 1
ATOM 3083 C C . GLN A 1 397 ? 2.327 13.712 9.056 1.00 87.31 397 GLN A C 1
ATOM 3085 O O . GLN A 1 397 ? 1.512 13.629 9.967 1.00 87.31 397 GLN A O 1
ATOM 3090 N N . GLY A 1 398 ? 3.305 12.811 8.914 1.00 86.69 398 GLY A N 1
ATOM 3091 C CA . GLY A 1 398 ? 3.495 11.669 9.817 1.00 86.69 398 GLY A CA 1
ATOM 3092 C C . GLY A 1 398 ? 2.673 10.423 9.472 1.00 86.69 398 GLY A C 1
ATOM 3093 O O . GLY A 1 398 ? 2.907 9.380 10.074 1.00 86.69 398 GLY A O 1
ATOM 3094 N N . LEU A 1 399 ? 1.778 10.493 8.480 1.00 91.19 399 LEU A N 1
ATOM 3095 C CA . LEU A 1 399 ? 1.028 9.344 7.981 1.00 91.19 399 LEU A CA 1
ATOM 3096 C C . LEU A 1 399 ? 1.664 8.796 6.702 1.00 91.19 399 LEU A C 1
ATOM 3098 O O . LEU A 1 399 ? 1.901 9.548 5.754 1.00 91.19 399 LEU A O 1
ATOM 3102 N N . THR A 1 400 ? 1.935 7.492 6.667 1.00 94.56 400 THR A N 1
ATOM 3103 C CA . THR A 1 400 ? 2.504 6.813 5.496 1.00 94.56 400 THR A CA 1
ATOM 3104 C C . THR A 1 400 ? 1.407 6.085 4.725 1.00 94.56 400 THR A C 1
ATOM 3106 O O . THR A 1 400 ? 0.779 5.176 5.263 1.00 94.56 400 THR A O 1
ATOM 3109 N N . GLY A 1 401 ? 1.205 6.460 3.462 1.00 94.25 401 GLY A N 1
ATOM 3110 C CA . GLY A 1 401 ? 0.378 5.715 2.512 1.00 94.25 401 GLY A CA 1
ATOM 3111 C C . GLY A 1 401 ? 1.227 4.935 1.512 1.00 94.25 401 GLY A C 1
ATOM 3112 O O . GLY A 1 401 ? 2.381 5.295 1.281 1.00 94.25 401 GLY A O 1
ATOM 3113 N N . ILE A 1 402 ? 0.666 3.886 0.913 1.00 95.56 402 ILE A N 1
ATOM 3114 C CA . ILE A 1 402 ? 1.335 3.063 -0.110 1.00 95.56 402 ILE A CA 1
ATOM 3115 C C . ILE A 1 402 ? 0.593 3.087 -1.444 1.00 95.56 402 ILE A C 1
ATOM 3117 O O . ILE A 1 402 ? -0.626 3.249 -1.489 1.00 95.56 402 ILE A O 1
ATOM 3121 N N . THR A 1 403 ? 1.326 2.920 -2.541 1.00 95.56 403 THR A N 1
ATOM 3122 C CA . THR A 1 403 ? 0.744 2.704 -3.872 1.00 95.56 403 THR A CA 1
ATOM 3123 C C . THR A 1 403 ? 0.180 1.295 -4.031 1.00 95.56 403 THR A C 1
ATOM 3125 O O . THR A 1 403 ? 0.413 0.413 -3.205 1.00 95.56 403 THR A O 1
ATOM 3128 N N . MET A 1 404 ? -0.520 1.074 -5.143 1.00 92.44 404 MET A N 1
ATOM 3129 C CA . MET A 1 404 ? -0.848 -0.265 -5.636 1.00 92.44 404 MET A CA 1
ATOM 3130 C C . MET A 1 404 ? 0.423 -1.137 -5.779 1.00 92.44 404 MET A C 1
ATOM 3132 O O . MET A 1 404 ? 1.493 -0.586 -6.073 1.00 92.44 404 MET A O 1
ATOM 3136 N N . PRO A 1 405 ? 0.317 -2.468 -5.586 1.00 93.25 405 PRO A N 1
ATOM 3137 C CA . PRO A 1 405 ? 1.432 -3.397 -5.761 1.00 93.25 405 PRO A CA 1
ATOM 3138 C C . PRO A 1 405 ? 1.899 -3.446 -7.218 1.00 93.25 405 PRO A C 1
ATOM 3140 O O . PRO A 1 405 ? 1.082 -3.565 -8.130 1.00 93.25 405 PRO A O 1
ATOM 3143 N N . VAL A 1 406 ? 3.214 -3.423 -7.426 1.00 93.56 406 VAL A N 1
ATOM 3144 C CA . VAL A 1 406 ? 3.846 -3.636 -8.735 1.00 93.56 406 VAL A CA 1
ATOM 3145 C C . VAL A 1 406 ? 4.631 -4.942 -8.686 1.00 93.56 406 VAL A C 1
ATOM 3147 O O . VAL A 1 406 ? 5.567 -5.071 -7.899 1.00 93.56 406 VAL A O 1
ATOM 3150 N N . SER A 1 407 ? 4.247 -5.925 -9.502 1.00 92.94 407 SER A N 1
ATOM 3151 C CA . SER A 1 407 ? 5.021 -7.163 -9.643 1.00 92.94 407 SER A CA 1
ATOM 3152 C C . SER A 1 407 ? 6.288 -6.887 -10.450 1.00 92.94 407 SER A C 1
ATOM 3154 O O . SER A 1 407 ? 6.246 -6.158 -11.439 1.00 92.94 407 SER A O 1
ATOM 3156 N N . VAL A 1 408 ? 7.419 -7.428 -10.003 1.00 92.12 408 VAL A N 1
ATOM 3157 C CA . VAL A 1 408 ? 8.718 -7.221 -10.645 1.00 92.12 408 VAL A CA 1
ATOM 3158 C C . VAL A 1 408 ? 9.511 -8.520 -10.622 1.00 92.12 408 VAL A C 1
ATOM 3160 O O . VAL A 1 408 ? 9.670 -9.116 -9.559 1.00 92.12 408 VAL A O 1
ATOM 3163 N N . THR A 1 409 ? 10.027 -8.945 -11.773 1.00 92.12 409 THR A N 1
ATOM 3164 C CA . THR A 1 409 ? 10.865 -10.146 -11.891 1.00 92.12 409 THR A CA 1
ATOM 3165 C C . THR A 1 409 ? 12.232 -9.752 -12.438 1.00 92.12 409 THR A C 1
ATOM 3167 O O . THR A 1 409 ? 12.341 -9.082 -13.467 1.00 92.12 409 THR A O 1
ATOM 3170 N N . THR A 1 410 ? 13.287 -10.111 -11.711 1.00 93.50 410 THR A N 1
ATOM 3171 C CA . THR A 1 410 ? 14.668 -9.915 -12.166 1.00 93.50 410 THR A CA 1
ATOM 3172 C C . THR A 1 410 ? 15.011 -10.905 -13.268 1.00 93.50 410 THR A C 1
ATOM 3174 O O . THR A 1 410 ? 14.534 -12.038 -13.273 1.00 93.50 410 THR A O 1
ATOM 3177 N N . LYS A 1 411 ? 15.853 -10.467 -14.202 1.00 90.69 411 LYS A N 1
ATOM 3178 C CA . LYS A 1 411 ? 16.274 -11.279 -15.345 1.00 90.69 411 LYS A CA 1
ATOM 3179 C C . LYS A 1 411 ? 17.138 -12.467 -14.901 1.00 90.69 411 LYS A C 1
ATOM 3181 O O . LYS A 1 411 ? 17.840 -12.391 -13.885 1.00 90.69 411 LYS A O 1
ATOM 3186 N N . MET A 1 412 ? 17.077 -13.562 -15.650 1.00 89.50 412 MET A N 1
ATOM 3187 C CA . MET A 1 412 ? 17.901 -14.749 -15.414 1.00 89.50 412 MET A CA 1
ATOM 3188 C C . MET A 1 412 ? 19.331 -14.531 -15.921 1.00 89.50 412 MET A C 1
ATOM 3190 O O . MET A 1 412 ? 20.302 -14.827 -15.213 1.00 89.50 412 MET A O 1
ATOM 3194 N N . ASP A 1 413 ? 19.459 -13.973 -17.124 1.00 85.75 413 ASP A N 1
ATOM 3195 C CA . ASP A 1 413 ? 20.721 -13.815 -17.827 1.00 85.75 413 ASP A CA 1
ATOM 3196 C C . ASP A 1 413 ? 21.446 -12.526 -17.427 1.00 85.75 413 ASP A C 1
ATOM 3198 O O . ASP A 1 413 ? 20.868 -11.483 -17.114 1.00 85.75 413 ASP A O 1
ATOM 3202 N N . ALA A 1 414 ? 22.776 -12.577 -17.473 1.00 87.69 414 ALA A N 1
ATOM 3203 C CA . ALA A 1 414 ? 23.636 -11.424 -17.202 1.00 87.69 414 ALA A CA 1
ATOM 3204 C C . ALA A 1 414 ? 23.894 -10.548 -18.439 1.00 87.69 414 ALA A C 1
ATOM 3206 O O . ALA A 1 414 ? 24.605 -9.548 -18.341 1.00 87.69 414 ALA A O 1
ATOM 3207 N N . ASN A 1 415 ? 23.338 -10.935 -19.590 1.00 90.44 415 ASN A N 1
ATOM 3208 C CA . ASN A 1 415 ? 23.592 -10.298 -20.880 1.00 90.44 415 ASN A CA 1
ATOM 3209 C C . ASN A 1 415 ? 22.811 -8.994 -21.062 1.00 90.44 415 ASN A C 1
ATOM 3211 O O . ASN A 1 415 ? 23.047 -8.285 -22.031 1.00 90.44 415 ASN A O 1
ATOM 3215 N N . CYS A 1 416 ? 21.913 -8.652 -20.136 1.00 91.81 416 CYS A N 1
ATOM 3216 C CA . CYS A 1 416 ? 21.148 -7.413 -20.153 1.00 91.81 416 CYS A CA 1
ATOM 3217 C C . CYS A 1 416 ? 21.483 -6.555 -18.926 1.00 91.81 416 CYS A C 1
ATOM 3219 O O . CYS A 1 416 ? 21.493 -7.046 -17.796 1.00 91.81 416 CYS A O 1
ATOM 3221 N N . ARG A 1 417 ? 21.719 -5.256 -19.133 1.00 92.44 417 ARG A N 1
ATOM 3222 C CA . ARG A 1 417 ? 22.008 -4.283 -18.067 1.00 92.44 417 ARG A CA 1
ATOM 3223 C C . ARG A 1 417 ? 21.172 -3.028 -18.253 1.00 92.44 417 ARG A C 1
ATOM 3225 O O . ARG A 1 417 ? 21.164 -2.477 -19.350 1.00 92.44 417 ARG A O 1
ATOM 3232 N N . ILE A 1 418 ? 20.519 -2.543 -17.194 1.00 93.25 418 ILE A N 1
ATOM 3233 C CA . ILE A 1 418 ? 19.752 -1.288 -17.259 1.00 93.25 418 ILE A CA 1
ATOM 3234 C C . ILE A 1 418 ? 20.697 -0.126 -17.587 1.00 93.25 418 ILE A C 1
ATOM 3236 O O . ILE A 1 418 ? 21.765 -0.009 -16.991 1.00 93.25 418 ILE A O 1
ATOM 3240 N N . ILE A 1 419 ? 20.294 0.783 -18.473 1.00 94.75 419 ILE A N 1
ATOM 3241 C CA . ILE A 1 419 ? 20.898 2.115 -18.631 1.00 94.75 419 ILE A CA 1
ATOM 3242 C C . ILE A 1 419 ? 19.810 3.185 -18.562 1.00 94.75 419 ILE A C 1
ATOM 3244 O O . ILE A 1 419 ? 18.672 2.943 -18.962 1.00 94.75 419 ILE A O 1
ATOM 3248 N N . TYR A 1 420 ? 20.142 4.359 -18.029 1.00 94.88 420 TYR A N 1
ATOM 3249 C CA . TYR A 1 420 ? 19.207 5.473 -17.855 1.00 94.88 420 TYR A CA 1
ATOM 3250 C C . TYR A 1 420 ? 19.958 6.810 -17.710 1.00 94.88 420 TYR A C 1
ATOM 3252 O O . TYR A 1 420 ? 21.181 6.816 -17.596 1.00 94.88 420 TYR A O 1
ATOM 3260 N N . ASP A 1 421 ? 19.229 7.934 -17.725 1.00 93.31 421 ASP A N 1
ATOM 3261 C CA . ASP A 1 421 ? 19.765 9.311 -17.628 1.00 93.31 421 ASP A CA 1
ATOM 3262 C C . ASP A 1 421 ? 20.842 9.644 -18.687 1.00 93.31 421 ASP A C 1
ATOM 3264 O O . ASP A 1 421 ? 21.809 10.362 -18.432 1.00 93.31 421 ASP A O 1
ATOM 3268 N N . LEU A 1 422 ? 20.647 9.144 -19.913 1.00 95.06 422 LEU A N 1
ATOM 3269 C CA . LEU A 1 422 ? 21.501 9.440 -21.065 1.00 95.06 422 LEU A CA 1
ATOM 3270 C C . LEU A 1 422 ? 21.377 10.929 -21.474 1.00 95.06 422 LEU A C 1
ATOM 3272 O O . LEU A 1 422 ? 20.253 11.400 -21.685 1.00 95.06 422 LEU A O 1
ATOM 3276 N N . PRO A 1 423 ? 22.487 11.679 -21.635 1.00 94.62 423 PRO A N 1
ATOM 3277 C CA . PRO A 1 423 ? 22.454 13.090 -22.034 1.00 94.62 423 PRO A CA 1
ATOM 3278 C C . PRO A 1 423 ? 21.728 13.372 -23.358 1.00 94.62 423 PRO A C 1
ATOM 3280 O O . PRO A 1 423 ? 20.900 14.286 -23.431 1.00 94.62 423 PRO A O 1
ATOM 3283 N N . PHE A 1 424 ? 22.023 12.607 -24.411 1.00 96.06 424 PHE A N 1
ATOM 3284 C CA . PHE A 1 424 ? 21.379 12.749 -25.709 1.00 96.06 424 PHE A CA 1
ATOM 3285 C C . PHE A 1 424 ? 20.068 11.962 -25.736 1.00 96.06 424 PHE A C 1
ATOM 3287 O O . PHE A 1 424 ? 19.010 12.586 -25.755 1.00 96.06 424 PHE A O 1
ATOM 3294 N N . CYS A 1 425 ? 20.076 10.634 -25.667 1.00 96.31 425 CYS A N 1
ATOM 3295 C CA . CYS A 1 425 ? 18.895 9.767 -25.664 1.00 96.31 425 CYS A CA 1
ATOM 3296 C C . CYS A 1 425 ? 18.145 9.768 -24.317 1.00 96.31 425 CYS A C 1
ATOM 3298 O O . CYS A 1 425 ? 17.817 8.726 -23.760 1.00 96.31 425 CYS A O 1
ATOM 3300 N N . ASN A 1 426 ? 17.792 10.953 -23.821 1.00 92.50 426 ASN A N 1
ATOM 3301 C CA . ASN A 1 426 ? 17.211 11.223 -22.501 1.00 92.50 426 ASN A CA 1
ATOM 3302 C C . ASN A 1 426 ? 15.843 10.578 -22.194 1.00 92.50 426 ASN A C 1
ATOM 3304 O O . ASN A 1 426 ? 15.314 10.750 -21.097 1.00 92.50 426 ASN A O 1
ATOM 3308 N N . GLN A 1 427 ? 15.248 9.863 -23.149 1.00 91.44 427 GLN A N 1
ATOM 3309 C CA . GLN A 1 427 ? 14.033 9.069 -22.944 1.00 91.44 427 GLN A CA 1
ATOM 3310 C C . GLN A 1 427 ? 14.322 7.577 -22.715 1.00 91.44 427 GLN A C 1
ATOM 3312 O O . GLN A 1 427 ? 13.399 6.819 -22.432 1.00 91.44 427 GLN A O 1
ATOM 3317 N N . VAL A 1 428 ? 15.580 7.147 -22.842 1.00 94.00 428 VAL A N 1
ATOM 3318 C CA . VAL A 1 428 ? 16.005 5.756 -22.657 1.00 94.00 428 VAL A CA 1
ATOM 3319 C C . VAL A 1 428 ? 16.167 5.447 -21.173 1.00 94.00 428 VAL A C 1
ATOM 3321 O O . VAL A 1 428 ? 16.829 6.184 -20.440 1.00 94.00 428 VAL A O 1
ATOM 3324 N N . ALA A 1 429 ? 15.525 4.362 -20.749 1.00 94.19 429 ALA A N 1
ATOM 3325 C CA . ALA A 1 429 ? 15.541 3.845 -19.387 1.00 94.19 429 ALA A CA 1
ATOM 3326 C C . ALA A 1 429 ? 15.088 2.384 -19.392 1.00 94.19 429 ALA A C 1
ATOM 3328 O O . ALA A 1 429 ? 13.944 2.076 -19.075 1.00 94.19 429 ALA A O 1
ATOM 3329 N N . TYR A 1 430 ? 15.955 1.507 -19.874 1.00 94.56 430 TYR A N 1
ATOM 3330 C CA . TYR A 1 430 ? 15.680 0.082 -20.024 1.00 94.56 430 TYR A CA 1
ATOM 3331 C C . TYR A 1 430 ? 16.997 -0.683 -20.150 1.00 94.56 430 TYR A C 1
ATOM 3333 O O . TYR A 1 430 ? 18.075 -0.085 -20.231 1.00 94.56 430 TYR A O 1
ATOM 3341 N N . SER A 1 431 ? 16.916 -2.006 -20.161 1.00 94.31 431 SER A N 1
ATOM 3342 C CA . SER A 1 431 ? 18.063 -2.891 -20.290 1.00 94.31 431 SER A CA 1
ATOM 3343 C C . SER A 1 431 ? 18.547 -2.998 -21.715 1.00 94.31 431 SER A C 1
ATOM 3345 O O . SER A 1 431 ? 17.760 -3.108 -22.651 1.00 94.31 431 SER A O 1
ATOM 3347 N N . VAL A 1 432 ? 19.864 -3.002 -21.858 1.00 94.50 432 VAL A N 1
ATOM 3348 C CA . VAL A 1 432 ? 20.578 -3.101 -23.128 1.00 94.50 432 VAL A CA 1
ATOM 3349 C C . VAL A 1 432 ? 21.536 -4.286 -23.094 1.00 94.50 432 VAL A C 1
ATOM 3351 O O . VAL A 1 432 ? 21.962 -4.680 -22.000 1.00 94.50 432 VAL A O 1
ATOM 3354 N N . PRO A 1 433 ? 21.883 -4.863 -24.256 1.00 93.69 433 PRO A N 1
ATOM 3355 C CA . PRO A 1 433 ? 22.791 -5.990 -24.302 1.00 93.69 433 PRO A CA 1
ATOM 3356 C C . PRO A 1 433 ? 24.201 -5.576 -23.877 1.00 93.69 433 PRO A C 1
ATOM 3358 O O . PRO A 1 433 ? 24.681 -4.483 -24.194 1.00 93.69 433 PRO A O 1
ATOM 3361 N N . ILE A 1 434 ? 24.863 -6.461 -23.148 1.00 91.44 434 ILE A N 1
ATOM 3362 C CA . ILE A 1 434 ? 26.217 -6.305 -22.631 1.00 91.44 434 ILE A CA 1
ATOM 3363 C C . ILE A 1 434 ? 26.873 -7.682 -22.518 1.00 91.44 434 ILE A C 1
ATOM 3365 O O . ILE A 1 434 ? 26.199 -8.692 -22.328 1.00 91.44 434 ILE A O 1
ATOM 3369 N N . ASN A 1 435 ? 28.199 -7.722 -22.584 1.00 89.56 435 ASN A N 1
ATOM 3370 C CA . ASN A 1 435 ? 28.955 -8.870 -22.114 1.00 89.56 435 ASN A CA 1
ATOM 3371 C C . ASN A 1 435 ? 29.446 -8.627 -20.674 1.00 89.56 435 ASN A C 1
ATOM 3373 O O . ASN A 1 435 ? 30.244 -7.705 -20.448 1.00 89.56 435 ASN A O 1
ATOM 3377 N N . PRO A 1 436 ? 28.986 -9.433 -19.699 1.00 84.81 436 PRO A N 1
ATOM 3378 C CA . PRO A 1 436 ? 29.329 -9.256 -18.290 1.00 84.81 436 PRO A CA 1
ATOM 3379 C C . PRO A 1 436 ? 30.816 -9.502 -17.986 1.00 84.81 436 PRO A C 1
ATOM 3381 O O . PRO A 1 436 ? 31.298 -9.023 -16.963 1.00 84.81 436 PRO A O 1
ATOM 3384 N N . ASP A 1 437 ? 31.547 -10.209 -18.854 1.00 82.81 437 ASP A N 1
ATOM 3385 C CA . ASP A 1 437 ? 32.969 -10.515 -18.663 1.00 82.81 437 ASP A CA 1
ATOM 3386 C C . ASP A 1 437 ? 33.881 -9.377 -19.140 1.00 82.81 437 ASP A C 1
ATOM 3388 O O . ASP A 1 437 ? 34.983 -9.191 -18.619 1.00 82.81 437 ASP A O 1
ATOM 3392 N N . THR A 1 438 ? 33.450 -8.609 -20.147 1.00 75.38 438 THR A N 1
ATOM 3393 C CA . THR A 1 438 ? 34.269 -7.537 -20.741 1.00 75.38 438 THR A CA 1
ATOM 3394 C C . THR A 1 438 ? 33.993 -6.169 -20.138 1.00 75.38 438 THR A C 1
ATOM 3396 O O . THR A 1 438 ? 34.871 -5.307 -20.131 1.00 75.38 438 THR A O 1
ATOM 3399 N N . PHE A 1 439 ? 32.771 -5.946 -19.658 1.00 70.25 439 PHE A N 1
ATOM 3400 C CA . PHE A 1 439 ? 32.386 -4.694 -19.030 1.00 70.25 439 PHE A CA 1
ATOM 3401 C C . PHE A 1 439 ? 32.424 -4.852 -17.517 1.00 70.25 439 PHE A C 1
ATOM 3403 O O . PHE A 1 439 ? 31.673 -5.647 -16.955 1.00 70.25 439 PHE A O 1
ATOM 3410 N N . ASN A 1 440 ? 33.275 -4.066 -16.849 1.00 63.59 440 ASN A N 1
ATOM 3411 C CA . ASN A 1 440 ? 33.267 -4.037 -15.394 1.00 63.59 440 ASN A CA 1
ATOM 3412 C C . ASN A 1 440 ? 31.875 -3.590 -14.915 1.00 63.59 440 ASN A C 1
ATOM 3414 O O . ASN A 1 440 ? 31.409 -2.497 -15.244 1.00 63.59 440 ASN A O 1
ATOM 3418 N N . THR A 1 441 ? 31.224 -4.446 -14.132 1.00 60.50 441 THR A N 1
ATOM 3419 C CA . THR A 1 441 ? 29.876 -4.249 -13.596 1.00 60.50 441 THR A CA 1
ATOM 3420 C C . THR A 1 441 ? 29.747 -3.032 -12.678 1.00 60.50 441 THR A C 1
ATOM 3422 O O . THR A 1 441 ? 28.626 -2.635 -12.370 1.00 60.50 441 THR A O 1
ATOM 3425 N N . ASP A 1 442 ? 30.864 -2.426 -12.269 1.00 61.91 442 ASP A N 1
ATOM 3426 C CA . ASP A 1 442 ? 30.896 -1.309 -11.323 1.00 61.91 442 ASP A CA 1
ATOM 3427 C C . ASP A 1 442 ? 30.540 0.059 -11.936 1.00 61.91 442 ASP A C 1
ATOM 3429 O O . ASP A 1 442 ? 30.210 0.980 -11.188 1.00 61.91 442 ASP A O 1
ATOM 3433 N N . ASN A 1 443 ? 30.592 0.233 -13.268 1.00 72.12 443 ASN A N 1
ATOM 3434 C CA . ASN A 1 443 ? 30.323 1.536 -13.898 1.00 72.12 443 ASN A CA 1
ATOM 3435 C C . ASN A 1 443 ? 29.282 1.479 -15.027 1.00 72.12 443 ASN A C 1
ATOM 3437 O O . ASN A 1 443 ? 29.588 1.594 -16.214 1.00 72.12 443 ASN A O 1
ATOM 3441 N N . GLN A 1 444 ? 28.012 1.368 -14.631 1.00 81.00 444 GLN A N 1
ATOM 3442 C CA . GLN A 1 444 ? 26.845 1.461 -15.518 1.00 81.00 444 GLN A CA 1
ATOM 3443 C C . GLN A 1 444 ? 26.844 2.728 -16.397 1.00 81.00 444 GLN A C 1
ATOM 3445 O O . GLN A 1 444 ? 26.336 2.708 -17.520 1.00 81.00 444 GLN A O 1
ATOM 3450 N N . TRP A 1 445 ? 27.422 3.829 -15.910 1.00 87.06 445 TRP A N 1
ATOM 3451 C CA . TRP A 1 445 ? 27.428 5.109 -16.617 1.00 87.06 445 TRP A CA 1
ATOM 3452 C C . TRP A 1 445 ? 28.322 5.102 -17.855 1.00 87.06 445 TRP A C 1
ATOM 3454 O O . TRP A 1 445 ? 27.965 5.728 -18.850 1.00 87.06 445 TRP A O 1
ATOM 3464 N N . ASP A 1 446 ? 29.425 4.349 -17.841 1.00 89.06 446 ASP A N 1
ATOM 3465 C CA . ASP A 1 446 ? 30.284 4.202 -19.022 1.00 89.06 446 ASP A CA 1
ATOM 3466 C C . ASP A 1 446 ? 29.544 3.470 -20.147 1.00 89.06 446 ASP A C 1
ATOM 3468 O O . ASP A 1 446 ? 29.658 3.846 -21.315 1.00 89.06 446 ASP A O 1
ATOM 3472 N N . LEU A 1 447 ? 28.738 2.458 -19.800 1.00 91.19 447 LEU A N 1
ATOM 3473 C CA . LEU A 1 447 ? 27.897 1.741 -20.759 1.00 91.19 447 LEU A CA 1
ATOM 3474 C C . LEU A 1 447 ? 26.845 2.674 -21.364 1.00 91.19 447 LEU A C 1
ATOM 3476 O O . LEU A 1 447 ? 26.715 2.751 -22.586 1.00 91.19 447 LEU A O 1
ATOM 3480 N N . ALA A 1 448 ? 26.126 3.412 -20.511 1.00 93.38 448 ALA A N 1
ATOM 3481 C CA . ALA A 1 448 ? 25.137 4.392 -20.947 1.00 93.38 448 ALA A CA 1
ATOM 3482 C C . ALA A 1 448 ? 25.767 5.436 -21.884 1.00 93.38 448 ALA A C 1
ATOM 3484 O O . ALA A 1 448 ? 25.225 5.707 -22.953 1.00 93.38 448 ALA A O 1
ATOM 3485 N N . TYR A 1 449 ? 26.944 5.959 -21.527 1.00 93.38 449 TYR A N 1
ATOM 3486 C CA . TYR A 1 449 ? 27.674 6.946 -22.319 1.00 93.38 449 TYR A CA 1
ATOM 3487 C C . TYR A 1 449 ? 28.122 6.411 -23.686 1.00 93.38 449 TYR A C 1
ATOM 3489 O O . TYR A 1 449 ? 28.026 7.128 -24.683 1.00 93.38 449 TYR A O 1
ATOM 3497 N N . GLN A 1 450 ? 28.579 5.157 -23.772 1.00 92.75 450 GLN A N 1
ATOM 3498 C CA . GLN A 1 450 ? 28.974 4.542 -25.045 1.00 92.75 450 GLN A CA 1
ATOM 3499 C C . GLN A 1 450 ? 27.787 4.371 -26.000 1.00 92.75 450 GLN A C 1
ATOM 3501 O O . GLN A 1 450 ? 27.880 4.758 -27.169 1.00 92.75 450 GLN A O 1
ATOM 3506 N N . TYR A 1 451 ? 26.655 3.864 -25.499 1.00 95.19 451 TYR A N 1
ATOM 3507 C CA . TYR A 1 451 ? 25.419 3.778 -26.280 1.00 95.19 451 TYR A CA 1
ATOM 3508 C C . TYR A 1 451 ? 24.942 5.158 -26.748 1.00 95.19 451 TYR A C 1
ATOM 3510 O O . TYR A 1 451 ? 24.578 5.320 -27.917 1.00 95.19 451 TYR A O 1
ATOM 3518 N N . ASP A 1 452 ? 24.981 6.148 -25.853 1.00 97.00 452 ASP A N 1
ATOM 3519 C CA . ASP A 1 452 ? 24.527 7.509 -26.128 1.00 97.00 452 ASP A CA 1
ATOM 3520 C C . ASP A 1 452 ? 25.398 8.221 -27.171 1.00 97.00 452 ASP A C 1
ATOM 3522 O O . ASP A 1 452 ? 24.882 8.836 -28.104 1.00 97.00 452 ASP A O 1
ATOM 3526 N N . THR A 1 453 ? 26.723 8.072 -27.067 1.00 95.50 453 THR A N 1
ATOM 3527 C CA . THR A 1 453 ? 27.694 8.653 -28.008 1.00 95.50 453 THR A CA 1
ATOM 3528 C C . THR A 1 453 ? 27.470 8.120 -29.421 1.00 95.50 453 THR A C 1
ATOM 3530 O O . THR A 1 453 ? 27.361 8.891 -30.371 1.00 95.50 453 THR A O 1
ATOM 3533 N N . GLN A 1 454 ? 27.308 6.804 -29.565 1.00 94.44 454 GLN A N 1
ATOM 3534 C CA . GLN A 1 454 ? 27.062 6.174 -30.862 1.00 94.44 454 GLN A CA 1
ATOM 3535 C C . GLN A 1 454 ? 25.717 6.608 -31.480 1.00 94.44 454 GLN A C 1
ATOM 3537 O O . GLN A 1 454 ? 25.611 6.766 -32.700 1.00 94.44 454 GLN A O 1
ATOM 3542 N N . ALA A 1 455 ? 24.683 6.824 -30.661 1.00 96.25 455 ALA A N 1
ATOM 3543 C CA . ALA A 1 455 ? 23.411 7.367 -31.135 1.00 96.25 455 ALA A CA 1
ATOM 3544 C C . ALA A 1 455 ? 23.547 8.836 -31.575 1.00 96.25 455 ALA A C 1
ATOM 3546 O O . ALA A 1 455 ? 23.015 9.215 -32.621 1.00 96.25 455 ALA A O 1
ATOM 3547 N N . LEU A 1 456 ? 24.293 9.648 -30.819 1.00 96.62 456 LEU A N 1
ATOM 3548 C CA . LEU A 1 456 ? 24.560 11.049 -31.140 1.00 96.62 456 LEU A CA 1
ATOM 3549 C C . LEU A 1 456 ? 25.330 11.195 -32.461 1.00 96.62 456 LEU A C 1
ATOM 3551 O O . LEU A 1 456 ? 24.899 11.954 -33.325 1.00 96.62 456 LEU A O 1
ATOM 3555 N N . GLU A 1 457 ? 26.398 10.422 -32.670 1.00 95.62 457 GLU A N 1
ATOM 3556 C CA . GLU A 1 457 ? 27.183 10.433 -33.916 1.00 95.62 457 GLU A CA 1
ATOM 3557 C C . GLU A 1 457 ? 26.318 10.114 -35.148 1.00 95.62 457 GLU A C 1
ATOM 3559 O O . GLU A 1 457 ? 26.441 10.749 -36.196 1.00 95.62 457 GLU A O 1
ATOM 3564 N N . LYS A 1 458 ? 25.377 9.166 -35.023 1.00 95.12 458 LYS A N 1
ATOM 3565 C CA . LYS A 1 458 ? 24.412 8.842 -36.090 1.00 95.12 458 LYS A CA 1
ATOM 3566 C C . LYS A 1 458 ? 23.361 9.938 -36.296 1.00 95.12 458 LYS A C 1
ATOM 3568 O O . LYS A 1 458 ? 22.774 10.025 -37.376 1.00 95.12 458 LYS A O 1
ATOM 3573 N N . PHE A 1 459 ? 23.109 10.766 -35.285 1.00 96.31 459 PHE A N 1
ATOM 3574 C CA . PHE A 1 459 ? 22.154 11.870 -35.347 1.00 96.31 459 PHE A CA 1
ATOM 3575 C C . PHE A 1 459 ? 22.739 13.132 -35.994 1.00 96.31 459 PHE A C 1
ATOM 3577 O O . PHE A 1 459 ? 22.003 13.874 -36.647 1.00 96.31 459 PHE A O 1
ATOM 3584 N N . GLU A 1 460 ? 24.041 13.393 -35.840 1.00 94.69 460 GLU A N 1
ATOM 3585 C CA . GLU A 1 460 ? 24.680 14.638 -36.295 1.00 94.69 460 GLU A CA 1
ATOM 3586 C C . GLU A 1 460 ? 24.401 14.995 -37.767 1.00 94.69 460 GLU A C 1
ATOM 3588 O O . GLU A 1 460 ? 23.987 16.134 -38.015 1.00 94.69 460 GLU A O 1
ATOM 3593 N N . PRO A 1 461 ? 24.516 14.077 -38.753 1.00 94.31 461 PRO A N 1
ATOM 3594 C CA . PRO A 1 461 ? 24.237 14.409 -40.152 1.00 94.31 461 PRO A CA 1
ATOM 3595 C C . PRO A 1 461 ? 22.795 14.876 -40.377 1.00 94.31 461 PRO A C 1
ATOM 3597 O O . PRO A 1 461 ? 22.549 15.811 -41.143 1.00 94.31 461 PRO A O 1
ATOM 3600 N N . PHE A 1 462 ? 21.839 14.257 -39.679 1.00 93.75 462 PHE A N 1
ATOM 3601 C CA . PHE A 1 462 ? 20.435 14.654 -39.725 1.00 93.75 462 PHE A CA 1
ATOM 3602 C C . PHE A 1 462 ? 20.227 16.032 -39.089 1.00 93.75 462 PHE A C 1
ATOM 3604 O O . PHE A 1 462 ? 19.553 16.879 -39.672 1.00 93.75 462 PHE A O 1
ATOM 3611 N N . SER A 1 463 ? 20.846 16.287 -37.933 1.00 91.25 463 SER A N 1
ATOM 3612 C CA . SER A 1 463 ? 20.784 17.587 -37.255 1.00 91.25 463 SER A CA 1
ATOM 3613 C C . SER A 1 463 ? 21.288 18.718 -38.158 1.00 91.25 463 SER A C 1
ATOM 3615 O O . SER A 1 463 ? 20.630 19.750 -38.304 1.00 91.25 463 SER A O 1
ATOM 3617 N N . VAL A 1 464 ? 22.414 18.493 -38.846 1.00 90.88 464 VAL A N 1
ATOM 3618 C CA . VAL A 1 464 ? 22.972 19.436 -39.824 1.00 90.88 464 VAL A CA 1
ATOM 3619 C C . VAL A 1 464 ? 22.000 19.660 -40.984 1.00 90.88 464 VAL A C 1
ATOM 3621 O O . VAL A 1 464 ? 21.747 20.811 -41.339 1.00 90.88 464 VAL A O 1
ATOM 3624 N N . ALA A 1 465 ? 21.409 18.602 -41.546 1.00 89.50 465 ALA A N 1
ATOM 3625 C CA . ALA A 1 465 ? 20.417 18.725 -42.616 1.00 89.50 465 ALA A CA 1
ATOM 3626 C C . ALA A 1 465 ? 19.164 19.505 -42.175 1.00 89.50 465 ALA A C 1
ATOM 3628 O O . ALA A 1 465 ? 18.681 20.359 -42.917 1.00 89.50 465 ALA A O 1
ATOM 3629 N N . LEU A 1 466 ? 18.659 19.260 -40.963 1.00 88.12 466 LEU A N 1
ATOM 3630 C CA . LEU A 1 466 ? 17.475 19.937 -40.432 1.00 88.12 466 LEU A CA 1
ATOM 3631 C C . LEU A 1 466 ? 17.750 21.410 -40.083 1.00 88.12 466 LEU A C 1
ATOM 3633 O O . LEU A 1 466 ? 16.884 22.255 -40.289 1.00 88.12 466 LEU A O 1
ATOM 3637 N N . SER A 1 467 ? 18.960 21.742 -39.619 1.00 85.00 467 SER A N 1
ATOM 3638 C CA . SER A 1 467 ? 19.354 23.121 -39.274 1.00 85.00 467 SER A CA 1
ATOM 3639 C C . SER A 1 467 ? 19.399 24.090 -40.462 1.00 85.00 467 SER A C 1
ATOM 3641 O O . SER A 1 467 ? 19.409 25.304 -40.269 1.00 85.00 467 SER A O 1
ATOM 3643 N N . GLN A 1 468 ? 19.379 23.577 -41.697 1.00 84.12 468 GLN A N 1
ATOM 3644 C CA . GLN A 1 468 ? 19.248 24.404 -42.902 1.00 84.12 468 GLN A CA 1
ATOM 3645 C C . GLN A 1 468 ? 17.864 25.074 -42.999 1.00 84.12 468 GLN A C 1
ATOM 3647 O O . GLN A 1 468 ? 17.675 25.982 -43.808 1.00 84.12 468 GLN A O 1
ATOM 3652 N N . PHE A 1 469 ? 16.902 24.652 -42.171 1.00 78.00 469 PHE A N 1
ATOM 3653 C CA . PHE A 1 469 ? 15.547 25.188 -42.109 1.00 78.00 469 PHE A CA 1
ATOM 3654 C C . PHE A 1 469 ? 15.360 26.093 -40.890 1.00 78.00 469 PHE A C 1
ATOM 3656 O O . PHE A 1 469 ? 15.864 25.824 -39.802 1.00 78.00 469 PHE A O 1
ATOM 3663 N N . ASN A 1 470 ? 14.581 27.165 -41.054 1.00 75.81 470 ASN A N 1
ATOM 3664 C CA . ASN A 1 470 ? 14.230 28.033 -39.935 1.00 75.81 470 ASN A CA 1
ATOM 3665 C C . ASN A 1 470 ? 13.089 27.405 -39.117 1.00 75.81 470 ASN A C 1
ATOM 3667 O O . ASN A 1 470 ? 11.915 27.518 -39.485 1.00 75.81 470 ASN A O 1
ATOM 3671 N N . CYS A 1 471 ? 13.450 26.787 -37.993 1.00 71.38 471 CYS A N 1
ATOM 3672 C CA . CYS A 1 471 ? 12.539 26.096 -37.082 1.00 71.38 471 CYS A CA 1
ATOM 3673 C C . CYS A 1 471 ? 11.420 26.953 -36.486 1.00 71.38 471 CYS A C 1
ATOM 3675 O O . CYS A 1 471 ? 10.391 26.406 -36.097 1.00 71.38 471 CYS A O 1
ATOM 3677 N N . GLU A 1 472 ? 11.592 28.273 -36.428 1.00 70.31 472 GLU A N 1
ATOM 3678 C CA . GLU A 1 472 ? 10.613 29.182 -35.823 1.00 70.31 472 GLU A CA 1
ATOM 3679 C C . GLU A 1 472 ? 9.481 29.557 -36.784 1.00 70.31 472 GLU A C 1
ATOM 3681 O O . GLU A 1 472 ? 8.380 29.895 -36.356 1.00 70.31 472 GLU A O 1
ATOM 3686 N N . THR A 1 473 ? 9.744 29.504 -38.090 1.00 70.75 473 THR A N 1
ATOM 3687 C CA . THR A 1 473 ? 8.810 29.983 -39.124 1.00 70.75 473 THR A CA 1
ATOM 3688 C C . THR A 1 473 ? 8.331 28.882 -40.062 1.00 70.75 473 THR A C 1
ATOM 3690 O O . THR A 1 473 ? 7.311 29.049 -40.729 1.00 70.75 473 THR A O 1
ATOM 3693 N N . THR A 1 474 ? 9.030 27.746 -40.110 1.00 70.88 474 THR A N 1
ATOM 3694 C CA . THR A 1 474 ? 8.724 26.665 -41.049 1.00 70.88 474 THR A CA 1
ATOM 3695 C C . THR A 1 474 ? 7.797 25.636 -40.405 1.00 70.88 474 THR A C 1
ATOM 3697 O O . THR A 1 474 ? 8.209 24.841 -39.560 1.00 70.88 474 THR A O 1
ATOM 3700 N N . GLN A 1 475 ? 6.535 25.639 -40.831 1.00 75.19 475 GLN A N 1
ATOM 3701 C CA . GLN A 1 475 ? 5.580 24.567 -40.559 1.00 75.19 475 GLN A CA 1
ATOM 3702 C C . GLN A 1 475 ? 5.547 23.596 -41.742 1.00 75.19 475 GLN A C 1
ATOM 3704 O O . GLN A 1 475 ? 5.437 24.009 -42.896 1.00 75.19 475 GLN A O 1
ATOM 3709 N N . TYR A 1 476 ? 5.648 22.301 -41.453 1.00 71.19 476 TYR A N 1
ATOM 3710 C CA . TYR A 1 476 ? 5.617 21.233 -42.458 1.00 71.19 476 TYR A CA 1
ATOM 3711 C C . TYR A 1 476 ? 4.201 20.686 -42.675 1.00 71.19 476 TYR A C 1
ATOM 3713 O O . TYR A 1 476 ? 3.910 20.082 -43.705 1.00 71.19 476 TYR A O 1
ATOM 3721 N N . SER A 1 477 ? 3.310 20.936 -41.713 1.00 70.94 477 SER A N 1
ATOM 3722 C CA . SER A 1 477 ? 1.865 20.721 -41.797 1.00 70.94 477 SER A CA 1
ATOM 3723 C C . SER A 1 477 ? 1.137 21.732 -40.903 1.00 70.94 477 SER A C 1
ATOM 3725 O O . SER A 1 477 ? 1.776 22.525 -40.216 1.00 70.94 477 SER A O 1
ATOM 3727 N N . LEU A 1 478 ? -0.199 21.677 -40.851 1.00 71.94 478 LEU A N 1
ATOM 3728 C CA . LEU A 1 478 ? -1.017 22.538 -39.980 1.00 71.94 478 LEU A CA 1
ATOM 3729 C C . LEU A 1 478 ? -0.680 22.416 -38.480 1.00 71.94 478 LEU A C 1
ATOM 3731 O O . LEU A 1 478 ? -1.075 23.281 -37.702 1.00 71.94 478 LEU A O 1
ATOM 3735 N N . VAL A 1 479 ? 0.002 21.340 -38.068 1.00 78.25 479 VAL A N 1
ATOM 3736 C CA . VAL A 1 479 ? 0.266 21.019 -36.654 1.00 78.25 479 VAL A CA 1
ATOM 3737 C C . VAL A 1 479 ? 1.706 20.574 -36.363 1.00 78.25 479 VAL A C 1
ATOM 3739 O O . VAL A 1 479 ? 1.998 20.267 -35.213 1.00 78.25 479 VAL A O 1
ATOM 3742 N N . ARG A 1 480 ? 2.605 20.518 -37.362 1.00 83.88 480 ARG A N 1
ATOM 3743 C CA . ARG A 1 480 ? 3.993 20.036 -37.192 1.00 83.88 480 ARG A CA 1
ATOM 3744 C C . ARG A 1 480 ? 5.031 21.035 -37.681 1.00 83.88 480 ARG A C 1
ATOM 3746 O O . ARG A 1 480 ? 4.865 21.650 -38.738 1.00 83.88 480 ARG A O 1
ATOM 3753 N N . ASN A 1 481 ? 6.132 21.132 -36.943 1.00 85.75 481 ASN A N 1
ATOM 3754 C CA . ASN A 1 481 ? 7.280 21.975 -37.274 1.00 85.75 481 ASN A CA 1
ATOM 3755 C C . ASN A 1 481 ? 8.618 21.222 -37.123 1.00 85.75 481 ASN A C 1
ATOM 3757 O O . ASN A 1 481 ? 8.667 20.019 -36.861 1.00 85.75 481 ASN A O 1
ATOM 3761 N N . CYS A 1 482 ? 9.727 21.945 -37.275 1.00 86.31 482 CYS A N 1
ATOM 3762 C CA . CYS A 1 482 ? 11.072 21.397 -37.109 1.00 86.31 482 CYS A CA 1
ATOM 3763 C C . CYS A 1 482 ? 11.338 20.789 -35.731 1.00 86.31 482 CYS A C 1
ATOM 3765 O O . CYS A 1 482 ? 12.057 19.799 -35.643 1.00 86.31 482 CYS A O 1
ATOM 3767 N N . THR A 1 483 ? 10.775 21.354 -34.662 1.00 88.06 483 THR A N 1
ATOM 3768 C CA . THR A 1 483 ? 10.937 20.827 -33.303 1.00 88.06 483 THR A CA 1
ATOM 3769 C C . THR A 1 483 ? 10.277 19.458 -33.163 1.00 88.06 483 THR A C 1
ATOM 3771 O O . THR A 1 483 ? 10.858 18.571 -32.540 1.00 88.06 483 THR A O 1
ATOM 3774 N N . ASP A 1 484 ? 9.112 19.251 -33.786 1.00 89.69 484 ASP A N 1
ATOM 3775 C CA . ASP A 1 484 ? 8.477 17.932 -33.847 1.00 89.69 484 ASP A CA 1
ATOM 3776 C C . ASP A 1 484 ? 9.328 16.928 -34.627 1.00 89.69 484 ASP A C 1
ATOM 3778 O O . ASP A 1 484 ? 9.591 15.842 -34.119 1.00 89.69 484 ASP A O 1
ATOM 3782 N N . CYS A 1 485 ? 9.807 17.297 -35.821 1.00 91.50 485 CYS A N 1
ATOM 3783 C CA . CYS A 1 485 ? 10.682 16.432 -36.621 1.00 91.50 485 CYS A CA 1
ATOM 3784 C C . CYS A 1 485 ? 11.965 16.063 -35.863 1.00 91.50 485 CYS A C 1
ATOM 3786 O O . CYS A 1 485 ? 12.339 14.894 -35.814 1.00 91.50 485 CYS A O 1
ATOM 3788 N N . TYR A 1 486 ? 12.612 17.043 -35.223 1.00 91.75 486 TYR A N 1
ATOM 3789 C CA . TYR A 1 486 ? 13.804 16.825 -34.406 1.00 91.75 486 TYR A CA 1
ATOM 3790 C C . TYR A 1 486 ? 13.527 15.827 -33.276 1.00 91.75 486 TYR A C 1
ATOM 3792 O O . TYR A 1 486 ? 14.282 14.872 -33.098 1.00 91.75 486 TYR A O 1
ATOM 3800 N N . ARG A 1 487 ? 12.436 16.033 -32.521 1.00 91.56 487 ARG A N 1
ATOM 3801 C CA . ARG A 1 487 ? 12.027 15.159 -31.412 1.00 91.56 487 ARG A CA 1
ATOM 3802 C C . ARG A 1 487 ? 11.741 13.741 -31.898 1.00 91.56 487 ARG A C 1
ATOM 3804 O O . ARG A 1 487 ? 12.255 12.793 -31.310 1.00 91.56 487 ARG A O 1
ATOM 3811 N N . ASP A 1 488 ? 10.934 13.601 -32.944 1.00 93.19 488 ASP A N 1
ATOM 3812 C CA . ASP A 1 488 ? 10.437 12.302 -33.395 1.00 93.19 488 ASP A CA 1
ATOM 3813 C C . ASP A 1 488 ? 11.548 11.500 -34.090 1.00 93.19 488 ASP A C 1
ATOM 3815 O O . ASP A 1 488 ? 11.695 10.310 -33.815 1.00 93.19 488 ASP A O 1
ATOM 3819 N N . TYR A 1 489 ? 12.416 12.148 -34.882 1.00 95.00 489 TYR A N 1
ATOM 3820 C CA . TYR A 1 489 ? 13.606 11.500 -35.450 1.00 95.00 489 TYR A CA 1
ATOM 3821 C C . TYR A 1 489 ? 14.591 11.073 -34.365 1.00 95.00 489 TYR A C 1
ATOM 3823 O O . TYR A 1 489 ? 15.115 9.965 -34.416 1.00 95.00 489 TYR A O 1
ATOM 3831 N N . LYS A 1 490 ? 14.819 11.915 -33.349 1.00 95.38 490 LYS A N 1
ATOM 3832 C CA . LYS A 1 490 ? 15.659 11.558 -32.201 1.00 95.38 490 LYS A CA 1
ATOM 3833 C C . LYS A 1 490 ? 15.101 10.343 -31.455 1.00 95.38 490 LYS A C 1
ATOM 3835 O O . LYS A 1 490 ? 15.850 9.416 -31.168 1.00 95.38 490 LYS A O 1
ATOM 3840 N N . ALA A 1 491 ? 13.800 10.332 -31.157 1.00 93.69 491 ALA A N 1
ATOM 3841 C CA . ALA A 1 491 ? 13.147 9.225 -30.458 1.00 93.69 491 ALA A CA 1
ATOM 3842 C C . ALA A 1 491 ? 13.220 7.914 -31.256 1.00 93.69 491 ALA A C 1
ATOM 3844 O O . ALA A 1 491 ? 13.556 6.867 -30.696 1.00 93.69 491 ALA A O 1
ATOM 3845 N N . TRP A 1 492 ? 12.960 7.980 -32.565 1.00 95.00 492 TRP A N 1
ATOM 3846 C CA . TRP A 1 492 ? 13.123 6.850 -33.474 1.00 95.00 492 TRP A CA 1
ATOM 3847 C C . TRP A 1 492 ? 14.573 6.360 -33.506 1.00 95.00 492 TRP A C 1
ATOM 3849 O O . TRP A 1 492 ? 14.807 5.182 -33.244 1.00 95.00 492 TRP A O 1
ATOM 3859 N N . LEU A 1 493 ? 15.540 7.257 -33.738 1.00 95.69 493 LEU A N 1
ATOM 3860 C CA . LEU A 1 493 ? 16.956 6.912 -33.840 1.00 95.69 493 LEU A CA 1
ATOM 3861 C C . LEU A 1 493 ? 17.445 6.220 -32.566 1.00 95.69 493 LEU A C 1
ATOM 3863 O O . LEU A 1 493 ? 17.963 5.114 -32.652 1.00 95.69 493 LEU A O 1
ATOM 3867 N N . CYS A 1 494 ? 17.204 6.816 -31.395 1.00 95.94 494 CYS A N 1
ATOM 3868 C CA . CYS A 1 494 ? 17.581 6.222 -30.113 1.00 95.94 494 CYS A CA 1
ATOM 3869 C C . CYS A 1 494 ? 17.004 4.807 -29.943 1.00 95.94 494 CYS A C 1
ATOM 3871 O O . CYS A 1 494 ? 17.705 3.922 -29.467 1.00 95.94 494 CYS A O 1
ATOM 3873 N N . SER A 1 495 ? 15.760 4.572 -30.373 1.00 92.06 495 SER A N 1
ATOM 3874 C CA . SER A 1 495 ? 15.090 3.269 -30.235 1.00 92.06 495 SER A CA 1
ATOM 3875 C C . SER A 1 495 ? 15.578 2.208 -31.231 1.00 92.06 495 SER A C 1
ATOM 3877 O O . SER A 1 495 ? 15.444 1.016 -30.970 1.00 92.06 495 SER A O 1
ATOM 3879 N N . VAL A 1 496 ? 16.125 2.607 -32.384 1.00 91.31 496 VAL A N 1
ATOM 3880 C CA . VAL A 1 496 ? 16.721 1.662 -33.349 1.00 91.31 496 VAL A CA 1
ATOM 3881 C C . VAL A 1 496 ? 18.211 1.428 -33.096 1.00 91.31 496 VAL A C 1
ATOM 3883 O O . VAL A 1 496 ? 18.721 0.367 -33.440 1.00 91.31 496 VAL A O 1
ATOM 3886 N N . THR A 1 497 ? 18.922 2.392 -32.503 1.00 93.44 497 THR A N 1
ATOM 3887 C CA . THR A 1 497 ? 20.363 2.279 -32.223 1.00 93.44 497 THR A CA 1
ATOM 3888 C C . THR A 1 497 ? 20.673 1.648 -30.872 1.00 93.44 497 THR A C 1
ATOM 3890 O O . THR A 1 497 ? 21.750 1.067 -30.723 1.00 93.44 497 THR A O 1
ATOM 3893 N N . ILE A 1 498 ? 19.770 1.791 -29.896 1.00 95.50 498 ILE A N 1
ATOM 3894 C CA . ILE A 1 498 ? 19.906 1.265 -28.536 1.00 95.50 498 ILE A CA 1
ATOM 3895 C C . ILE A 1 498 ? 18.858 0.153 -28.365 1.00 95.50 498 ILE A C 1
ATOM 3897 O O . ILE A 1 498 ? 17.690 0.448 -28.111 1.00 95.50 498 ILE A O 1
ATOM 3901 N N . PRO A 1 499 ? 19.236 -1.119 -28.573 1.00 92.81 499 PRO A N 1
ATOM 3902 C CA . PRO A 1 499 ? 18.293 -2.227 -28.515 1.00 92.81 499 PRO A CA 1
ATOM 3903 C C . PRO A 1 499 ? 17.860 -2.526 -27.076 1.00 92.81 499 PRO A C 1
ATOM 3905 O O . PRO A 1 499 ? 18.664 -2.454 -26.146 1.00 92.81 499 PRO A O 1
ATOM 3908 N N . ARG A 1 500 ? 16.588 -2.896 -26.902 1.00 92.12 500 ARG A N 1
ATOM 3909 C CA . ARG A 1 500 ? 16.041 -3.350 -25.617 1.00 92.12 500 ARG A CA 1
ATOM 3910 C C . ARG A 1 500 ? 16.310 -4.837 -25.442 1.00 92.12 500 ARG A C 1
ATOM 3912 O O . ARG A 1 500 ? 15.963 -5.616 -26.321 1.00 92.12 500 ARG A O 1
ATOM 3919 N N . CYS A 1 501 ? 16.896 -5.216 -24.317 1.00 89.94 501 CYS A N 1
ATOM 3920 C CA . CYS A 1 501 ? 17.379 -6.565 -24.045 1.00 89.94 501 CYS A CA 1
ATOM 3921 C C . CYS A 1 501 ? 16.516 -7.280 -23.007 1.00 89.94 501 CYS A C 1
ATOM 3923 O O . CYS A 1 501 ? 16.181 -6.698 -21.974 1.00 89.94 501 CYS A O 1
ATOM 3925 N N . THR A 1 502 ? 16.224 -8.555 -23.252 1.00 88.50 502 THR A N 1
ATOM 3926 C CA . THR A 1 502 ? 15.624 -9.490 -22.295 1.00 88.50 502 THR A CA 1
ATOM 3927 C C . THR A 1 502 ? 16.254 -10.889 -22.411 1.00 88.50 502 THR A C 1
ATOM 3929 O O . THR A 1 502 ? 17.097 -11.118 -23.281 1.00 88.50 502 THR A O 1
ATOM 3932 N N . ASP A 1 503 ? 15.905 -11.790 -21.489 1.00 84.69 503 ASP A N 1
ATOM 3933 C CA . ASP A 1 503 ? 16.476 -13.142 -21.378 1.00 84.69 503 ASP A CA 1
ATOM 3934 C C . ASP A 1 503 ? 16.287 -13.957 -22.664 1.00 84.69 503 ASP A C 1
ATOM 3936 O O . ASP A 1 503 ? 15.238 -13.864 -23.307 1.00 84.69 503 ASP A O 1
ATOM 3940 N N . ALA A 1 504 ? 17.276 -14.785 -23.012 1.00 74.38 504 ALA A N 1
ATOM 3941 C CA . ALA A 1 504 ? 17.356 -15.477 -24.305 1.00 74.38 504 ALA A CA 1
ATOM 3942 C C . ALA A 1 504 ? 16.238 -16.516 -24.549 1.00 74.38 504 ALA A C 1
ATOM 3944 O O . ALA A 1 504 ? 16.027 -16.955 -25.676 1.00 74.38 504 ALA A O 1
ATOM 3945 N N . SER A 1 505 ? 15.518 -16.928 -23.500 1.00 66.38 505 SER A N 1
ATOM 3946 C CA . SER A 1 505 ? 14.386 -17.866 -23.569 1.00 66.38 505 SER A CA 1
ATOM 3947 C C . SER A 1 505 ? 13.014 -17.188 -23.509 1.00 66.38 505 SER A C 1
ATOM 3949 O O . SER A 1 505 ? 11.988 -17.867 -23.492 1.00 66.38 505 SER A O 1
ATOM 3951 N N . SER A 1 506 ? 12.969 -15.855 -23.466 1.00 59.66 506 SER A N 1
ATOM 3952 C CA . SER A 1 506 ? 11.730 -15.096 -23.241 1.00 59.66 506 SER A CA 1
ATOM 3953 C C . SER A 1 506 ? 10.731 -15.139 -24.406 1.00 59.66 506 SER A C 1
ATOM 3955 O O . SER A 1 506 ? 9.558 -14.822 -24.217 1.00 59.66 506 SER A O 1
ATOM 3957 N N . SER A 1 507 ? 11.155 -15.576 -25.595 1.00 55.75 507 SER A N 1
ATOM 3958 C CA . SER A 1 507 ? 10.276 -15.820 -26.745 1.00 55.75 507 SER A CA 1
ATOM 3959 C C . SER A 1 507 ? 9.399 -17.073 -26.582 1.00 55.75 507 SER A C 1
ATOM 3961 O O . SER A 1 507 ? 8.319 -17.142 -27.171 1.00 55.75 507 SER A O 1
ATOM 3963 N N . GLY A 1 508 ? 9.833 -18.049 -25.772 1.00 49.53 508 GLY A N 1
ATOM 3964 C CA . GLY A 1 508 ? 9.173 -19.349 -25.600 1.00 49.53 508 GLY A CA 1
ATOM 3965 C C . GLY A 1 508 ? 7.980 -19.362 -24.637 1.00 49.53 508 GLY A C 1
ATOM 3966 O O . GLY A 1 508 ? 7.110 -20.218 -24.783 1.00 49.53 508 GLY A O 1
ATOM 3967 N N . ASP A 1 509 ? 7.908 -18.409 -23.701 1.00 45.66 509 ASP A N 1
ATOM 3968 C CA . ASP A 1 509 ? 6.894 -18.354 -22.627 1.00 45.66 509 ASP A CA 1
ATOM 3969 C C . ASP A 1 509 ? 5.697 -17.427 -22.934 1.00 45.66 509 ASP A C 1
ATOM 3971 O O . ASP A 1 509 ? 4.837 -17.180 -22.083 1.00 45.66 509 ASP A O 1
ATOM 3975 N N . LEU A 1 510 ? 5.599 -16.900 -24.158 1.00 49.28 510 LEU A N 1
ATOM 3976 C CA . LEU A 1 510 ? 4.536 -15.970 -24.537 1.00 49.28 510 LEU A CA 1
ATOM 3977 C C . LEU A 1 510 ? 3.241 -16.688 -24.936 1.00 49.28 510 LEU A C 1
ATOM 3979 O O . LEU A 1 510 ? 3.113 -17.197 -26.048 1.00 49.28 510 LEU A O 1
ATOM 3983 N N . THR A 1 511 ? 2.244 -16.648 -24.048 1.00 41.03 511 THR A N 1
ATOM 3984 C CA . THR A 1 511 ? 0.854 -17.032 -24.345 1.00 41.03 511 THR A CA 1
ATOM 3985 C C . THR A 1 511 ? -0.019 -15.782 -24.507 1.00 41.03 511 THR A C 1
ATOM 3987 O O . THR A 1 511 ? -0.112 -14.943 -23.612 1.00 41.03 511 THR A O 1
ATOM 3990 N N . GLN A 1 512 ? -0.661 -15.634 -25.670 1.00 37.97 512 GLN A N 1
ATOM 3991 C CA . GLN A 1 512 ? -1.643 -14.580 -25.950 1.00 37.97 512 GLN A CA 1
ATOM 3992 C C . GLN A 1 512 ? -3.052 -15.192 -25.920 1.00 37.97 512 GLN A C 1
ATOM 3994 O O . GLN A 1 512 ? -3.551 -15.702 -26.918 1.00 37.97 512 GLN A O 1
ATOM 3999 N N . GLY A 1 513 ? -3.724 -15.157 -24.767 1.00 44.44 513 GLY A N 1
ATOM 4000 C CA . GLY A 1 513 ? -5.073 -15.725 -24.660 1.00 44.44 513 GLY A CA 1
ATOM 4001 C C . GLY A 1 513 ? -5.127 -17.229 -24.978 1.00 44.44 513 GLY A C 1
ATOM 4002 O O . GLY A 1 513 ? -4.165 -17.956 -24.764 1.00 44.44 513 GLY A O 1
ATOM 4003 N N . THR A 1 514 ? -6.289 -17.708 -25.427 1.00 35.06 514 THR A N 1
ATOM 4004 C CA . THR A 1 514 ? -6.607 -19.138 -25.617 1.00 35.06 514 THR A CA 1
ATOM 4005 C C . THR A 1 514 ? -6.185 -19.740 -26.959 1.00 35.06 514 THR A C 1
ATOM 4007 O O . THR A 1 514 ? -6.517 -20.897 -27.207 1.00 35.06 514 THR A O 1
ATOM 4010 N N . ASP A 1 515 ? -5.485 -18.994 -27.814 1.00 37.72 515 ASP A N 1
ATOM 4011 C CA . ASP A 1 515 ? -4.988 -19.505 -29.094 1.00 37.72 515 ASP A CA 1
ATOM 4012 C C . ASP A 1 515 ? -3.453 -19.600 -29.060 1.00 37.72 515 ASP A C 1
ATOM 4014 O O . ASP A 1 515 ? -2.742 -18.597 -29.050 1.00 37.72 515 ASP A O 1
ATOM 4018 N N . ASP A 1 516 ? -2.945 -20.834 -29.049 1.00 39.84 516 ASP A N 1
ATOM 4019 C CA . ASP A 1 516 ? -1.519 -21.170 -29.123 1.00 39.84 516 ASP A CA 1
ATOM 4020 C C . ASP A 1 516 ? -0.929 -20.804 -30.498 1.00 39.84 516 ASP A C 1
ATOM 4022 O O . ASP A 1 516 ? -0.813 -21.678 -31.358 1.00 39.84 516 ASP A O 1
ATOM 4026 N N . VAL A 1 517 ? -0.531 -19.547 -30.746 1.00 39.19 517 VAL A N 1
ATOM 4027 C CA . VAL A 1 517 ? 0.335 -19.209 -31.896 1.00 39.19 517 VAL A CA 1
ATOM 4028 C C . VAL A 1 517 ? 1.217 -17.972 -31.638 1.00 39.19 517 VAL A C 1
ATOM 4030 O O . VAL A 1 517 ? 0.727 -16.850 -31.635 1.00 39.19 517 VAL A O 1
ATOM 4033 N N . VAL A 1 518 ? 2.537 -18.222 -31.607 1.00 41.62 518 VAL A N 1
ATOM 4034 C CA . VAL A 1 518 ? 3.674 -17.329 -31.936 1.00 41.62 518 VAL A CA 1
ATOM 4035 C C . VAL A 1 518 ? 3.935 -16.171 -30.964 1.00 41.62 518 VAL A C 1
ATOM 4037 O O . VAL A 1 518 ? 3.105 -15.289 -30.776 1.00 41.62 518 VAL A O 1
ATOM 4040 N N . ALA A 1 519 ? 5.151 -16.170 -30.399 1.00 44.84 519 ALA A N 1
ATOM 4041 C CA . ALA A 1 519 ? 5.758 -15.061 -29.668 1.00 44.84 519 ALA A CA 1
ATOM 4042 C C . ALA A 1 519 ? 5.316 -13.710 -30.242 1.00 44.84 519 ALA A C 1
ATOM 4044 O O . ALA A 1 519 ? 5.339 -13.522 -31.461 1.00 44.84 519 ALA A O 1
ATOM 4045 N N . ALA A 1 520 ? 4.900 -12.784 -29.375 1.00 51.72 520 ALA A N 1
ATOM 4046 C CA . ALA A 1 520 ? 4.475 -11.453 -29.788 1.00 51.72 520 ALA A CA 1
ATOM 4047 C C . ALA A 1 520 ? 5.451 -10.898 -30.848 1.00 51.72 520 ALA A C 1
ATOM 4049 O O . ALA A 1 520 ? 6.662 -10.969 -30.621 1.00 51.72 520 ALA A O 1
ATOM 4050 N N . PRO A 1 521 ? 4.976 -10.336 -31.979 1.00 57.31 521 PRO A N 1
ATOM 4051 C CA . PRO A 1 521 ? 5.798 -9.951 -33.141 1.00 57.31 521 PRO A CA 1
ATOM 4052 C C . PRO A 1 521 ? 6.822 -8.830 -32.871 1.00 57.31 521 PRO A C 1
ATOM 4054 O O . PRO A 1 521 ? 7.346 -8.226 -33.801 1.00 57.31 521 PRO A O 1
ATOM 4057 N N . ALA A 1 522 ? 7.074 -8.515 -31.603 1.00 71.25 522 ALA A N 1
ATOM 4058 C CA . ALA A 1 522 ? 8.059 -7.569 -31.124 1.00 71.25 522 ALA A CA 1
ATOM 4059 C C . ALA A 1 522 ? 9.266 -8.237 -30.440 1.00 71.25 522 ALA A C 1
ATOM 4061 O O . ALA A 1 522 ? 10.195 -7.511 -30.119 1.00 71.25 522 ALA A O 1
ATOM 4062 N N . LEU A 1 523 ? 9.296 -9.556 -30.201 1.00 78.81 523 LEU A N 1
ATOM 4063 C CA . LEU A 1 523 ? 10.489 -10.229 -29.666 1.00 78.81 523 LEU A CA 1
ATOM 4064 C C . LEU A 1 523 ? 11.280 -10.941 -30.764 1.00 78.81 523 LEU A C 1
ATOM 4066 O O . LEU A 1 523 ? 10.703 -11.622 -31.611 1.00 78.81 523 LEU A O 1
ATOM 4070 N N . GLN A 1 524 ? 12.604 -10.818 -30.717 1.00 81.75 524 GLN A N 1
ATOM 4071 C CA . GLN A 1 524 ? 13.513 -11.494 -31.633 1.00 81.75 524 GLN A CA 1
ATOM 4072 C C . GLN A 1 524 ? 14.709 -12.072 -30.880 1.00 81.75 524 GLN A C 1
ATOM 4074 O O . GLN A 1 524 ? 15.486 -11.329 -30.290 1.00 81.75 524 GLN A O 1
ATOM 4079 N N . ASP A 1 525 ? 14.895 -13.388 -30.948 1.00 85.31 525 ASP A N 1
ATOM 4080 C CA . ASP A 1 525 ? 16.071 -14.034 -30.362 1.00 85.31 525 ASP A CA 1
ATOM 4081 C C . ASP A 1 525 ? 17.316 -13.735 -31.200 1.00 85.31 525 ASP A C 1
ATOM 4083 O O . ASP A 1 525 ? 17.338 -13.926 -32.422 1.00 85.31 525 ASP A O 1
ATOM 4087 N N . ILE A 1 526 ? 18.359 -13.250 -30.533 1.00 86.56 526 ILE A N 1
ATOM 4088 C CA . ILE A 1 526 ? 19.616 -12.834 -31.137 1.00 86.56 526 ILE A CA 1
ATOM 4089 C C . ILE A 1 526 ? 20.709 -13.802 -30.693 1.00 86.56 526 ILE A C 1
ATOM 4091 O O . ILE A 1 526 ? 21.171 -13.798 -29.550 1.00 86.56 526 ILE A O 1
ATOM 4095 N N . SER A 1 527 ? 21.146 -14.638 -31.633 1.00 86.00 527 SER A N 1
ATOM 4096 C CA . SER A 1 527 ? 22.343 -15.458 -31.459 1.00 86.00 527 SER A CA 1
ATOM 4097 C C . SER A 1 527 ? 23.601 -14.587 -31.379 1.00 86.00 527 SER A C 1
ATOM 4099 O O . SER A 1 527 ? 23.621 -13.436 -31.818 1.00 86.00 527 SER A O 1
ATOM 4101 N N . VAL A 1 528 ? 24.688 -15.163 -30.867 1.00 83.62 528 VAL A N 1
ATOM 4102 C CA . VAL A 1 528 ? 25.990 -14.487 -30.777 1.00 83.62 528 VAL A CA 1
ATOM 4103 C C . VAL A 1 528 ? 26.404 -13.906 -32.140 1.00 83.62 528 VAL A C 1
ATOM 4105 O O . VAL A 1 528 ? 26.427 -14.623 -33.142 1.00 83.62 528 VAL A O 1
ATOM 4108 N N . ASN A 1 529 ? 26.773 -12.619 -32.165 1.00 85.75 529 ASN A N 1
ATOM 4109 C CA . ASN A 1 529 ? 27.169 -11.863 -33.364 1.00 85.75 529 ASN A CA 1
ATOM 4110 C C . ASN A 1 529 ? 26.086 -11.740 -34.457 1.00 85.75 529 ASN A C 1
ATOM 4112 O O . ASN A 1 529 ? 26.410 -11.694 -35.648 1.00 85.75 529 ASN A O 1
ATOM 4116 N N . ALA A 1 530 ? 24.809 -11.737 -34.071 1.00 87.81 530 ALA A N 1
ATOM 4117 C CA . ALA A 1 530 ? 23.678 -11.586 -34.987 1.00 87.81 530 ALA A CA 1
ATOM 4118 C C . ALA A 1 530 ? 22.846 -10.317 -34.723 1.00 87.81 530 ALA A C 1
ATOM 4120 O O . ALA A 1 530 ? 21.691 -10.241 -35.149 1.00 87.81 530 ALA A O 1
ATOM 4121 N N . SER A 1 531 ? 23.399 -9.316 -34.028 1.00 88.50 531 SER A N 1
ATOM 4122 C CA . SER A 1 531 ? 22.686 -8.068 -33.761 1.00 88.50 531 SER A CA 1
ATOM 4123 C C . SER A 1 531 ? 22.464 -7.278 -35.048 1.00 88.50 531 SER A C 1
ATOM 4125 O O . SER A 1 531 ? 23.357 -7.102 -35.881 1.00 88.50 531 SER A O 1
ATOM 4127 N N . ARG A 1 532 ? 21.273 -6.687 -35.183 1.00 85.25 532 ARG A N 1
ATOM 4128 C CA . ARG A 1 532 ? 20.977 -5.736 -36.268 1.00 85.25 532 ARG A CA 1
ATOM 4129 C C . ARG A 1 532 ? 21.824 -4.462 -36.198 1.00 85.25 532 ARG A C 1
ATOM 4131 O O . ARG A 1 532 ? 21.912 -3.737 -37.189 1.00 85.25 532 ARG A O 1
ATOM 4138 N N . ASN A 1 533 ? 22.441 -4.180 -35.047 1.00 88.44 533 ASN A N 1
ATOM 4139 C CA . ASN A 1 533 ? 23.422 -3.115 -34.890 1.00 88.44 533 ASN A CA 1
ATOM 4140 C C . ASN A 1 533 ? 24.839 -3.711 -34.763 1.00 88.44 533 ASN A C 1
ATOM 4142 O O . ASN A 1 533 ? 25.226 -4.109 -33.662 1.00 88.44 533 ASN A O 1
ATOM 4146 N N . PRO A 1 534 ? 25.664 -3.680 -35.831 1.00 90.44 534 PRO A N 1
ATOM 4147 C CA . PRO A 1 534 ? 27.016 -4.240 -35.802 1.00 90.44 534 PRO A CA 1
ATOM 4148 C C . PRO A 1 534 ? 27.926 -3.624 -34.735 1.00 90.44 534 PRO A C 1
ATOM 4150 O O . PRO A 1 534 ? 28.922 -4.231 -34.355 1.00 90.44 534 PRO A O 1
ATOM 4153 N N . TRP A 1 535 ? 27.636 -2.406 -34.263 1.00 92.50 535 TRP A N 1
ATOM 4154 C CA . TRP A 1 535 ? 28.405 -1.793 -33.179 1.00 92.50 535 TRP A CA 1
ATOM 4155 C C . TRP A 1 535 ? 28.266 -2.576 -31.868 1.00 92.50 535 TRP A C 1
ATOM 4157 O O . TRP A 1 535 ? 29.258 -2.714 -31.154 1.00 92.50 535 TRP A O 1
ATOM 4167 N N . VAL A 1 536 ? 27.075 -3.119 -31.584 1.00 91.88 536 VAL A N 1
ATOM 4168 C CA . VAL A 1 536 ? 26.803 -3.925 -30.384 1.00 91.88 536 VAL A CA 1
ATOM 4169 C C . VAL A 1 536 ? 27.659 -5.184 -30.404 1.00 91.88 536 VAL A C 1
ATOM 4171 O O . VAL A 1 536 ? 28.383 -5.436 -29.446 1.00 91.88 536 VAL A O 1
ATOM 4174 N N . ASP A 1 537 ? 27.651 -5.914 -31.518 1.00 91.31 537 ASP A N 1
ATOM 4175 C CA . ASP A 1 537 ? 28.442 -7.138 -31.652 1.00 91.31 537 ASP A CA 1
ATOM 4176 C C . ASP A 1 537 ? 29.938 -6.835 -31.555 1.00 91.31 537 ASP A C 1
ATOM 4178 O O . ASP A 1 537 ? 30.621 -7.389 -30.707 1.00 91.31 537 ASP A O 1
ATOM 4182 N N . ASN A 1 538 ? 30.444 -5.881 -32.342 1.00 90.88 538 ASN A N 1
ATOM 4183 C CA . ASN A 1 538 ? 31.882 -5.605 -32.395 1.00 90.88 538 ASN A CA 1
ATOM 4184 C C . ASN A 1 538 ? 32.449 -5.003 -31.096 1.00 90.88 538 ASN A C 1
ATOM 4186 O O . ASN A 1 538 ? 33.612 -5.245 -30.768 1.00 90.88 538 ASN A O 1
ATOM 4190 N N . THR A 1 539 ? 31.665 -4.188 -30.382 1.00 89.50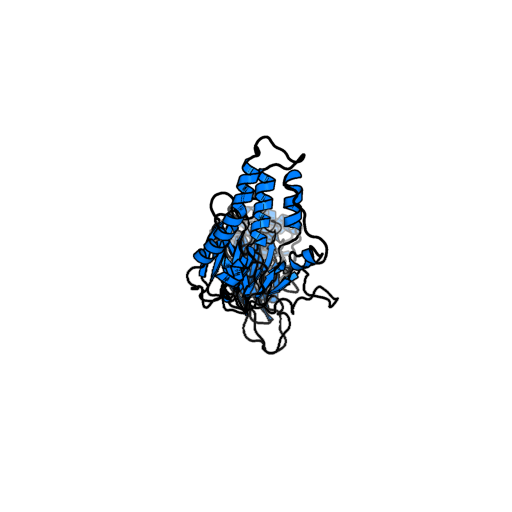 539 THR A N 1
ATOM 4191 C CA . THR A 1 539 ? 32.139 -3.426 -29.211 1.00 89.50 539 THR A CA 1
ATOM 4192 C C . THR A 1 539 ? 31.802 -4.123 -27.903 1.00 89.50 539 THR A C 1
ATOM 4194 O O . THR A 1 539 ? 32.655 -4.224 -27.024 1.00 89.50 539 THR A O 1
ATOM 4197 N N . LEU A 1 540 ? 30.562 -4.598 -27.766 1.00 89.81 540 LEU A N 1
ATOM 4198 C CA . LEU A 1 540 ? 30.053 -5.166 -26.521 1.00 89.81 540 LEU A CA 1
ATOM 4199 C C . LEU A 1 540 ? 30.123 -6.690 -26.505 1.00 89.81 540 LEU A C 1
ATOM 4201 O O . LEU A 1 540 ? 30.139 -7.242 -25.415 1.00 89.81 540 LEU A O 1
ATOM 4205 N N . ASN A 1 541 ? 30.194 -7.354 -27.668 1.00 90.38 541 ASN A N 1
ATOM 4206 C CA . ASN A 1 541 ? 30.289 -8.813 -27.820 1.00 90.38 541 ASN A CA 1
ATOM 4207 C C . ASN A 1 541 ? 29.353 -9.600 -26.871 1.00 90.38 541 ASN A C 1
ATOM 4209 O O . ASN A 1 541 ? 29.844 -10.472 -26.143 1.00 90.38 541 ASN A O 1
ATOM 4213 N N . PRO A 1 542 ? 28.044 -9.274 -26.802 1.00 89.94 542 PRO A N 1
ATOM 4214 C CA . PRO A 1 542 ? 27.128 -9.922 -25.865 1.00 89.94 542 PRO A CA 1
ATOM 4215 C C . PRO A 1 542 ? 27.000 -11.427 -26.146 1.00 89.94 542 PRO A C 1
ATOM 4217 O O . PRO A 1 542 ? 27.263 -11.896 -27.257 1.00 89.94 542 PRO A O 1
ATOM 4220 N N . GLY A 1 543 ? 26.581 -12.182 -25.126 1.00 89.06 543 GLY A N 1
ATOM 4221 C CA . GLY A 1 543 ? 26.133 -13.567 -25.295 1.00 89.06 543 GLY A CA 1
ATOM 4222 C C . GLY A 1 543 ? 24.812 -13.653 -26.069 1.00 89.06 543 GLY A C 1
ATOM 4223 O O . GLY A 1 543 ? 24.440 -12.725 -26.779 1.00 89.06 543 GLY A O 1
ATOM 4224 N N . GLU A 1 544 ? 24.083 -14.758 -25.932 1.00 89.75 544 GLU A N 1
ATOM 4225 C CA . GLU A 1 544 ? 22.718 -14.858 -26.470 1.00 89.75 544 GLU A CA 1
ATOM 4226 C C . GLU A 1 544 ? 21.757 -13.981 -25.657 1.00 89.75 544 GLU A C 1
ATOM 4228 O O . GLU A 1 544 ? 21.866 -13.887 -24.432 1.00 89.75 544 GLU A O 1
ATOM 4233 N N . TRP A 1 545 ? 20.836 -13.306 -26.336 1.00 89.56 545 TRP A N 1
ATOM 4234 C CA . TRP A 1 545 ? 19.835 -12.437 -25.717 1.00 89.56 545 TRP A CA 1
ATOM 4235 C C . TRP A 1 545 ? 18.628 -12.310 -26.641 1.00 89.56 545 TRP A C 1
ATOM 4237 O O . TRP A 1 545 ? 18.717 -12.609 -27.831 1.00 89.56 545 TRP A O 1
ATOM 4247 N N . THR A 1 546 ? 17.510 -11.827 -26.116 1.00 88.62 546 THR A N 1
ATOM 4248 C CA . THR A 1 546 ? 16.315 -11.552 -26.917 1.00 88.62 546 THR A CA 1
ATOM 4249 C C . THR A 1 546 ? 16.096 -10.047 -26.996 1.00 88.62 546 THR A C 1
ATOM 4251 O O . THR A 1 546 ? 16.117 -9.335 -25.988 1.00 88.62 546 THR A O 1
ATOM 4254 N N . GLU A 1 547 ? 15.898 -9.545 -28.211 1.00 87.62 547 GLU A N 1
ATOM 4255 C CA . GLU A 1 547 ? 15.597 -8.148 -28.478 1.00 87.62 547 GLU A CA 1
ATOM 4256 C C . GLU A 1 547 ? 14.095 -7.887 -28.411 1.00 87.62 547 GLU A C 1
ATOM 4258 O O . GLU A 1 547 ? 13.313 -8.555 -29.083 1.00 87.62 547 GLU A O 1
ATOM 4263 N N . LEU A 1 548 ? 13.701 -6.848 -27.672 1.00 87.25 548 LEU A N 1
ATOM 4264 C CA . LEU A 1 548 ? 12.391 -6.226 -27.827 1.00 87.25 548 LEU A CA 1
ATOM 4265 C C . LEU A 1 548 ? 12.477 -5.128 -28.899 1.00 87.25 548 LEU A C 1
ATOM 4267 O O . LEU A 1 548 ? 13.009 -4.037 -28.670 1.00 87.25 548 LEU A O 1
ATOM 4271 N N . LEU A 1 549 ? 11.946 -5.435 -30.079 1.00 87.31 549 LEU A N 1
ATOM 4272 C CA . LEU A 1 549 ? 11.949 -4.582 -31.257 1.00 87.31 549 LEU A CA 1
ATOM 4273 C C . LEU A 1 549 ? 11.192 -3.264 -31.011 1.00 87.31 549 LEU A C 1
ATOM 4275 O O . LEU A 1 549 ? 10.134 -3.244 -30.374 1.00 87.31 549 LEU A O 1
ATOM 4279 N N . PRO A 1 550 ? 11.683 -2.139 -31.562 1.00 88.88 550 PRO A N 1
ATOM 4280 C CA . PRO A 1 550 ? 11.006 -0.853 -31.463 1.00 88.88 550 PRO A CA 1
ATOM 4281 C C . PRO A 1 550 ? 9.666 -0.881 -32.203 1.00 88.88 550 PRO A C 1
ATOM 4283 O O . PRO A 1 550 ? 9.533 -1.512 -33.248 1.00 88.88 550 PRO A O 1
ATOM 4286 N N . CYS A 1 551 ? 8.672 -0.147 -31.702 1.00 86.94 551 CYS A N 1
ATOM 4287 C CA . CYS A 1 551 ? 7.378 -0.050 -32.376 1.00 86.94 551 CYS A CA 1
ATOM 4288 C C . CYS A 1 551 ? 7.509 0.683 -33.723 1.00 86.94 551 CYS A C 1
ATOM 4290 O O . CYS A 1 551 ? 8.141 1.743 -33.799 1.00 86.94 551 CYS A O 1
ATOM 4292 N N . ILE A 1 552 ? 6.873 0.152 -34.774 1.00 87.94 552 ILE A N 1
ATOM 4293 C CA . ILE A 1 552 ? 6.857 0.769 -36.111 1.00 87.94 552 ILE A CA 1
ATOM 4294 C C . ILE A 1 552 ? 6.268 2.189 -36.109 1.00 87.94 552 ILE A C 1
ATOM 4296 O O . ILE A 1 552 ? 6.650 3.021 -36.934 1.00 87.94 552 ILE A O 1
ATOM 4300 N N . ASP A 1 553 ? 5.417 2.515 -35.134 1.00 88.75 553 ASP A N 1
ATOM 4301 C CA . ASP A 1 553 ? 4.845 3.853 -34.956 1.00 88.75 553 ASP A CA 1
ATOM 4302 C C . ASP A 1 553 ? 5.903 4.937 -34.783 1.00 88.75 553 ASP A C 1
ATOM 4304 O O . ASP A 1 553 ? 5.708 6.060 -35.246 1.00 88.75 553 ASP A O 1
ATOM 4308 N N . LEU A 1 554 ? 7.056 4.606 -34.194 1.00 91.38 554 LEU A N 1
ATOM 4309 C CA . LEU A 1 554 ? 8.174 5.542 -34.102 1.00 91.38 554 LEU A CA 1
ATOM 4310 C C . LEU A 1 554 ? 8.622 5.994 -35.492 1.00 91.38 554 LEU A C 1
ATOM 4312 O O . LEU A 1 554 ? 8.865 7.179 -35.702 1.00 91.38 554 LEU A O 1
ATOM 4316 N N . CYS A 1 555 ? 8.667 5.075 -36.459 1.00 92.75 555 CYS A N 1
ATOM 4317 C CA . CYS A 1 555 ? 8.960 5.427 -37.840 1.00 92.75 555 CYS A CA 1
ATOM 4318 C C . CYS A 1 555 ? 7.831 6.270 -38.452 1.00 92.75 555 CYS A C 1
ATOM 4320 O O . CYS A 1 555 ? 8.098 7.295 -39.085 1.00 92.75 555 CYS A O 1
ATOM 4322 N N . TYR A 1 556 ? 6.565 5.896 -38.240 1.00 91.88 556 TYR A N 1
ATOM 4323 C CA . TYR A 1 556 ? 5.440 6.672 -38.770 1.00 91.88 556 TYR A CA 1
ATOM 4324 C C . TYR A 1 556 ? 5.401 8.099 -38.213 1.00 91.88 556 TYR A C 1
ATOM 4326 O O . TYR A 1 556 ? 5.082 9.027 -38.957 1.00 91.88 556 TYR A O 1
ATOM 4334 N N . HIS A 1 557 ? 5.788 8.312 -36.954 1.00 91.69 557 HIS A N 1
ATOM 4335 C CA . HIS A 1 557 ? 5.941 9.649 -36.382 1.00 91.69 557 HIS A CA 1
ATOM 4336 C C . HIS A 1 557 ? 7.014 10.470 -37.098 1.00 91.69 557 HIS A C 1
ATOM 4338 O O . HIS A 1 557 ? 6.769 11.638 -37.394 1.00 91.69 557 HIS A O 1
ATOM 4344 N N . VAL A 1 558 ? 8.152 9.872 -37.467 1.00 93.38 558 VAL A N 1
ATOM 4345 C CA . VAL A 1 558 ? 9.169 10.555 -38.287 1.00 93.38 558 VAL A CA 1
ATOM 4346 C C . VAL A 1 558 ? 8.586 10.979 -39.632 1.00 93.38 558 VAL A C 1
ATOM 4348 O O . VAL A 1 558 ? 8.704 12.143 -40.006 1.00 93.38 558 VAL A O 1
ATOM 4351 N N . VAL A 1 559 ? 7.906 10.071 -40.338 1.00 92.12 559 VAL A N 1
ATOM 4352 C CA . VAL A 1 559 ? 7.290 10.367 -41.645 1.00 92.12 559 VAL A CA 1
ATOM 4353 C C . VAL A 1 559 ? 6.241 11.481 -41.538 1.00 92.12 559 VAL A C 1
ATOM 4355 O O . VAL A 1 559 ? 6.141 12.321 -42.427 1.00 92.12 559 VAL A O 1
ATOM 4358 N N . GLN A 1 560 ? 5.468 11.512 -40.450 1.00 89.50 560 GLN A N 1
ATOM 4359 C CA . GLN A 1 560 ? 4.436 12.526 -40.219 1.00 89.50 560 GLN A CA 1
ATOM 4360 C C . GLN A 1 560 ? 4.998 13.892 -39.812 1.00 89.50 560 GLN A C 1
ATOM 4362 O O . GLN A 1 560 ? 4.415 14.923 -40.156 1.00 89.50 560 GLN A O 1
ATOM 4367 N N . SER A 1 561 ? 6.078 13.911 -39.032 1.00 90.81 561 SER A N 1
ATOM 4368 C CA . SER A 1 561 ? 6.609 15.137 -38.435 1.00 90.81 561 SER A CA 1
ATOM 4369 C C . SER A 1 561 ? 7.694 15.793 -39.278 1.00 90.81 561 SER A C 1
ATOM 4371 O O . SER A 1 561 ? 7.871 17.008 -39.180 1.00 90.81 561 SER A O 1
ATOM 4373 N N . CYS A 1 562 ? 8.406 15.030 -40.108 1.00 89.75 562 CYS A N 1
ATOM 4374 C CA . CYS A 1 562 ? 9.503 15.540 -40.917 1.00 89.75 562 CYS A CA 1
ATOM 4375 C C . CYS A 1 562 ? 9.084 15.997 -42.322 1.00 89.75 562 CYS A C 1
ATOM 4377 O O . CYS A 1 562 ? 8.054 15.579 -42.850 1.00 89.75 562 CYS A O 1
ATOM 4379 N N . PRO A 1 563 ? 9.883 16.870 -42.961 1.00 86.88 563 PRO A N 1
ATOM 4380 C CA . PRO A 1 563 ? 9.544 17.409 -44.270 1.00 86.88 563 PRO A CA 1
ATOM 4381 C C . PRO A 1 563 ? 9.495 16.343 -45.369 1.00 86.88 563 PRO A C 1
ATOM 4383 O O . PRO A 1 563 ? 10.418 15.530 -45.459 1.00 86.88 563 PRO A O 1
ATOM 4386 N N . PRO A 1 564 ? 8.531 16.417 -46.307 1.00 83.56 564 PRO A N 1
ATOM 4387 C CA . PRO A 1 564 ? 8.413 15.437 -47.389 1.00 83.56 564 PRO A CA 1
ATOM 4388 C C . PRO A 1 564 ? 9.663 15.292 -48.273 1.00 83.56 564 PRO A C 1
ATOM 4390 O O . PRO A 1 564 ? 9.927 14.213 -48.798 1.00 83.56 564 PRO A O 1
ATOM 4393 N N . PHE A 1 565 ? 10.465 16.351 -48.440 1.00 81.75 565 PHE A N 1
ATOM 4394 C CA . PHE A 1 565 ? 11.690 16.298 -49.252 1.00 81.75 565 PHE A CA 1
ATOM 4395 C C . PHE A 1 565 ? 12.825 15.494 -48.601 1.00 81.75 565 PHE A C 1
ATOM 4397 O O . PHE A 1 565 ? 13.750 15.110 -49.310 1.00 81.75 565 PHE A O 1
ATOM 4404 N N . MET A 1 566 ? 12.769 15.224 -47.288 1.00 85.44 566 MET A N 1
ATOM 4405 C CA . MET A 1 566 ? 13.701 14.292 -46.637 1.00 85.44 566 MET A CA 1
ATOM 4406 C C . MET A 1 566 ? 13.396 12.834 -47.001 1.00 85.44 566 MET A C 1
ATOM 4408 O O . MET A 1 566 ? 14.221 11.966 -46.742 1.00 85.44 566 MET A O 1
ATOM 4412 N N . GLN A 1 567 ? 12.242 12.574 -47.636 1.00 88.69 567 GLN A N 1
ATOM 4413 C CA . GLN A 1 567 ? 11.886 11.282 -48.226 1.00 88.69 567 GLN A CA 1
ATOM 4414 C C . GLN A 1 567 ? 12.004 10.108 -47.242 1.00 88.69 567 GLN A C 1
ATOM 4416 O O . GLN A 1 567 ? 12.425 9.014 -47.613 1.00 88.69 567 GLN A O 1
ATOM 4421 N N . PHE A 1 568 ? 11.622 10.325 -45.980 1.00 90.69 568 PHE A N 1
ATOM 4422 C CA . PHE A 1 568 ? 11.501 9.230 -45.026 1.00 90.69 568 PHE A CA 1
ATOM 4423 C C . PHE A 1 568 ? 10.333 8.324 -45.411 1.00 90.69 568 PHE A C 1
ATOM 4425 O O . PHE A 1 568 ? 9.218 8.792 -45.644 1.00 90.69 568 PHE A O 1
ATOM 4432 N N . TYR A 1 569 ? 10.593 7.019 -45.428 1.00 90.19 569 TYR A N 1
ATOM 4433 C CA . TYR A 1 569 ? 9.590 5.984 -45.637 1.00 90.19 569 TYR A CA 1
ATOM 4434 C C . TYR A 1 569 ? 9.825 4.855 -44.643 1.00 90.19 569 TYR A C 1
ATOM 4436 O O . TYR A 1 569 ? 10.965 4.442 -44.423 1.00 90.19 569 TYR A O 1
ATOM 4444 N N . CYS A 1 570 ? 8.742 4.342 -44.067 1.00 89.94 570 CYS A N 1
ATOM 4445 C CA . CYS A 1 570 ? 8.810 3.160 -43.219 1.00 89.94 570 CYS A CA 1
ATOM 4446 C C . CYS A 1 570 ? 8.845 1.891 -44.071 1.00 89.94 570 CYS A C 1
ATOM 4448 O O . CYS A 1 570 ? 8.184 1.848 -45.116 1.00 89.94 570 CYS A O 1
ATOM 4450 N N . PRO A 1 571 ? 9.605 0.863 -43.653 1.00 86.56 571 PRO A N 1
ATOM 4451 C CA . PRO A 1 571 ? 9.647 -0.399 -44.375 1.00 86.56 571 PRO A CA 1
ATOM 4452 C C . PRO A 1 571 ? 8.265 -1.063 -44.397 1.00 86.56 571 PRO A C 1
ATOM 4454 O O . PRO A 1 571 ? 7.415 -0.813 -43.544 1.00 86.56 571 PRO A O 1
ATOM 4457 N N . THR A 1 572 ? 8.049 -1.925 -45.388 1.00 81.56 572 THR A N 1
ATOM 4458 C CA . THR A 1 572 ? 6.823 -2.721 -45.546 1.00 81.56 572 THR A CA 1
ATOM 4459 C C . THR A 1 572 ? 7.183 -4.185 -45.799 1.00 81.56 572 THR A C 1
ATOM 4461 O O . THR A 1 572 ? 8.306 -4.483 -46.212 1.00 81.56 572 THR A O 1
ATOM 4464 N N . GLY A 1 573 ? 6.241 -5.098 -45.543 1.00 75.56 573 GLY A N 1
ATOM 4465 C CA . GLY A 1 573 ? 6.448 -6.541 -45.718 1.00 75.56 573 GLY A CA 1
ATOM 4466 C C . GLY A 1 573 ? 7.492 -7.121 -44.758 1.00 75.56 573 GLY A C 1
ATOM 4467 O O . GLY A 1 573 ? 7.662 -6.621 -43.645 1.00 75.56 573 GLY A O 1
ATOM 4468 N N . ASP A 1 574 ? 8.207 -8.150 -45.212 1.00 71.50 574 ASP A N 1
ATOM 4469 C CA . ASP A 1 574 ? 9.132 -8.961 -44.402 1.00 71.50 574 ASP A CA 1
ATOM 4470 C C . ASP A 1 574 ? 10.250 -8.146 -43.729 1.00 71.50 574 ASP A C 1
ATOM 4472 O O . ASP A 1 574 ? 10.704 -8.466 -42.633 1.00 71.50 574 ASP A O 1
ATOM 4476 N N . LEU A 1 575 ? 10.691 -7.051 -44.358 1.00 72.69 575 LEU A N 1
ATOM 4477 C CA . LEU A 1 575 ? 11.722 -6.177 -43.787 1.00 72.69 575 LEU A CA 1
ATOM 4478 C C . LEU A 1 575 ? 11.240 -5.441 -42.537 1.00 72.69 575 LEU A C 1
ATOM 4480 O O . LEU A 1 575 ? 12.032 -5.148 -41.647 1.00 72.69 575 LEU A O 1
ATOM 4484 N N . ALA A 1 576 ? 9.951 -5.124 -42.467 1.00 77.44 576 ALA A N 1
ATOM 4485 C CA . ALA A 1 576 ? 9.406 -4.422 -41.322 1.00 77.44 576 ALA A CA 1
ATOM 4486 C C . ALA A 1 576 ? 9.230 -5.360 -40.120 1.00 77.44 576 ALA A C 1
ATOM 4488 O O . ALA A 1 576 ? 9.479 -4.942 -38.996 1.00 77.44 576 ALA A O 1
ATOM 4489 N N . THR A 1 577 ? 8.885 -6.630 -40.353 1.00 71.94 577 THR A N 1
ATOM 4490 C CA . THR A 1 577 ? 8.698 -7.637 -39.292 1.00 71.94 577 THR A CA 1
ATOM 4491 C C . THR A 1 577 ? 9.999 -8.087 -38.625 1.00 71.94 577 THR A C 1
ATOM 4493 O O . THR A 1 577 ? 9.949 -8.625 -37.530 1.00 71.94 577 THR A O 1
ATOM 4496 N N . VAL A 1 578 ? 11.158 -7.865 -39.257 1.00 74.88 578 VAL A N 1
ATOM 4497 C CA . VAL A 1 578 ? 12.485 -8.169 -38.673 1.00 74.88 578 VAL A CA 1
ATOM 4498 C C . VAL A 1 578 ? 13.169 -6.947 -38.046 1.00 74.88 578 VAL A C 1
ATOM 4500 O O . VAL A 1 578 ? 14.300 -7.039 -37.582 1.00 74.88 578 VAL A O 1
ATOM 4503 N N . GLN A 1 579 ? 12.536 -5.771 -38.094 1.00 79.44 579 GLN A N 1
ATOM 4504 C CA . GLN A 1 579 ? 13.115 -4.519 -37.586 1.00 79.44 579 GLN A CA 1
ATOM 4505 C C . GLN A 1 579 ? 12.227 -3.808 -36.570 1.00 79.44 579 GLN A C 1
ATOM 4507 O O . GLN A 1 579 ? 12.741 -3.009 -35.782 1.00 79.44 579 GLN A O 1
ATOM 4512 N N . TYR A 1 580 ? 10.920 -4.065 -36.613 1.00 85.00 580 TYR A N 1
ATOM 4513 C CA . TYR A 1 580 ? 9.928 -3.387 -35.800 1.00 85.00 580 TYR A CA 1
ATOM 4514 C C . TYR A 1 580 ? 8.891 -4.359 -35.251 1.00 85.00 580 TYR A C 1
ATOM 4516 O O . TYR A 1 580 ? 8.443 -5.271 -35.945 1.00 85.00 580 TYR A O 1
ATOM 4524 N N . GLY A 1 581 ? 8.449 -4.073 -34.030 1.00 81.19 581 GLY A N 1
ATOM 4525 C CA . GLY A 1 581 ? 7.213 -4.612 -33.486 1.00 81.19 581 GLY A CA 1
ATOM 4526 C C . GLY A 1 581 ? 6.000 -3.857 -34.031 1.00 81.19 581 GLY A C 1
ATOM 4527 O O . GLY A 1 581 ? 6.063 -2.654 -34.314 1.00 81.19 581 GLY A O 1
ATOM 4528 N N . TYR A 1 582 ? 4.877 -4.560 -34.151 1.00 74.00 582 TYR A N 1
ATOM 4529 C CA . TYR A 1 582 ? 3.588 -3.986 -34.532 1.00 74.00 582 TYR A CA 1
ATOM 4530 C C . TYR A 1 582 ? 2.632 -3.981 -33.348 1.00 74.00 582 TYR A C 1
ATOM 4532 O O . TYR A 1 582 ? 2.617 -4.919 -32.553 1.00 74.00 582 TYR A O 1
ATOM 4540 N N . TRP A 1 583 ? 1.779 -2.958 -33.283 1.00 58.12 583 TRP A N 1
ATOM 4541 C CA . TRP A 1 583 ? 0.640 -2.976 -32.377 1.00 58.12 583 TRP A CA 1
ATOM 4542 C C . TRP A 1 583 ? -0.265 -4.160 -32.693 1.00 58.12 583 TRP A C 1
ATOM 4544 O O . TRP A 1 583 ? -0.826 -4.268 -33.785 1.00 58.12 583 TRP A O 1
ATOM 4554 N N . GLN A 1 584 ? -0.449 -5.011 -31.697 1.00 55.06 584 GLN A N 1
ATOM 4555 C CA . GLN A 1 584 ? -1.534 -5.972 -31.647 1.00 55.06 584 GLN A CA 1
ATOM 4556 C C . GLN A 1 584 ? -2.406 -5.635 -30.440 1.00 55.06 584 GLN A C 1
ATOM 4558 O O . GLN A 1 584 ? -1.924 -5.109 -29.439 1.00 55.06 584 GLN A O 1
ATOM 4563 N N . GLN A 1 585 ? -3.711 -5.887 -30.538 1.00 43.12 585 GLN A N 1
ATOM 4564 C CA . GLN A 1 585 ? -4.584 -5.764 -29.375 1.00 43.12 585 GLN A CA 1
ATOM 4565 C C . GLN A 1 585 ? -4.291 -6.925 -28.420 1.00 43.12 585 GLN A C 1
ATOM 4567 O O . GLN A 1 585 ? -4.566 -8.073 -28.749 1.00 43.12 585 GLN A O 1
ATOM 4572 N N . GLY A 1 586 ? -3.734 -6.616 -27.253 1.00 46.62 586 GLY A N 1
ATOM 4573 C CA . GLY A 1 586 ? -3.402 -7.582 -26.210 1.00 46.62 586 GLY A CA 1
ATOM 4574 C C . GLY A 1 586 ? -2.349 -7.008 -25.267 1.00 46.62 586 GLY A C 1
ATOM 4575 O O . GLY A 1 586 ? -1.670 -6.048 -25.616 1.00 46.62 586 GLY A O 1
ATOM 4576 N N . THR A 1 587 ? -2.234 -7.573 -24.071 1.00 43.97 587 THR A N 1
ATOM 4577 C CA . THR A 1 587 ? -1.151 -7.261 -23.133 1.00 43.97 587 THR A CA 1
ATOM 4578 C C . THR A 1 587 ? -0.100 -8.353 -23.248 1.00 43.97 587 THR A C 1
ATOM 4580 O O . THR A 1 587 ? -0.447 -9.529 -23.134 1.00 43.97 587 THR A O 1
ATOM 4583 N N . VAL A 1 588 ? 1.163 -7.997 -23.489 1.00 45.91 588 VAL A N 1
ATOM 4584 C CA . VAL A 1 588 ? 2.253 -8.982 -23.527 1.00 45.91 588 VAL A CA 1
ATOM 4585 C C . VAL A 1 588 ? 3.035 -8.875 -22.228 1.00 45.91 588 VAL A C 1
ATOM 4587 O O . VAL A 1 588 ? 3.541 -7.809 -21.883 1.00 45.91 588 VAL A O 1
ATOM 4590 N N . HIS A 1 589 ? 3.123 -9.981 -21.495 1.00 47.19 589 HIS A N 1
ATOM 4591 C CA . HIS A 1 589 ? 3.925 -10.068 -20.283 1.00 47.19 589 HIS A CA 1
ATOM 4592 C C . HIS A 1 589 ? 5.240 -10.771 -20.610 1.00 47.19 589 HIS A C 1
ATOM 4594 O O . HIS A 1 589 ? 5.238 -11.957 -20.923 1.00 47.19 589 HIS A O 1
ATOM 4600 N N . VAL A 1 590 ? 6.357 -10.048 -20.529 1.00 49.03 590 VAL A N 1
ATOM 4601 C CA . VAL A 1 590 ? 7.706 -10.622 -20.634 1.00 49.03 590 VAL A CA 1
ATOM 4602 C C . VAL A 1 590 ? 8.372 -10.448 -19.281 1.00 49.03 590 VAL A C 1
ATOM 4604 O O . VAL A 1 590 ? 8.619 -9.317 -18.867 1.00 49.03 590 VAL A O 1
ATOM 4607 N N . ASN A 1 591 ? 8.618 -11.546 -18.561 1.00 46.72 591 ASN A N 1
ATOM 4608 C CA . ASN A 1 591 ? 9.202 -11.513 -17.212 1.00 46.72 591 ASN A CA 1
ATOM 4609 C C . ASN A 1 591 ? 8.499 -10.498 -16.285 1.00 46.72 591 ASN A C 1
ATOM 4611 O O . ASN A 1 591 ? 9.136 -9.665 -15.642 1.00 46.72 591 ASN A O 1
ATOM 4615 N N . SER A 1 592 ? 7.161 -10.529 -16.263 1.00 44.34 592 SER A N 1
ATOM 4616 C CA . SER A 1 592 ? 6.295 -9.619 -15.486 1.00 44.34 592 SER A CA 1
ATOM 4617 C C . SER A 1 592 ? 6.343 -8.134 -15.887 1.00 44.34 592 SER A C 1
ATOM 4619 O O . SER A 1 592 ? 5.606 -7.323 -15.323 1.00 44.34 592 SER A O 1
ATOM 4621 N N . THR A 1 593 ? 7.124 -7.767 -16.903 1.00 41.09 593 THR A N 1
ATOM 4622 C CA . THR A 1 593 ? 7.059 -6.454 -17.549 1.00 41.09 593 THR A CA 1
ATOM 4623 C C . THR A 1 593 ? 5.917 -6.468 -18.555 1.00 41.09 593 THR A C 1
ATOM 4625 O O . THR A 1 593 ? 5.817 -7.360 -19.397 1.00 41.09 593 THR A O 1
ATOM 4628 N N . THR A 1 594 ? 5.007 -5.506 -18.425 1.00 47.16 594 THR A N 1
ATOM 4629 C CA . THR A 1 594 ? 3.842 -5.392 -19.307 1.00 47.16 594 THR A CA 1
ATOM 4630 C C . THR A 1 594 ? 4.196 -4.470 -20.468 1.00 47.16 594 THR A C 1
ATOM 4632 O O . THR A 1 594 ? 4.510 -3.301 -20.237 1.00 47.16 594 THR A O 1
ATOM 4635 N N . HIS A 1 595 ? 4.168 -5.002 -21.688 1.00 47.31 595 HIS A N 1
ATOM 4636 C CA . HIS A 1 595 ? 4.435 -4.275 -22.928 1.00 47.31 595 HIS A CA 1
ATOM 4637 C C . HIS A 1 595 ? 3.157 -3.955 -23.696 1.00 47.31 595 HIS A C 1
ATOM 4639 O O . HIS A 1 595 ? 2.243 -4.818 -23.718 1.00 47.31 595 HIS A O 1
#

Sequence (595 aa):
MSLFITVGSTGFDDLIKETTSPSFLESLASNGIHKIRYQYGSSESIFIHQLQAYHGPVLNIDGYSYKQSITEDIEQADMMISHAGSGTILQALRLNKKLIVVVNLTLMDNHQYELAHAMAAENYVICSDISQLKTTIQEMNHCVLKPFPKANPKAFASIVYAQSTTTLLNNDQITSSSVSIGSYTYFYFTLFSSTQLFARDYPIIYLTTTTCSQPQSSDFNEQVPPLQVYVSTSSSNKLPGPHQGITVENGLNGLTQWQSDGTSSQLWIAVGAPSLQGSWTGNWTFEIGVSTHQPMHVVYTNNQPYLLLDDTDRNNALFLSSPFSGTAPNTSLLIASHLPTELSYSLCAIRLNTVPNYAVNTTITTRGYTNTTKQQFMVSNLVQDTTYTAYMAQTTQGLTGITMPVSVTTKMDANCRIIYDLPFCNQVAYSVPINPDTFNTDNQWDLAYQYDTQALEKFEPFSVALSQFNCETTQYSLVRNCTDCYRDYKAWLCSVTIPRCTDASSSGDLTQGTDDVVAAPALQDISVNASRNPWVDNTLNPGEWTELLPCIDLCYHVVQSCPPFMQFYCPTGDLATVQYGYWQQGTVHVNSTTH

InterPro domains:
  IPR007235 Glycosyl transferase, family 28, C-terminal [PF04101] (3-153)
  IPR020067 Frizzled domain [PS50038] (411-569)
  IPR024338 Stretch-activated cation channel MID1/Yam8 [PF12929] (205-584)
  IPR024338 Stretch-activated cation channel MID1/Yam8 [PTHR39142] (162-589)
  IPR036790 Frizzled cysteine-rich domain superfamily [G3DSA:1.10.2000.10] (407-577)

Organism: Rhizopus stolonifer (NCBI:txid4846)